Protein AF-A0A381QMB8-F1 (afdb_monomer)

Foldseek 3Di:
DAQDQLVRVQVVQVVFFDWDCDPVVQQWIFTAGDVHPDTDIDGAAWAWFAQPFDDPNRTNIGGHGPRDLVRSLLLDFFQLVSWDADPPVRDIDRPPVCNVVCVVQLETEGSDLCNCRRPVLSLLLRLLSCQQSVGYYDPSRLVSLLVNLLCNQRDHLQSNLVSLLSLQQRGLQSLSSVVSCVVSVNCCNQPVVFDPVQADSQLSSVFDSVLVLLNQLRRCAPVAQCQLVSCCVRNVDDSLSSLLNNLSNNCNNCVVPLVVAVLVVLVSCVSRDPSNQVSQQRNQVSVVHHGSVNVVVPACDSDLVSAPDALVVVVVLPDDDPRRVVLSSQLSRCCRVPVDRDPVVSVVSSCVVVVSDPPPPDDLWDKAQDDPVQVVVLLVLLVVVCVVPVLKDWAPRWIKTLAGDDLVVVCCVVPVVDDLDDQPDDWDWDRWDWDDDPNWIWIKIFTPPQVSSQVSSCVVSVHGGDPPFTIIITTITNPSYPVSDPPRD

Structure (mmCIF, N/CA/C/O backbone):
data_AF-A0A381QMB8-F1
#
_entry.id   AF-A0A381QMB8-F1
#
loop_
_atom_site.group_PDB
_atom_site.id
_atom_site.type_symbol
_atom_site.label_atom_id
_atom_site.label_alt_id
_atom_site.label_comp_id
_atom_site.label_asym_id
_atom_site.label_entity_id
_atom_site.label_seq_id
_atom_site.pdbx_PDB_ins_code
_atom_site.Cartn_x
_atom_site.Cartn_y
_atom_site.Cartn_z
_atom_site.occupancy
_atom_site.B_iso_or_equiv
_atom_site.auth_seq_id
_atom_site.auth_comp_id
_atom_site.auth_asym_id
_atom_site.auth_atom_id
_atom_site.pdbx_PDB_model_num
ATOM 1 N N . VAL A 1 1 ? 22.309 14.928 -32.996 1.00 81.12 1 VAL A N 1
ATOM 2 C CA . VAL A 1 1 ? 22.987 14.922 -31.671 1.00 81.12 1 VAL A CA 1
ATOM 3 C C . VAL A 1 1 ? 24.305 14.149 -31.655 1.00 81.12 1 VAL A C 1
ATOM 5 O O . VAL A 1 1 ? 25.179 14.521 -30.889 1.00 81.12 1 VAL A O 1
ATOM 8 N N . VAL A 1 2 ? 24.486 13.098 -32.469 1.00 83.88 2 VAL A N 1
ATOM 9 C CA . VAL A 1 2 ? 25.786 12.406 -32.594 1.00 83.88 2 VAL A CA 1
ATOM 10 C C . VAL A 1 2 ? 26.859 13.384 -33.087 1.00 83.88 2 VAL A C 1
ATOM 12 O O . VAL A 1 2 ? 26.599 14.140 -34.018 1.00 83.88 2 VAL A O 1
ATOM 15 N N . GLY A 1 3 ? 28.044 13.366 -32.469 1.00 82.88 3 GLY A N 1
ATOM 16 C CA . GLY A 1 3 ? 29.183 14.202 -32.875 1.00 82.88 3 GLY A CA 1
ATOM 17 C C . GLY A 1 3 ? 29.142 15.661 -32.400 1.00 82.88 3 GLY A C 1
ATOM 18 O O . GLY A 1 3 ? 29.999 16.443 -32.811 1.00 82.88 3 GLY A O 1
ATOM 19 N N . ILE A 1 4 ? 28.183 16.023 -31.542 1.00 84.94 4 ILE A N 1
ATOM 20 C CA . ILE A 1 4 ? 28.036 17.364 -30.959 1.00 84.94 4 ILE A CA 1
ATOM 21 C C . ILE A 1 4 ? 28.298 17.278 -29.451 1.00 84.94 4 ILE A C 1
ATOM 23 O O . ILE A 1 4 ? 27.794 16.368 -28.790 1.00 84.94 4 ILE A O 1
ATOM 27 N N . GLU A 1 5 ? 29.065 18.222 -28.907 1.00 85.69 5 GLU A N 1
ATOM 28 C CA . GLU A 1 5 ? 29.262 18.353 -27.461 1.00 85.69 5 GLU A CA 1
ATOM 29 C C . GLU A 1 5 ? 28.011 18.915 -26.777 1.00 85.69 5 GLU A C 1
ATOM 31 O O . GLU A 1 5 ? 27.243 19.674 -27.368 1.00 85.69 5 GLU A O 1
ATOM 36 N N . LEU A 1 6 ? 27.800 18.579 -25.502 1.00 84.69 6 LEU A N 1
ATOM 37 C CA . LEU A 1 6 ? 26.594 18.997 -24.773 1.00 84.69 6 LEU A CA 1
ATOM 38 C C . LEU A 1 6 ? 26.432 20.527 -24.726 1.00 84.69 6 LEU A C 1
ATOM 40 O O . LEU A 1 6 ? 25.324 21.046 -24.827 1.00 84.69 6 LEU A O 1
ATOM 44 N N . GLU A 1 7 ? 27.539 21.250 -24.570 1.00 86.31 7 GLU A N 1
ATOM 45 C CA . GLU A 1 7 ? 27.545 22.714 -24.494 1.00 86.31 7 GLU A CA 1
ATOM 46 C C . GLU A 1 7 ? 27.205 23.352 -25.843 1.00 86.31 7 GLU A C 1
ATOM 48 O O . GLU A 1 7 ? 26.417 24.296 -25.897 1.00 86.31 7 GLU A O 1
ATOM 53 N N . ASP A 1 8 ? 27.732 22.795 -26.934 1.00 89.38 8 ASP A N 1
ATOM 54 C CA . ASP A 1 8 ? 27.429 23.251 -28.291 1.00 89.38 8 ASP A CA 1
ATOM 55 C C . ASP A 1 8 ? 25.977 22.954 -28.664 1.00 89.38 8 ASP A C 1
ATOM 57 O O . ASP A 1 8 ? 25.297 23.803 -29.235 1.00 89.38 8 ASP A O 1
ATOM 61 N N . LEU A 1 9 ? 25.458 21.790 -28.261 1.00 89.44 9 LEU A N 1
ATOM 62 C CA . LEU A 1 9 ? 24.045 21.459 -28.420 1.00 89.44 9 LEU A CA 1
ATOM 63 C C . LEU A 1 9 ? 23.146 22.466 -27.689 1.00 89.44 9 LEU A C 1
ATOM 65 O O . LEU A 1 9 ? 22.147 22.910 -28.249 1.00 89.44 9 LEU A O 1
ATOM 69 N N . GLY A 1 10 ? 23.514 22.865 -26.468 1.00 90.56 10 GLY A N 1
ATOM 70 C CA . GLY A 1 10 ? 22.799 23.904 -25.726 1.00 90.56 10 GLY A CA 1
ATOM 71 C C . GLY A 1 10 ? 22.749 25.234 -26.483 1.00 90.56 10 GLY A C 1
ATOM 72 O O . GLY A 1 10 ? 21.673 25.813 -26.617 1.00 90.56 10 GLY A O 1
ATOM 73 N N . LYS A 1 11 ? 23.882 25.677 -27.045 1.00 92.38 11 LYS A N 1
ATOM 74 C CA . LYS A 1 11 ? 23.963 26.906 -27.858 1.00 92.38 11 LYS A CA 1
ATOM 75 C C . LYS A 1 11 ? 23.129 26.823 -29.138 1.00 92.38 11 LYS A C 1
ATOM 77 O O . LYS A 1 11 ? 22.519 27.815 -29.512 1.00 92.38 11 LYS A O 1
ATOM 82 N N . ILE A 1 12 ? 23.083 25.659 -29.792 1.00 92.69 12 ILE A N 1
ATOM 83 C CA . ILE A 1 12 ? 22.272 25.438 -31.003 1.00 92.69 12 ILE A CA 1
ATOM 84 C C . ILE A 1 12 ? 20.775 25.545 -30.693 1.00 92.69 12 ILE A C 1
ATOM 86 O O . ILE A 1 12 ? 20.021 26.071 -31.503 1.00 92.69 12 ILE A O 1
ATOM 90 N N . LEU A 1 13 ? 20.337 25.044 -29.535 1.00 92.81 13 LEU A N 1
ATOM 91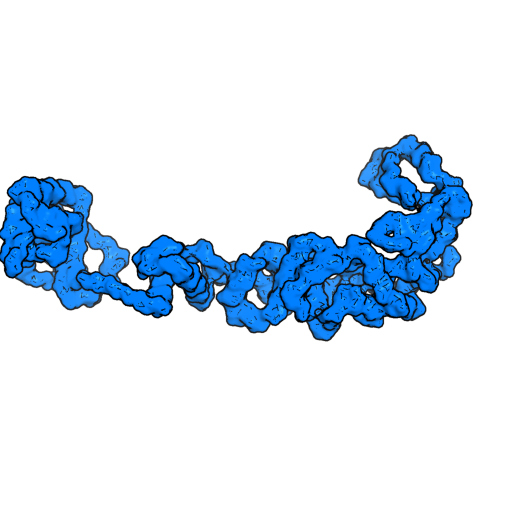 C CA . LEU A 1 13 ? 18.921 25.007 -29.153 1.00 92.81 13 LEU A CA 1
ATOM 92 C C . LEU A 1 13 ? 18.410 26.333 -28.573 1.00 92.81 13 LEU A C 1
ATOM 94 O O . LEU A 1 13 ? 17.224 26.632 -28.694 1.00 92.81 13 LEU A O 1
ATOM 98 N N . GLN A 1 14 ? 19.288 27.116 -27.943 1.00 94.12 14 GLN A N 1
ATOM 99 C CA . GLN A 1 14 ? 18.935 28.341 -27.218 1.00 94.12 14 GLN A CA 1
ATOM 100 C C . GLN A 1 14 ? 18.160 29.388 -28.047 1.00 94.12 14 GLN A C 1
ATOM 102 O O . GLN A 1 14 ? 17.242 29.988 -27.490 1.00 94.12 14 GLN A O 1
ATOM 107 N N . PRO A 1 15 ? 18.443 29.610 -29.347 1.00 95.19 15 PRO A N 1
ATOM 108 C CA . PRO A 1 15 ? 17.665 30.538 -30.169 1.00 95.19 15 PRO A CA 1
ATOM 109 C C . PRO A 1 15 ? 16.225 30.091 -30.435 1.00 95.19 15 PRO A C 1
ATOM 111 O O . PRO A 1 15 ? 15.409 30.913 -30.825 1.00 95.19 15 PRO A O 1
ATOM 114 N N . PHE A 1 16 ? 15.914 28.804 -30.256 1.00 93.50 16 PHE A N 1
ATOM 115 C CA . PHE A 1 16 ? 14.625 28.214 -30.625 1.00 93.50 16 PHE A CA 1
ATOM 116 C C . PHE A 1 16 ? 13.762 27.867 -29.406 1.00 93.50 16 PHE A C 1
ATOM 118 O O . PHE A 1 16 ? 12.729 27.210 -29.542 1.00 93.50 16 PHE A O 1
ATOM 125 N N . GLY A 1 17 ? 14.205 28.187 -28.190 1.00 93.56 17 GLY A N 1
ATOM 126 C CA . GLY A 1 17 ? 13.470 27.857 -26.974 1.00 93.56 17 GLY A CA 1
ATOM 127 C C . GLY A 1 17 ? 14.316 27.873 -25.706 1.00 93.56 17 GLY A C 1
ATOM 128 O O . GLY A 1 17 ? 15.503 28.195 -25.701 1.00 93.56 17 GLY A O 1
ATOM 129 N N . LYS A 1 18 ? 13.694 27.494 -24.590 1.00 93.00 18 LYS A N 1
ATOM 130 C CA . LYS A 1 18 ? 14.341 27.471 -23.279 1.00 93.00 18 LYS A CA 1
ATOM 131 C C . LYS A 1 18 ? 15.169 26.201 -23.103 1.00 93.00 18 LYS A C 1
ATOM 133 O O . LYS A 1 18 ? 14.658 25.090 -23.222 1.00 93.00 18 LYS A O 1
ATOM 138 N N . VAL A 1 19 ? 16.437 26.375 -22.743 1.00 91.94 19 VAL A N 1
ATOM 139 C CA . VAL A 1 19 ? 17.395 25.295 -22.480 1.00 91.94 19 VAL A CA 1
ATOM 140 C C . VAL A 1 19 ? 17.678 25.217 -20.980 1.00 91.94 19 VAL A C 1
ATOM 142 O O . VAL A 1 19 ? 18.173 26.171 -20.386 1.00 91.94 19 VAL A O 1
ATOM 145 N N . ASN A 1 20 ? 17.403 24.066 -20.369 1.00 88.94 20 ASN A N 1
ATOM 146 C CA . ASN A 1 20 ? 17.707 23.770 -18.973 1.00 88.94 20 ASN A CA 1
ATOM 147 C C . ASN A 1 20 ? 18.729 22.623 -18.903 1.00 88.94 20 ASN A C 1
ATOM 149 O O . ASN A 1 20 ? 18.419 21.470 -19.205 1.00 88.94 20 ASN A O 1
ATOM 153 N N . LEU A 1 21 ? 19.948 22.913 -18.444 1.00 81.25 21 LEU A N 1
ATOM 154 C CA . LEU A 1 21 ? 21.034 21.928 -18.299 1.00 81.25 21 LEU A CA 1
ATOM 155 C C . LEU A 1 21 ? 20.905 21.083 -17.017 1.00 81.25 21 LEU A C 1
ATOM 157 O O . LEU A 1 21 ? 21.868 20.874 -16.275 1.00 81.25 21 LEU A O 1
ATOM 161 N N . VAL A 1 22 ? 19.697 20.602 -16.726 1.00 70.00 22 VAL A N 1
ATOM 162 C CA . VAL A 1 22 ? 19.456 19.690 -15.604 1.00 70.00 22 VAL A CA 1
ATOM 163 C C . VAL A 1 22 ? 19.938 18.302 -16.022 1.00 70.00 22 VAL A C 1
ATOM 165 O O . VAL A 1 22 ? 19.404 17.714 -16.954 1.00 70.00 22 VAL A O 1
ATOM 168 N N . GLY A 1 23 ? 20.954 17.773 -15.337 1.00 66.19 23 GLY A N 1
ATOM 169 C CA . GLY A 1 23 ? 21.547 16.478 -15.688 1.00 66.19 23 GLY A CA 1
ATOM 170 C C . GLY A 1 23 ? 22.773 16.563 -16.600 1.00 66.19 23 GLY A C 1
ATOM 171 O O . GLY A 1 23 ? 23.077 15.584 -17.280 1.00 66.19 23 GLY A O 1
ATOM 172 N N . LYS A 1 24 ? 23.521 17.682 -16.575 1.00 67.00 24 LYS A N 1
ATOM 173 C CA . LYS A 1 24 ? 24.807 17.844 -17.287 1.00 67.00 24 LYS A CA 1
ATOM 174 C C . LYS A 1 24 ? 25.747 16.642 -17.093 1.00 67.00 24 LYS A C 1
ATOM 176 O O . LYS A 1 24 ? 26.327 16.159 -18.058 1.00 67.00 24 LYS A O 1
ATOM 181 N N . SER A 1 25 ? 25.813 16.094 -15.875 1.00 70.31 25 SER A N 1
ATOM 182 C CA . SER A 1 25 ? 26.603 14.897 -15.529 1.00 70.31 25 SER A CA 1
ATOM 183 C C . SER A 1 25 ? 26.199 13.619 -16.282 1.00 70.31 25 SER A C 1
ATOM 185 O O . SER A 1 25 ? 26.962 12.664 -16.304 1.00 70.31 25 SER A O 1
ATOM 187 N N . PHE A 1 26 ? 25.013 13.591 -16.893 1.00 72.44 26 PHE A N 1
ATOM 188 C CA . PHE A 1 26 ? 24.464 12.458 -17.641 1.00 72.44 26 PHE A CA 1
ATOM 189 C C . PHE A 1 26 ? 24.307 12.738 -19.141 1.00 72.44 26 PHE A C 1
ATOM 191 O O . PHE A 1 26 ? 23.794 11.873 -19.857 1.00 72.44 26 PHE A O 1
ATOM 198 N N . GLY A 1 27 ? 24.724 13.918 -19.616 1.00 80.56 27 GLY A N 1
ATOM 199 C CA . GLY A 1 27 ? 24.630 14.292 -21.027 1.00 80.56 27 GLY A CA 1
ATOM 200 C C . GLY A 1 27 ? 23.220 14.653 -21.500 1.00 80.56 27 GLY A C 1
ATOM 201 O O . GLY A 1 27 ? 22.923 14.438 -22.672 1.00 80.56 27 GLY A O 1
ATOM 202 N N . ILE A 1 28 ? 22.341 15.139 -20.613 1.00 87.88 28 ILE A N 1
ATOM 203 C CA . ILE A 1 28 ? 20.929 15.435 -20.921 1.00 87.88 28 ILE A CA 1
ATOM 204 C C . ILE A 1 28 ? 20.658 16.942 -20.824 1.00 87.88 28 ILE A C 1
ATOM 206 O O . ILE A 1 28 ? 21.114 17.607 -19.893 1.00 87.88 28 ILE A O 1
ATOM 210 N N . ILE A 1 29 ? 19.888 17.456 -21.785 1.00 90.06 29 ILE A N 1
ATOM 211 C CA . ILE A 1 29 ? 19.312 18.801 -21.818 1.00 90.06 29 ILE A CA 1
ATOM 212 C C . ILE A 1 29 ? 17.791 18.678 -21.769 1.00 90.06 29 ILE A C 1
ATOM 214 O O . ILE A 1 29 ? 17.202 17.983 -22.593 1.00 90.06 29 ILE A O 1
ATOM 218 N N . LYS A 1 30 ? 17.156 19.409 -20.852 1.00 92.19 30 LYS A N 1
ATOM 219 C CA . LYS A 1 30 ? 15.711 19.647 -20.872 1.00 92.19 30 LYS A CA 1
ATOM 220 C C . LYS A 1 30 ? 15.430 20.871 -21.730 1.00 92.19 30 LYS A C 1
ATOM 222 O O . LYS A 1 30 ? 15.845 21.975 -21.378 1.00 92.19 30 LYS A O 1
ATOM 227 N N . TYR A 1 31 ? 14.769 20.683 -22.862 1.00 92.75 31 TYR A N 1
ATOM 228 C CA . TYR A 1 31 ? 14.499 21.733 -23.838 1.00 92.75 31 TYR A CA 1
ATOM 229 C C . TYR A 1 31 ? 12.996 21.995 -23.952 1.00 92.75 31 TYR A C 1
ATOM 231 O O . TYR A 1 31 ? 12.202 21.067 -24.065 1.00 92.75 31 TYR A O 1
ATOM 239 N N . THR A 1 32 ? 12.587 23.259 -23.910 1.00 94.06 32 THR A N 1
ATOM 240 C CA . THR A 1 32 ? 11.201 23.684 -24.141 1.00 94.06 32 THR A CA 1
ATOM 241 C C . THR A 1 32 ? 11.171 24.567 -25.387 1.00 94.06 32 THR A C 1
ATOM 243 O O . THR A 1 32 ? 11.704 25.677 -25.321 1.00 94.06 32 THR A O 1
ATOM 246 N N . PRO A 1 33 ? 10.585 24.109 -26.509 1.00 92.81 33 PRO A N 1
ATOM 247 C CA . PRO A 1 33 ? 10.491 24.905 -27.729 1.00 92.81 33 PRO A CA 1
ATOM 248 C C . PRO A 1 33 ? 9.744 26.219 -27.499 1.00 92.81 33 PRO A C 1
ATOM 250 O O . PRO A 1 33 ? 8.790 26.272 -26.720 1.00 92.81 33 PRO A O 1
ATOM 253 N N . GLU A 1 34 ? 10.150 27.273 -28.197 1.00 91.38 34 GLU A N 1
ATOM 254 C CA . GLU A 1 34 ? 9.429 28.543 -28.190 1.00 91.38 34 GLU A CA 1
ATOM 255 C C . GLU A 1 34 ? 7.994 28.357 -28.712 1.00 91.38 34 GLU A C 1
ATOM 257 O O . GLU A 1 34 ? 7.758 27.669 -29.704 1.00 91.38 34 GLU A O 1
ATOM 262 N N . GLY A 1 35 ? 7.009 28.903 -27.991 1.00 85.81 35 GLY A N 1
ATOM 263 C CA . GLY A 1 35 ? 5.585 28.701 -28.290 1.00 85.81 35 GLY A CA 1
ATOM 264 C C . GLY A 1 35 ? 5.060 27.275 -28.045 1.00 85.81 35 GLY A C 1
ATOM 265 O O . GLY A 1 35 ? 3.871 27.025 -28.239 1.00 85.81 35 GLY A O 1
ATOM 266 N N . GLY A 1 36 ? 5.909 26.340 -27.603 1.00 81.06 36 GLY A N 1
ATOM 267 C CA . GLY A 1 36 ? 5.538 24.965 -27.277 1.00 81.06 36 GLY A CA 1
ATOM 268 C C . GLY A 1 36 ? 5.119 24.790 -25.816 1.00 81.06 36 GLY A C 1
ATOM 269 O O . GLY A 1 36 ? 5.623 25.457 -24.916 1.00 81.06 36 GLY A O 1
ATOM 270 N N . SER A 1 37 ? 4.217 23.841 -25.556 1.00 75.50 37 SER A N 1
ATOM 271 C CA . SER A 1 37 ? 3.749 23.516 -24.198 1.00 75.50 37 SER A CA 1
ATOM 272 C C . SER A 1 37 ? 4.431 22.289 -23.574 1.00 75.50 37 SER A C 1
ATOM 274 O O . SER A 1 37 ? 4.034 21.859 -22.493 1.00 75.50 37 SER A O 1
ATOM 276 N N . GLY A 1 38 ? 5.410 21.679 -24.254 1.00 83.94 38 GLY A N 1
ATOM 277 C CA . GLY A 1 38 ? 6.031 20.413 -23.848 1.00 83.94 38 GLY A CA 1
ATOM 278 C C . GLY A 1 38 ? 7.541 20.513 -23.636 1.00 83.94 38 GLY A C 1
ATOM 279 O O . GLY A 1 38 ? 8.245 21.118 -24.440 1.00 83.94 38 GLY A O 1
ATOM 280 N N . GLU A 1 39 ? 8.035 19.884 -22.568 1.00 89.94 39 GLU A N 1
ATOM 281 C CA . GLU A 1 39 ? 9.469 19.681 -22.329 1.00 89.94 39 GLU A CA 1
ATOM 282 C C . GLU A 1 39 ? 9.956 18.426 -23.075 1.00 89.94 39 GLU A C 1
ATOM 284 O O . GLU A 1 39 ? 9.308 17.379 -23.039 1.00 89.94 39 GLU A O 1
ATOM 289 N N . ILE A 1 40 ? 11.098 18.540 -23.754 1.00 91.56 40 ILE A N 1
ATOM 290 C CA . ILE A 1 40 ? 11.760 17.484 -24.520 1.00 91.56 40 ILE A CA 1
ATOM 291 C C . ILE A 1 40 ? 13.117 17.204 -23.876 1.00 91.56 40 ILE A C 1
ATOM 293 O O . ILE A 1 40 ? 13.944 18.107 -23.740 1.00 91.56 40 ILE A O 1
ATOM 297 N N . ASP A 1 41 ? 13.371 15.944 -23.533 1.00 91.69 41 ASP A N 1
ATOM 298 C CA . ASP A 1 41 ? 14.697 15.500 -23.108 1.00 91.69 41 ASP A CA 1
ATOM 299 C C . ASP A 1 41 ? 15.562 15.209 -24.343 1.00 91.69 41 ASP A C 1
ATOM 301 O O . ASP A 1 41 ? 15.271 14.303 -25.128 1.00 91.69 41 ASP A O 1
ATOM 305 N N . ILE A 1 42 ? 16.645 15.967 -24.513 1.00 90.88 42 ILE A N 1
ATOM 306 C CA . ILE A 1 42 ? 17.619 15.781 -25.592 1.00 90.88 42 ILE A CA 1
ATOM 307 C C . ILE A 1 42 ? 18.937 15.321 -24.976 1.00 90.88 42 ILE A C 1
ATOM 309 O O . ILE A 1 42 ? 19.553 16.038 -24.190 1.00 90.88 42 ILE A O 1
ATOM 313 N N . SER A 1 43 ? 19.385 14.121 -25.341 1.00 88.88 43 SER A N 1
ATOM 314 C CA . SER A 1 43 ? 20.630 13.538 -24.838 1.00 88.88 43 SER A CA 1
ATOM 315 C C . SER A 1 43 ? 21.681 13.385 -25.930 1.00 88.88 43 SER A C 1
ATOM 317 O O . SER A 1 43 ? 21.362 12.952 -27.042 1.00 88.88 43 SER A O 1
ATOM 319 N N . ILE A 1 44 ? 22.942 13.646 -25.594 1.00 88.75 44 ILE A N 1
ATOM 320 C CA . ILE A 1 44 ? 24.073 13.239 -26.437 1.00 88.75 44 ILE A CA 1
ATOM 321 C C . ILE A 1 44 ? 24.392 11.745 -26.233 1.00 88.75 44 ILE A C 1
ATOM 323 O O . ILE A 1 44 ? 24.142 11.218 -25.143 1.00 88.75 44 ILE A O 1
ATOM 327 N N . PRO A 1 45 ? 24.925 11.044 -27.256 1.00 87.88 45 PRO A N 1
ATOM 328 C CA . PRO A 1 45 ? 25.382 9.665 -27.109 1.00 87.88 45 PRO A CA 1
ATOM 329 C C . PRO A 1 45 ? 26.420 9.532 -25.999 1.00 87.88 45 PRO A C 1
ATOM 331 O O . PRO A 1 45 ? 27.285 10.397 -25.836 1.00 87.88 45 PRO A O 1
ATOM 334 N N . ARG A 1 46 ? 26.349 8.429 -25.258 1.00 85.25 46 ARG A N 1
ATOM 335 C CA . ARG A 1 46 ? 27.270 8.160 -24.155 1.00 85.25 46 ARG A CA 1
ATOM 336 C C . ARG A 1 46 ? 27.587 6.681 -24.014 1.00 85.25 46 ARG A C 1
ATOM 338 O O . ARG A 1 46 ? 26.853 5.830 -24.515 1.00 85.25 46 ARG A O 1
ATOM 345 N N . ILE A 1 47 ? 28.659 6.392 -23.290 1.00 80.75 47 ILE A N 1
ATOM 346 C CA . ILE A 1 47 ? 29.023 5.049 -22.837 1.00 80.75 47 ILE A CA 1
ATOM 347 C C . ILE A 1 47 ? 28.997 5.077 -21.311 1.00 80.75 47 ILE A C 1
ATOM 349 O O . ILE A 1 47 ? 29.620 5.943 -20.701 1.00 80.75 47 ILE A O 1
ATOM 353 N N . ASP A 1 48 ? 28.267 4.143 -20.714 1.00 73.56 48 ASP A N 1
ATOM 354 C CA . ASP A 1 48 ? 28.208 3.979 -19.263 1.00 73.56 48 ASP A CA 1
ATOM 355 C C . ASP A 1 48 ? 29.224 2.882 -18.886 1.00 73.56 48 ASP A C 1
ATOM 357 O O . ASP A 1 48 ? 29.234 1.829 -19.527 1.00 73.56 48 ASP A O 1
ATOM 361 N N . SER A 1 49 ? 30.098 3.105 -17.900 1.00 62.75 49 SER A N 1
ATOM 362 C CA . SER A 1 49 ? 30.917 2.037 -17.302 1.00 62.75 49 SER A CA 1
ATOM 363 C C . SER A 1 49 ? 30.214 1.415 -16.081 1.00 62.75 49 SER A C 1
ATOM 365 O O . SER A 1 49 ? 29.156 1.889 -15.659 1.00 62.75 49 SER A O 1
ATOM 367 N N . LYS A 1 50 ? 30.754 0.299 -15.556 1.00 59.44 50 LYS A N 1
ATOM 368 C CA . LYS A 1 50 ? 30.151 -0.520 -14.482 1.00 59.44 50 LYS A CA 1
ATOM 369 C C . LYS A 1 50 ? 29.627 0.327 -13.317 1.00 59.44 50 LYS A C 1
ATOM 371 O O . LYS A 1 50 ? 30.321 1.222 -12.841 1.00 59.44 50 LYS A O 1
ATOM 376 N N . SER A 1 51 ? 28.447 -0.030 -12.801 1.00 55.91 51 SER A N 1
ATOM 377 C CA . SER A 1 51 ? 27.921 0.567 -11.573 1.00 55.91 51 SER A CA 1
ATOM 378 C C . SER A 1 51 ? 28.864 0.287 -10.395 1.00 55.91 51 SER A C 1
ATOM 380 O O . SER A 1 51 ? 29.098 -0.872 -10.053 1.00 55.91 51 SER A O 1
ATOM 382 N N . THR A 1 52 ? 29.415 1.332 -9.770 1.00 54.06 52 THR A N 1
ATOM 383 C CA . THR A 1 52 ? 30.325 1.196 -8.610 1.00 54.06 52 THR A CA 1
ATOM 384 C C . THR A 1 52 ? 29.597 1.154 -7.259 1.00 54.06 52 THR A C 1
ATOM 386 O O . THR A 1 52 ? 30.215 0.857 -6.241 1.00 54.06 52 THR A O 1
ATOM 389 N N . GLY A 1 53 ? 28.274 1.357 -7.259 1.00 47.91 53 GLY A N 1
ATOM 390 C CA . GLY A 1 53 ? 27.353 1.069 -6.156 1.00 47.91 53 GLY A CA 1
ATOM 391 C C . GLY A 1 53 ? 27.431 1.976 -4.916 1.00 47.91 53 GLY A C 1
ATOM 392 O O . GLY A 1 53 ? 28.249 1.754 -4.032 1.00 47.91 53 GLY A O 1
ATOM 393 N N . LYS A 1 54 ? 26.472 2.904 -4.775 1.00 43.72 54 LYS A N 1
ATOM 394 C CA . LYS A 1 54 ? 25.600 3.208 -3.609 1.00 43.72 54 LYS A CA 1
ATOM 395 C C . LYS A 1 54 ? 24.577 4.343 -3.873 1.00 43.72 54 LYS A C 1
ATOM 397 O O . LYS A 1 54 ? 23.886 4.761 -2.945 1.00 43.72 54 LYS A O 1
ATOM 402 N N . GLY A 1 55 ? 24.396 4.812 -5.112 1.00 47.38 55 GLY A N 1
ATOM 403 C CA . GLY A 1 55 ? 23.390 5.818 -5.467 1.00 47.38 55 GLY A CA 1
ATOM 404 C C . GLY A 1 55 ? 23.165 6.026 -6.972 1.00 47.38 55 GLY A C 1
ATOM 405 O O . GLY A 1 55 ? 23.732 5.349 -7.824 1.00 47.38 55 GLY A O 1
ATOM 406 N N . HIS A 1 56 ? 22.318 7.009 -7.312 1.00 45.47 56 HIS A N 1
ATOM 407 C CA . HIS A 1 56 ? 22.000 7.411 -8.696 1.00 45.47 56 HIS A CA 1
ATOM 408 C C . HIS A 1 56 ? 23.195 8.000 -9.481 1.00 45.47 56 HIS A C 1
ATOM 410 O O . HIS A 1 56 ? 23.038 8.287 -10.664 1.00 45.47 56 HIS A O 1
ATOM 416 N N . LYS A 1 57 ? 24.356 8.218 -8.844 1.00 46.19 57 LYS A N 1
ATOM 417 C CA . LYS A 1 57 ? 25.515 8.944 -9.401 1.00 46.19 57 LYS A CA 1
ATOM 418 C C . LYS A 1 57 ? 26.713 8.056 -9.769 1.00 46.19 57 LYS A C 1
ATOM 420 O O . LYS A 1 57 ? 27.736 8.588 -10.178 1.00 46.19 57 LYS A O 1
ATOM 425 N N . ASP A 1 58 ? 26.580 6.735 -9.682 1.00 55.69 58 ASP A N 1
ATOM 426 C CA . ASP A 1 58 ? 27.733 5.820 -9.698 1.00 55.69 58 ASP A CA 1
ATOM 427 C C . ASP A 1 58 ? 27.913 5.078 -11.027 1.00 55.69 58 ASP A C 1
ATOM 429 O O . ASP A 1 58 ? 28.276 3.904 -11.055 1.00 55.69 58 ASP A O 1
ATOM 433 N N . PHE A 1 59 ? 27.614 5.757 -12.133 1.00 61.97 59 PHE A N 1
ATOM 434 C CA . PHE A 1 59 ? 28.063 5.344 -13.458 1.00 61.97 59 PHE A CA 1
ATOM 435 C C . PHE A 1 59 ? 29.149 6.328 -13.872 1.00 61.97 59 PHE A C 1
ATOM 437 O O . PHE A 1 59 ? 28.902 7.536 -13.885 1.00 61.97 59 PHE A O 1
ATOM 444 N N . GLU A 1 60 ? 30.340 5.847 -14.215 1.00 63.78 60 GLU A N 1
ATOM 445 C CA . GLU A 1 60 ? 31.285 6.701 -14.923 1.00 63.78 60 GLU A CA 1
ATOM 446 C C . GLU A 1 60 ? 30.800 6.784 -16.379 1.00 63.78 60 GLU A C 1
ATOM 448 O O . GLU A 1 60 ? 30.773 5.815 -17.139 1.00 63.78 60 GLU A O 1
ATOM 453 N N . VAL A 1 61 ? 30.285 7.963 -16.721 1.00 67.62 61 VAL A N 1
ATOM 454 C CA . VAL A 1 61 ? 29.680 8.248 -18.018 1.00 67.62 61 VAL A CA 1
ATOM 455 C C . VAL A 1 61 ? 30.729 8.921 -18.886 1.00 67.62 61 VAL A C 1
ATOM 457 O O . VAL A 1 61 ? 31.160 10.039 -18.602 1.00 67.62 61 VAL A O 1
ATOM 460 N N . LYS A 1 62 ? 31.115 8.267 -19.980 1.00 75.25 62 LYS A N 1
ATOM 461 C CA . LYS A 1 62 ? 31.890 8.911 -21.039 1.00 75.25 62 LYS A CA 1
ATOM 462 C C . LYS A 1 62 ? 30.921 9.577 -22.004 1.00 75.25 62 LYS A C 1
ATOM 464 O O . LYS A 1 62 ? 30.089 8.910 -22.619 1.00 75.25 62 LYS A O 1
ATOM 469 N N . LEU A 1 63 ? 31.029 10.898 -22.093 1.00 73.12 63 LEU A N 1
ATOM 470 C CA . LEU A 1 63 ? 30.302 11.760 -23.020 1.00 73.12 63 LEU A CA 1
ATOM 471 C C . LEU A 1 63 ? 31.253 12.214 -24.135 1.00 73.12 63 LEU A C 1
ATOM 473 O O . LEU A 1 63 ? 32.461 12.275 -23.913 1.00 73.12 63 LEU A O 1
ATOM 477 N N . GLY A 1 64 ? 30.707 12.588 -25.291 1.00 66.75 64 GLY A N 1
ATOM 478 C CA . GLY A 1 64 ? 31.410 13.474 -26.225 1.00 66.75 64 GLY A CA 1
ATOM 479 C C . GLY A 1 64 ? 31.596 12.953 -27.649 1.00 66.75 64 GLY A C 1
ATOM 480 O O . GLY A 1 64 ? 31.117 11.880 -28.043 1.00 66.75 64 GLY A O 1
ATOM 481 N N . LYS A 1 65 ? 32.293 13.772 -28.442 1.00 64.75 65 LYS A N 1
ATOM 482 C CA . LYS A 1 65 ? 32.671 13.524 -29.836 1.00 64.75 65 LYS A CA 1
ATOM 483 C C . LYS A 1 65 ? 33.391 12.183 -29.975 1.00 64.75 65 LYS A C 1
ATOM 485 O O . LYS A 1 65 ? 34.424 11.946 -29.362 1.00 64.75 65 LYS A O 1
ATOM 490 N N . GLY A 1 66 ? 32.848 11.316 -30.826 1.00 74.50 66 GLY A N 1
ATOM 491 C CA . GLY A 1 66 ? 33.410 9.994 -31.123 1.00 74.50 66 GLY A CA 1
ATOM 492 C C . GLY A 1 66 ? 32.555 8.824 -30.639 1.00 74.50 66 GLY A C 1
ATOM 493 O O . GLY A 1 66 ? 32.777 7.701 -31.082 1.00 74.50 66 GLY A O 1
ATOM 494 N N . ILE A 1 67 ? 31.536 9.074 -29.807 1.00 84.94 67 ILE A N 1
ATOM 495 C CA . ILE A 1 67 ? 30.557 8.045 -29.444 1.00 84.94 67 ILE A CA 1
ATOM 496 C C . ILE A 1 67 ? 29.489 7.964 -30.532 1.00 84.94 67 ILE A C 1
ATOM 498 O O . ILE A 1 67 ? 28.719 8.897 -30.775 1.00 84.94 67 ILE A O 1
ATOM 502 N N . THR A 1 68 ? 29.455 6.823 -31.205 1.00 88.50 68 THR A N 1
ATOM 503 C CA . THR A 1 68 ? 28.476 6.517 -32.247 1.00 88.50 68 THR A CA 1
ATOM 504 C C . THR A 1 68 ? 27.101 6.220 -31.644 1.00 88.50 68 THR A C 1
ATOM 506 O O . THR A 1 68 ? 26.981 5.761 -30.506 1.00 88.50 68 THR A O 1
ATOM 509 N N . LEU A 1 69 ? 26.040 6.396 -32.443 1.00 87.50 69 LEU A N 1
ATOM 510 C CA . LEU A 1 69 ? 24.691 5.935 -32.081 1.00 87.50 69 LEU A CA 1
ATOM 511 C C . LEU A 1 69 ? 24.686 4.442 -31.714 1.00 87.50 69 LEU A C 1
ATOM 513 O O . LEU A 1 69 ? 23.986 4.032 -30.794 1.00 87.50 69 LEU A O 1
ATOM 517 N N . GLN A 1 70 ? 25.503 3.644 -32.405 1.00 89.12 70 GLN A N 1
ATOM 518 C CA . GLN A 1 70 ? 25.680 2.223 -32.126 1.00 89.12 70 GLN A CA 1
ATOM 519 C C . GLN A 1 70 ? 26.173 1.953 -30.714 1.00 89.12 70 GLN A C 1
ATOM 521 O O . GLN A 1 70 ? 25.581 1.138 -30.011 1.00 89.12 70 GLN A O 1
ATOM 526 N N . GLN A 1 71 ? 27.226 2.641 -30.285 1.00 89.06 71 GLN A N 1
ATOM 527 C CA . GLN A 1 71 ? 27.763 2.475 -28.938 1.00 89.06 71 GLN A CA 1
ATOM 528 C C . GLN A 1 71 ? 26.736 2.880 -27.870 1.00 89.06 71 GLN A C 1
ATOM 530 O O . GLN A 1 71 ? 26.580 2.163 -26.883 1.00 89.06 71 GLN A O 1
ATOM 535 N N . ASP A 1 72 ? 25.969 3.952 -28.099 1.00 88.88 72 ASP A N 1
ATOM 536 C CA . ASP A 1 72 ? 24.892 4.360 -27.185 1.00 88.88 72 ASP A CA 1
ATOM 537 C C . ASP A 1 72 ? 23.731 3.357 -27.128 1.00 88.88 72 ASP A C 1
ATOM 539 O O . ASP A 1 72 ? 23.169 3.095 -26.065 1.00 88.88 72 ASP A O 1
ATOM 543 N N . GLN A 1 73 ? 23.349 2.773 -28.263 1.00 89.88 73 GLN A N 1
ATOM 544 C CA . GLN A 1 73 ? 22.280 1.779 -28.296 1.00 89.88 73 GLN A CA 1
ATOM 545 C C . GLN A 1 73 ? 22.694 0.469 -27.621 1.00 89.88 73 GLN A C 1
ATOM 547 O O . GLN A 1 73 ? 21.875 -0.139 -26.935 1.00 89.88 73 GLN A O 1
ATOM 552 N N . LEU A 1 74 ? 23.957 0.054 -27.760 1.00 89.50 74 LEU A N 1
ATOM 553 C CA . LEU A 1 74 ? 24.448 -1.216 -27.220 1.00 89.50 74 LEU A CA 1
ATOM 554 C C . LEU A 1 74 ? 24.583 -1.244 -25.689 1.00 89.50 74 LEU A C 1
ATOM 556 O O . LEU A 1 74 ? 24.578 -2.327 -25.111 1.00 89.50 74 LEU A O 1
ATOM 560 N N . ARG A 1 75 ? 24.639 -0.085 -25.021 1.00 86.25 75 ARG A N 1
ATOM 561 C CA . ARG A 1 75 ? 24.611 -0.002 -23.547 1.00 86.25 75 ARG A CA 1
ATOM 562 C C . ARG A 1 75 ? 23.202 -0.068 -22.949 1.00 86.25 75 ARG A C 1
ATOM 564 O O . ARG A 1 75 ? 23.066 0.037 -21.732 1.00 86.25 75 ARG A O 1
ATOM 571 N N . ARG A 1 76 ? 22.142 -0.147 -23.762 1.00 90.19 76 ARG A N 1
ATOM 572 C CA . ARG A 1 76 ? 20.748 -0.164 -23.278 1.00 90.19 76 ARG A CA 1
ATOM 573 C C . ARG A 1 76 ? 20.370 -1.529 -22.710 1.00 90.19 76 ARG A C 1
ATOM 575 O O . ARG A 1 76 ? 21.097 -2.509 -22.824 1.00 90.19 76 ARG A O 1
ATOM 582 N N . ASP A 1 77 ? 19.218 -1.575 -22.056 1.00 93.38 77 ASP A N 1
ATOM 583 C CA . ASP A 1 77 ? 18.739 -2.771 -21.374 1.00 93.38 77 ASP A CA 1
ATOM 584 C C . ASP A 1 77 ? 18.269 -3.862 -22.350 1.00 93.38 77 ASP A C 1
ATOM 586 O O . ASP A 1 77 ? 18.759 -4.992 -22.296 1.00 93.38 77 ASP A O 1
ATOM 590 N N . PHE A 1 78 ? 17.360 -3.524 -23.268 1.00 96.69 78 PHE A N 1
ATOM 591 C CA . PHE A 1 78 ? 16.698 -4.484 -24.156 1.00 96.69 78 PHE A CA 1
ATOM 592 C C . PHE A 1 78 ? 16.684 -4.022 -25.609 1.00 96.69 78 PHE A C 1
ATOM 594 O O . PHE A 1 78 ? 16.581 -2.829 -25.892 1.00 96.69 78 PHE A O 1
ATOM 601 N N . TRP A 1 79 ? 16.689 -4.976 -26.543 1.00 96.44 79 TRP A N 1
ATOM 602 C CA . TRP A 1 79 ? 16.650 -4.682 -27.982 1.00 96.44 79 TRP A CA 1
ATOM 603 C C . TRP A 1 79 ? 15.433 -3.849 -28.395 1.00 96.44 79 TRP A C 1
ATOM 605 O O . TRP A 1 79 ? 15.561 -2.943 -29.215 1.00 96.44 79 TRP A O 1
ATOM 615 N N . ILE A 1 80 ? 14.272 -4.093 -27.780 1.00 96.62 80 ILE A N 1
ATOM 616 C CA . ILE A 1 80 ? 13.052 -3.309 -28.025 1.00 96.62 80 ILE A CA 1
ATOM 617 C C . ILE A 1 80 ? 13.196 -1.826 -27.634 1.00 96.62 80 ILE A C 1
ATOM 619 O O . ILE A 1 80 ? 12.532 -0.973 -28.212 1.00 96.62 80 ILE A O 1
ATOM 623 N N . ASN A 1 81 ? 14.098 -1.514 -26.697 1.00 95.12 81 ASN A N 1
ATOM 624 C CA . ASN A 1 81 ? 14.379 -0.161 -26.208 1.00 95.12 81 ASN A CA 1
ATOM 625 C C . ASN A 1 81 ? 15.600 0.476 -26.896 1.00 95.12 81 ASN A C 1
ATOM 627 O O . ASN A 1 81 ? 15.951 1.622 -26.600 1.00 95.12 81 ASN A O 1
ATOM 631 N N . ALA A 1 82 ? 16.258 -0.260 -27.794 1.00 94.19 82 ALA A N 1
ATOM 632 C CA . ALA A 1 82 ? 17.424 0.172 -28.560 1.00 94.19 82 ALA A CA 1
ATOM 633 C C . ALA A 1 82 ? 17.092 0.474 -30.028 1.00 94.19 82 ALA A C 1
ATOM 635 O O . ALA A 1 82 ? 17.979 0.484 -30.876 1.00 94.19 82 ALA A O 1
ATOM 636 N N . LEU A 1 83 ? 15.821 0.736 -30.332 1.00 94.69 83 LEU A N 1
ATOM 637 C CA . LEU A 1 83 ? 15.393 1.267 -31.621 1.00 94.69 83 LEU A CA 1
ATOM 638 C C . LEU A 1 83 ? 15.602 2.786 -31.653 1.00 94.69 83 LEU A C 1
ATOM 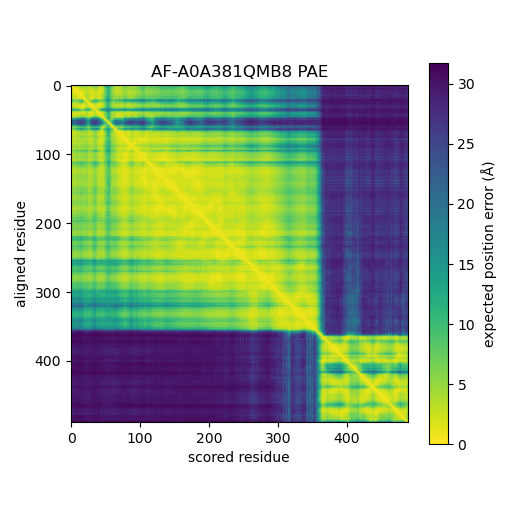640 O O . LEU A 1 83 ? 15.361 3.475 -30.663 1.00 94.69 83 LEU A O 1
ATOM 644 N N . ALA A 1 84 ? 16.024 3.315 -32.799 1.00 93.44 84 ALA A N 1
ATOM 645 C CA . ALA A 1 84 ? 16.020 4.752 -33.069 1.00 93.44 84 ALA A CA 1
ATOM 646 C C . ALA A 1 84 ? 15.254 5.048 -34.356 1.00 93.44 84 ALA A C 1
ATOM 648 O O . ALA A 1 84 ? 15.058 4.169 -35.194 1.00 93.44 84 ALA A O 1
ATOM 649 N N . LYS A 1 85 ? 14.825 6.296 -34.510 1.00 93.94 85 LYS A N 1
ATOM 650 C CA . LYS A 1 85 ? 14.215 6.798 -35.735 1.00 93.94 85 LYS A CA 1
ATOM 651 C C . LYS A 1 85 ? 14.985 8.032 -36.173 1.00 93.94 85 LYS A C 1
ATOM 653 O O . LYS A 1 85 ? 15.168 8.953 -35.382 1.00 93.94 85 LYS A O 1
ATOM 658 N N . ASP A 1 86 ? 15.445 8.012 -37.411 1.00 91.50 86 ASP A N 1
ATOM 659 C CA . ASP A 1 86 ? 16.015 9.178 -38.064 1.00 91.50 86 ASP A CA 1
ATOM 660 C C . ASP A 1 86 ? 14.901 10.211 -38.300 1.00 91.50 86 ASP A C 1
ATOM 662 O O . ASP A 1 86 ? 13.830 9.857 -38.801 1.00 91.50 86 ASP A O 1
ATOM 666 N N . LEU A 1 87 ? 15.103 11.454 -37.854 1.00 90.06 87 LEU A N 1
ATOM 667 C CA . LEU A 1 87 ? 14.048 12.473 -37.870 1.00 90.06 87 LEU A CA 1
ATOM 668 C C . LEU A 1 87 ? 13.786 13.024 -39.275 1.00 90.06 87 LEU A C 1
ATOM 670 O O . LEU A 1 87 ? 12.636 13.337 -39.574 1.00 90.06 87 LEU A O 1
ATOM 674 N N . ASP A 1 88 ? 14.808 13.078 -40.130 1.00 90.94 88 ASP A N 1
ATOM 675 C CA . ASP A 1 88 ? 14.707 13.650 -41.476 1.00 90.94 88 ASP A CA 1
ATOM 676 C C . ASP A 1 88 ? 14.070 12.655 -42.450 1.00 90.94 88 ASP A C 1
ATOM 678 O O . ASP A 1 88 ? 13.139 12.970 -43.187 1.00 90.94 88 ASP A O 1
ATOM 682 N N . THR A 1 89 ? 14.550 11.411 -42.432 1.00 95.00 89 THR A N 1
ATOM 683 C CA . THR A 1 89 ? 14.107 10.353 -43.353 1.00 95.00 89 THR A CA 1
ATOM 684 C C . THR A 1 89 ? 12.954 9.520 -42.802 1.00 95.00 89 THR A C 1
ATOM 686 O O . THR A 1 89 ? 12.328 8.749 -43.529 1.00 95.00 89 THR A O 1
ATOM 689 N N . GLY A 1 90 ? 12.702 9.590 -41.493 1.00 93.81 90 GLY A N 1
ATOM 690 C CA . GLY A 1 90 ? 11.747 8.729 -40.801 1.00 93.81 90 GLY A CA 1
ATOM 691 C C . GLY A 1 90 ? 12.179 7.262 -40.688 1.00 93.81 90 GLY A C 1
ATOM 692 O O . GLY A 1 90 ? 11.409 6.442 -40.175 1.00 93.81 90 GLY A O 1
ATOM 693 N N . LYS A 1 91 ? 13.386 6.907 -41.147 1.00 94.50 91 LYS A N 1
ATOM 694 C CA . LYS A 1 91 ? 13.886 5.530 -41.172 1.00 94.50 91 LYS A CA 1
ATOM 695 C C . LYS A 1 91 ? 14.128 5.006 -39.757 1.00 94.50 91 LYS A C 1
ATOM 697 O O . LYS A 1 91 ? 14.774 5.655 -38.937 1.00 94.50 91 LYS A O 1
ATOM 702 N N . VAL A 1 92 ? 13.658 3.788 -39.487 1.00 94.19 92 VAL A N 1
ATOM 703 C CA . VAL A 1 92 ? 13.959 3.081 -38.235 1.00 94.19 92 VAL A CA 1
ATOM 704 C C . VAL A 1 92 ? 15.351 2.456 -38.310 1.00 94.19 92 VAL A C 1
ATOM 706 O O . VAL A 1 92 ? 15.692 1.761 -39.269 1.00 94.19 92 VAL A O 1
ATOM 709 N N . ILE A 1 93 ? 16.143 2.693 -37.272 1.00 93.38 93 ILE A N 1
ATOM 710 C CA . ILE A 1 93 ? 17.486 2.163 -37.064 1.00 93.38 93 ILE A CA 1
ATOM 711 C C . ILE A 1 93 ? 17.400 1.071 -35.985 1.00 93.38 93 ILE A C 1
ATOM 713 O O . ILE A 1 93 ? 17.122 1.358 -34.820 1.00 93.38 93 ILE A O 1
ATOM 717 N N . ASP A 1 94 ? 17.645 -0.180 -36.390 1.00 94.19 94 ASP A N 1
ATOM 718 C CA . ASP A 1 94 ? 17.697 -1.380 -35.536 1.00 94.19 94 ASP A CA 1
ATOM 719 C C . ASP A 1 94 ? 19.055 -2.070 -35.718 1.00 94.19 94 ASP A C 1
ATOM 721 O O . ASP A 1 94 ? 19.227 -2.950 -36.566 1.00 94.19 94 ASP A O 1
ATOM 725 N N . ILE A 1 95 ? 20.052 -1.624 -34.953 1.00 87.62 95 ILE A N 1
ATOM 726 C CA . ILE A 1 95 ? 21.463 -1.981 -35.165 1.00 87.62 95 ILE A CA 1
ATOM 727 C C . ILE A 1 95 ? 21.736 -3.475 -34.962 1.00 87.62 95 ILE A C 1
ATOM 729 O O . ILE A 1 95 ? 22.584 -4.046 -35.644 1.00 87.62 95 ILE A O 1
ATOM 733 N N . GLY A 1 96 ? 20.990 -4.136 -34.076 1.00 84.94 96 GLY A N 1
ATOM 734 C CA . GLY A 1 96 ? 21.091 -5.583 -33.872 1.00 84.94 96 GLY A CA 1
ATOM 735 C C . GLY A 1 96 ? 20.154 -6.412 -34.742 1.00 84.94 96 GLY A C 1
ATOM 736 O O . GLY A 1 96 ? 20.203 -7.638 -34.646 1.00 84.94 96 GLY A O 1
ATOM 737 N N . ARG A 1 97 ? 19.278 -5.774 -35.537 1.00 90.75 97 ARG A N 1
ATOM 738 C CA . ARG A 1 97 ? 18.170 -6.407 -36.287 1.00 90.75 97 ARG A CA 1
ATOM 739 C C . ARG A 1 97 ? 17.259 -7.281 -35.412 1.00 90.75 97 ARG A C 1
ATOM 741 O O . ARG A 1 97 ? 16.640 -8.240 -35.880 1.00 90.75 97 ARG A O 1
ATOM 748 N N . LYS A 1 98 ? 17.216 -6.971 -34.119 1.00 93.75 98 LYS A N 1
ATOM 749 C CA . LYS A 1 98 ? 16.499 -7.735 -33.094 1.00 93.75 98 LYS A CA 1
ATOM 750 C C . LYS A 1 98 ? 15.353 -6.928 -32.518 1.00 93.75 98 LYS A C 1
ATOM 752 O O . LYS A 1 98 ? 14.321 -7.524 -32.248 1.00 93.75 98 LYS A O 1
ATOM 757 N N . GLY A 1 99 ? 15.482 -5.607 -32.389 1.00 95.25 99 GLY A N 1
ATOM 758 C CA . GLY A 1 99 ? 14.476 -4.781 -31.724 1.00 95.25 99 GLY A CA 1
ATOM 759 C C . GLY A 1 99 ? 13.110 -4.883 -32.393 1.00 95.25 99 GLY A C 1
ATOM 760 O O . GLY A 1 99 ? 12.125 -5.191 -31.727 1.00 95.25 99 GLY A O 1
ATOM 761 N N . MET A 1 100 ? 13.050 -4.732 -33.719 1.00 96.50 100 MET A N 1
ATOM 762 C CA . MET A 1 100 ? 11.794 -4.844 -34.469 1.00 96.50 100 MET A CA 1
ATOM 763 C C . MET A 1 100 ? 11.234 -6.270 -34.455 1.00 96.50 100 MET A C 1
ATOM 765 O O . MET A 1 100 ? 10.018 -6.465 -34.401 1.00 96.50 100 MET A O 1
ATOM 769 N N . THR A 1 101 ? 12.112 -7.273 -34.501 1.00 96.75 101 THR A N 1
ATOM 770 C CA . THR A 1 101 ? 11.732 -8.691 -34.440 1.00 96.75 101 THR A CA 1
ATOM 771 C C . THR A 1 101 ? 11.143 -9.044 -33.076 1.00 96.75 101 THR A C 1
ATOM 773 O O . THR A 1 101 ? 10.102 -9.694 -33.009 1.00 96.75 101 THR A O 1
ATOM 776 N N . ASP A 1 102 ? 11.763 -8.581 -31.997 1.00 97.75 102 ASP A N 1
ATOM 777 C CA . ASP A 1 102 ? 11.361 -8.866 -30.621 1.00 97.75 102 ASP A CA 1
ATOM 778 C C . ASP A 1 102 ? 10.070 -8.123 -30.269 1.00 97.75 102 ASP A C 1
ATOM 780 O O . ASP A 1 102 ? 9.190 -8.693 -29.628 1.00 97.75 102 ASP A O 1
ATOM 784 N N . LEU A 1 103 ? 9.877 -6.912 -30.806 1.00 96.75 103 LEU A N 1
ATOM 785 C CA . LEU A 1 103 ? 8.604 -6.196 -30.718 1.00 96.75 1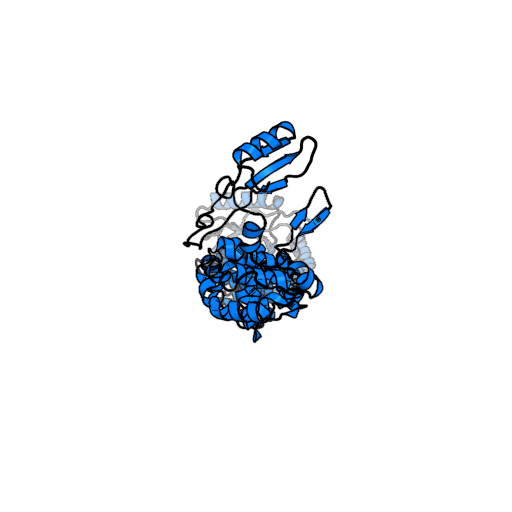03 LEU A CA 1
ATOM 786 C C . LEU A 1 103 ? 7.463 -6.987 -31.378 1.00 96.75 103 LEU A C 1
ATOM 788 O O . LEU A 1 103 ? 6.395 -7.140 -30.787 1.00 96.75 103 LEU A O 1
ATOM 792 N N . LYS A 1 104 ? 7.697 -7.541 -32.579 1.00 97.00 104 LYS A N 1
ATOM 793 C CA . LYS A 1 104 ? 6.720 -8.391 -33.287 1.00 97.00 104 LYS A CA 1
ATOM 794 C C . LYS A 1 104 ? 6.441 -9.698 -32.543 1.00 97.00 104 LYS A C 1
ATOM 796 O O . LYS A 1 104 ? 5.297 -10.138 -32.500 1.00 97.00 104 LYS A O 1
ATOM 801 N N . LYS A 1 105 ? 7.473 -10.310 -31.955 1.00 97.81 105 LYS A N 1
ATOM 802 C CA . LYS A 1 105 ? 7.362 -11.553 -31.175 1.00 97.81 105 LYS A CA 1
ATOM 803 C C . LYS A 1 105 ? 6.839 -11.348 -29.753 1.00 97.81 105 LYS A C 1
ATOM 805 O O . LYS A 1 105 ? 6.541 -12.337 -29.088 1.00 97.81 105 LYS A O 1
ATOM 810 N N . LYS A 1 106 ? 6.703 -10.098 -29.296 1.00 98.00 106 LYS A N 1
ATOM 811 C CA . LYS A 1 106 ? 6.380 -9.750 -27.906 1.00 98.00 106 LYS A CA 1
ATOM 812 C C . LYS A 1 106 ? 7.386 -10.356 -26.917 1.00 98.00 106 LYS A C 1
ATOM 814 O O . LYS A 1 106 ? 7.004 -10.985 -25.930 1.00 98.00 106 LYS A O 1
ATOM 819 N N . GLU A 1 107 ? 8.674 -10.179 -27.206 1.00 98.12 107 GLU A N 1
ATOM 820 C CA . GLU A 1 107 ? 9.790 -10.701 -26.413 1.00 98.12 107 GLU A CA 1
ATOM 821 C C . GLU A 1 107 ? 10.627 -9.578 -25.784 1.00 98.12 107 GLU A C 1
ATOM 823 O O . GLU A 1 107 ? 10.967 -8.584 -26.425 1.00 98.12 107 GLU A O 1
ATOM 828 N N . ILE A 1 108 ? 11.009 -9.764 -24.522 1.00 98.31 108 ILE A N 1
ATOM 829 C CA . ILE A 1 108 ? 12.022 -8.972 -23.827 1.00 98.31 108 ILE A CA 1
ATOM 830 C C . ILE A 1 108 ? 13.345 -9.729 -23.928 1.00 98.31 108 ILE A C 1
ATOM 832 O O . ILE A 1 108 ? 13.513 -10.776 -23.298 1.00 98.31 108 ILE A O 1
ATOM 836 N N . ARG A 1 109 ? 14.283 -9.201 -24.718 1.00 97.88 109 ARG A N 1
ATOM 837 C CA . ARG A 1 109 ? 15.625 -9.769 -24.895 1.00 97.88 109 ARG A CA 1
ATOM 838 C C . ARG A 1 109 ? 16.694 -8.753 -24.518 1.00 97.88 109 ARG A C 1
ATOM 840 O O . ARG A 1 109 ? 16.696 -7.641 -25.055 1.00 97.88 109 ARG A O 1
ATOM 847 N N . MET A 1 110 ? 17.607 -9.139 -23.627 1.00 96.44 110 MET A N 1
ATOM 848 C CA . MET A 1 110 ? 18.753 -8.302 -23.247 1.00 96.44 110 MET A CA 1
ATOM 849 C C . MET A 1 110 ? 19.694 -8.058 -24.435 1.00 96.44 110 MET A C 1
ATOM 851 O O . MET A 1 110 ? 19.821 -8.894 -25.336 1.00 96.44 110 MET A O 1
ATOM 855 N N . ILE A 1 111 ? 20.372 -6.910 -24.435 1.00 94.38 111 ILE A N 1
ATOM 856 C CA . ILE A 1 111 ? 21.335 -6.574 -25.494 1.00 94.38 111 ILE A CA 1
ATOM 857 C C . ILE A 1 111 ? 22.623 -7.386 -25.362 1.00 94.38 111 ILE A C 1
ATOM 859 O O . ILE A 1 111 ? 23.110 -7.932 -26.354 1.00 94.38 111 ILE A O 1
ATOM 863 N N . SER A 1 112 ? 23.135 -7.497 -24.138 1.00 90.25 112 SER A N 1
ATOM 864 C CA . SER A 1 112 ? 24.406 -8.143 -23.817 1.00 90.25 112 SER A CA 1
ATOM 865 C C . SER A 1 112 ? 24.262 -9.031 -22.576 1.00 90.25 112 SER A C 1
ATOM 867 O O . SER A 1 112 ? 23.574 -8.617 -21.643 1.00 90.25 112 SER A O 1
ATOM 869 N N . PRO A 1 113 ? 24.918 -10.207 -22.509 1.00 82.31 113 PRO A N 1
ATOM 870 C CA . PRO A 1 113 ? 24.906 -11.061 -21.317 1.00 82.31 113 PRO A CA 1
ATOM 871 C C . PRO A 1 113 ? 25.430 -10.379 -20.049 1.00 82.31 113 PRO A C 1
ATOM 873 O O . PRO A 1 113 ? 24.928 -10.640 -18.964 1.00 82.31 113 PRO A O 1
ATOM 876 N N . VAL A 1 114 ? 26.381 -9.447 -20.179 1.00 85.50 114 VAL A N 1
ATOM 877 C CA . VAL A 1 114 ? 26.921 -8.697 -19.028 1.00 85.50 114 VAL A CA 1
ATOM 878 C C . VAL A 1 114 ? 26.017 -7.543 -18.576 1.00 85.50 114 VAL A C 1
ATOM 880 O O . VAL A 1 114 ? 26.316 -6.879 -17.588 1.00 85.50 114 VAL A O 1
ATOM 883 N N . ALA A 1 115 ? 24.883 -7.301 -19.248 1.00 85.31 115 ALA A N 1
ATOM 884 C CA . ALA A 1 115 ? 24.011 -6.162 -18.954 1.00 85.31 115 ALA A CA 1
ATOM 885 C C . ALA A 1 115 ? 23.483 -6.155 -17.508 1.00 85.31 115 ALA A C 1
ATOM 887 O O . ALA A 1 115 ? 23.275 -5.078 -16.953 1.00 85.31 115 ALA A O 1
ATOM 888 N N . PHE A 1 116 ? 23.253 -7.326 -16.903 1.00 90.19 116 PHE A N 1
ATOM 889 C CA . PHE A 1 116 ? 22.790 -7.436 -15.513 1.00 90.19 116 PHE A CA 1
ATOM 890 C C . PHE A 1 116 ? 23.920 -7.333 -14.485 1.00 90.19 116 PHE A C 1
ATOM 892 O O . PHE A 1 116 ? 23.660 -6.945 -13.349 1.00 90.19 116 PHE A O 1
ATOM 899 N N . GLU A 1 117 ? 25.162 -7.628 -14.878 1.00 86.56 117 GLU A N 1
ATOM 900 C CA . GLU A 1 117 ? 26.343 -7.358 -14.050 1.00 86.56 117 GLU A CA 1
ATOM 901 C C . GLU A 1 117 ? 26.634 -5.853 -13.990 1.00 86.56 117 GLU A C 1
ATOM 903 O O . GLU A 1 117 ? 27.031 -5.335 -12.949 1.00 86.56 117 GLU A O 1
ATOM 908 N N . GLU A 1 118 ? 26.418 -5.143 -15.102 1.00 84.44 118 GLU A N 1
ATOM 909 C CA . GLU A 1 118 ? 26.603 -3.691 -15.193 1.00 84.44 118 GLU A CA 1
ATOM 910 C C . GLU A 1 118 ? 25.542 -2.904 -14.416 1.00 84.44 118 GLU A C 1
ATOM 912 O O . GLU A 1 118 ? 25.874 -1.920 -13.753 1.00 84.44 118 GLU A O 1
ATOM 917 N N . ASP A 1 119 ? 24.272 -3.318 -14.504 1.00 89.81 119 ASP A N 1
ATOM 918 C CA . ASP A 1 119 ? 23.159 -2.708 -13.771 1.00 89.81 119 ASP A CA 1
ATOM 919 C C . ASP A 1 119 ? 22.096 -3.758 -13.394 1.00 89.81 119 ASP A C 1
ATOM 921 O O . ASP A 1 119 ? 21.184 -4.042 -14.186 1.00 89.81 119 ASP A O 1
ATOM 925 N N . PRO A 1 120 ? 22.150 -4.300 -12.163 1.00 93.88 120 PRO A N 1
ATOM 926 C CA . PRO A 1 120 ? 21.195 -5.298 -11.682 1.00 93.88 120 PRO A CA 1
ATOM 927 C C . PRO A 1 120 ? 19.726 -4.854 -11.731 1.00 93.88 120 PRO A C 1
ATOM 929 O O . PRO A 1 120 ? 18.830 -5.696 -11.833 1.00 93.88 120 PRO A O 1
ATOM 932 N N . LEU A 1 121 ? 19.441 -3.541 -11.735 1.00 94.75 121 LEU A N 1
ATOM 933 C CA . LEU A 1 121 ? 18.071 -3.024 -11.863 1.00 94.75 121 LEU A CA 1
ATOM 934 C C . LEU A 1 121 ? 17.405 -3.472 -13.173 1.00 94.75 121 LEU A C 1
ATOM 936 O O . LEU A 1 121 ? 16.181 -3.611 -13.234 1.00 94.75 121 LEU A O 1
ATOM 940 N N . ARG A 1 122 ? 18.190 -3.733 -14.227 1.00 96.25 122 ARG A N 1
ATOM 941 C CA . ARG A 1 122 ? 17.671 -4.194 -15.520 1.00 96.25 122 ARG A CA 1
ATOM 942 C C . ARG A 1 122 ? 16.924 -5.522 -15.407 1.00 96.25 122 ARG A C 1
ATOM 944 O O . ARG A 1 122 ? 15.967 -5.718 -16.145 1.00 96.25 122 ARG A O 1
ATOM 951 N N . MET A 1 123 ? 17.262 -6.385 -14.448 1.00 97.81 123 MET A N 1
ATOM 952 C CA . MET A 1 123 ? 16.491 -7.607 -14.192 1.00 97.81 123 MET A CA 1
ATOM 953 C C . MET A 1 123 ? 15.051 -7.285 -13.771 1.00 97.81 123 MET A C 1
ATOM 955 O O . MET A 1 123 ? 14.095 -7.810 -14.342 1.00 97.81 123 MET A O 1
ATOM 959 N N . LEU A 1 124 ? 14.883 -6.352 -12.829 1.00 97.56 124 LEU A N 1
ATOM 960 C CA . LEU A 1 124 ? 13.560 -5.902 -12.399 1.00 97.56 124 LEU A CA 1
ATOM 961 C C . LEU A 1 124 ? 12.820 -5.171 -13.527 1.00 97.56 124 LEU A C 1
ATOM 963 O O . LEU A 1 124 ? 11.615 -5.354 -13.685 1.00 97.56 124 LEU A O 1
ATOM 967 N N . ARG A 1 125 ? 13.530 -4.396 -14.356 1.00 98.12 125 ARG A N 1
ATOM 968 C CA . ARG A 1 125 ? 12.945 -3.759 -15.547 1.00 98.12 125 ARG A CA 1
ATOM 969 C C . ARG A 1 125 ? 12.441 -4.783 -16.563 1.00 98.12 125 ARG A C 1
ATOM 971 O O . ARG A 1 125 ? 11.384 -4.565 -17.143 1.00 98.12 125 ARG A O 1
ATOM 978 N N . ALA A 1 126 ? 13.136 -5.908 -16.752 1.00 98.38 126 ALA A N 1
ATOM 979 C CA . ALA A 1 126 ? 12.670 -6.982 -17.634 1.00 98.38 126 ALA A CA 1
ATOM 980 C C . ALA A 1 126 ? 11.309 -7.517 -17.168 1.00 98.38 126 ALA A C 1
ATOM 982 O O . ALA A 1 126 ? 10.372 -7.605 -17.959 1.00 98.38 126 ALA A O 1
ATOM 983 N N . VAL A 1 127 ? 11.188 -7.798 -15.867 1.00 98.44 127 VAL A N 1
ATOM 984 C CA . VAL A 1 127 ? 9.938 -8.232 -15.225 1.00 98.44 127 VAL A CA 1
ATOM 985 C C . VAL A 1 127 ? 8.850 -7.161 -15.344 1.00 98.44 1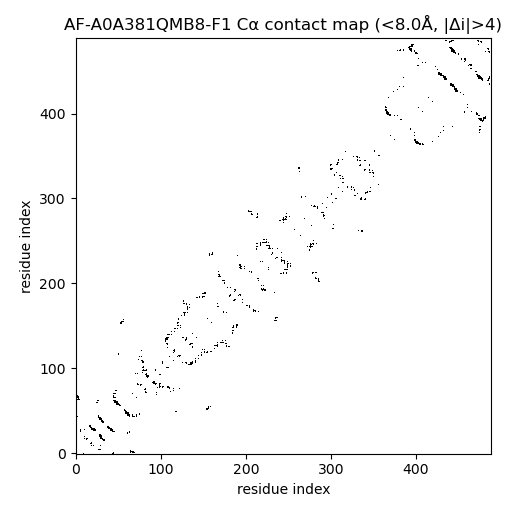27 VAL A C 1
ATOM 987 O O . VAL A 1 127 ? 7.713 -7.461 -15.709 1.00 98.44 127 VAL A O 1
ATOM 990 N N . GLN A 1 128 ? 9.202 -5.900 -15.084 1.00 97.94 128 GLN A N 1
ATOM 991 C CA . GLN A 1 128 ? 8.308 -4.750 -15.186 1.00 97.94 128 GLN A CA 1
ATOM 992 C C . GLN A 1 128 ? 7.747 -4.600 -16.606 1.00 97.94 128 GLN A C 1
ATOM 994 O O . GLN A 1 128 ? 6.537 -4.433 -16.762 1.00 97.94 128 GLN A O 1
ATOM 999 N N . PHE A 1 129 ? 8.591 -4.677 -17.639 1.00 98.31 129 PHE A N 1
ATOM 1000 C CA . PHE A 1 129 ? 8.167 -4.572 -19.035 1.00 98.31 129 PHE A CA 1
ATOM 1001 C C . PHE A 1 129 ? 7.378 -5.791 -19.500 1.00 98.31 129 PHE A C 1
ATOM 1003 O O . PHE A 1 129 ? 6.372 -5.621 -20.188 1.00 98.31 129 PHE A O 1
ATOM 1010 N N . ALA A 1 130 ? 7.778 -6.995 -19.087 1.00 98.44 130 ALA A N 1
ATOM 1011 C CA . ALA A 1 130 ? 7.027 -8.215 -19.359 1.00 98.44 130 ALA A CA 1
ATOM 1012 C C . ALA A 1 130 ? 5.598 -8.116 -18.803 1.00 98.44 130 ALA A C 1
ATOM 1014 O O . ALA A 1 130 ? 4.641 -8.368 -19.531 1.00 98.44 130 ALA A O 1
ATOM 1015 N N . ALA A 1 131 ? 5.436 -7.647 -17.561 1.00 97.75 131 ALA A N 1
ATOM 1016 C CA . ALA A 1 131 ? 4.121 -7.401 -16.973 1.00 97.75 131 ALA A CA 1
ATOM 1017 C C . ALA A 1 131 ? 3.363 -6.266 -17.681 1.00 97.75 131 ALA A C 1
ATOM 1019 O O . ALA A 1 131 ? 2.180 -6.399 -17.981 1.00 97.75 131 ALA A O 1
ATOM 1020 N N . ARG A 1 132 ? 4.039 -5.146 -17.968 1.00 97.62 132 ARG A N 1
ATOM 1021 C CA . ARG A 1 132 ? 3.421 -3.951 -18.561 1.00 97.62 132 ARG A CA 1
ATOM 1022 C C . ARG A 1 132 ? 2.879 -4.185 -19.964 1.00 97.62 132 ARG A C 1
ATOM 1024 O O . ARG A 1 132 ? 1.811 -3.677 -20.284 1.00 97.62 132 ARG A O 1
ATOM 1031 N N . PHE A 1 133 ? 3.642 -4.877 -20.800 1.00 97.62 133 PHE A N 1
ATOM 1032 C CA . PHE A 1 133 ? 3.306 -5.085 -22.207 1.00 97.62 133 PHE A CA 1
ATOM 1033 C C . PHE A 1 133 ? 2.721 -6.474 -22.482 1.00 97.62 133 PHE A C 1
ATOM 1035 O O . PHE A 1 133 ? 2.383 -6.772 -23.625 1.00 97.62 133 PHE A O 1
ATOM 1042 N N . GLU A 1 134 ? 2.600 -7.315 -21.449 1.00 97.69 134 GLU A N 1
ATOM 1043 C CA . GLU A 1 134 ? 2.243 -8.736 -21.557 1.00 97.69 134 GLU A CA 1
ATOM 1044 C C . GLU A 1 134 ? 3.178 -9.490 -22.525 1.00 97.69 134 GLU A C 1
ATOM 1046 O O . GLU A 1 134 ? 2.753 -10.300 -23.352 1.00 97.69 134 GLU A O 1
ATOM 1051 N N . PHE A 1 135 ? 4.476 -9.177 -22.448 1.00 98.31 135 PHE A N 1
ATOM 1052 C CA . PHE A 1 135 ? 5.540 -9.801 -23.241 1.00 98.31 135 PHE A CA 1
ATOM 1053 C C . PHE A 1 135 ? 6.158 -10.975 -22.476 1.00 98.31 135 PHE A C 1
ATOM 1055 O O . PHE A 1 135 ? 6.105 -11.042 -21.248 1.00 98.31 135 PHE A O 1
ATOM 1062 N N . LYS A 1 136 ? 6.788 -11.899 -23.202 1.00 98.25 136 LYS A N 1
ATOM 1063 C CA . LYS A 1 136 ? 7.593 -12.977 -22.611 1.00 98.25 136 LYS A CA 1
ATOM 1064 C C . LYS A 1 136 ? 9.047 -12.533 -22.487 1.00 98.25 136 LYS A C 1
ATOM 1066 O O . LYS A 1 136 ? 9.525 -11.763 -23.312 1.00 98.25 136 LYS A O 1
ATOM 1071 N N . ILE A 1 137 ? 9.769 -13.032 -21.490 1.00 98.56 137 ILE A N 1
ATOM 1072 C CA . ILE A 1 137 ? 11.227 -12.867 -21.426 1.00 98.56 137 ILE A CA 1
ATOM 1073 C C . ILE A 1 137 ? 11.861 -13.977 -22.270 1.00 98.56 137 ILE A C 1
ATOM 1075 O O . ILE A 1 137 ? 11.474 -15.138 -22.150 1.00 98.56 137 ILE A O 1
ATOM 1079 N N . GLU A 1 138 ? 12.800 -13.623 -23.148 1.00 98.25 138 GLU A N 1
ATOM 1080 C CA . GLU A 1 138 ? 13.520 -14.598 -23.971 1.00 98.25 138 GLU A CA 1
ATOM 1081 C C . GLU A 1 138 ? 14.346 -15.553 -23.094 1.00 98.25 138 GLU A C 1
ATOM 1083 O O . GLU A 1 138 ? 14.884 -15.151 -22.066 1.00 98.25 138 GLU A O 1
ATOM 1088 N N . SER A 1 139 ? 14.448 -16.825 -23.490 1.00 98.00 139 SER A N 1
ATOM 1089 C CA . SER A 1 139 ? 14.988 -17.895 -22.642 1.00 98.00 139 SER A CA 1
ATOM 1090 C C . SER A 1 139 ? 16.389 -17.615 -22.089 1.00 98.00 139 SER A C 1
ATOM 1092 O O . SER A 1 139 ? 16.594 -17.772 -20.890 1.00 98.00 139 SER A O 1
ATOM 1094 N N . LYS A 1 140 ? 17.349 -17.158 -22.904 1.00 97.56 140 LYS A N 1
ATOM 1095 C CA . LYS A 1 140 ? 18.696 -16.820 -22.406 1.00 97.56 140 LYS A CA 1
ATOM 1096 C C . LYS A 1 140 ? 18.667 -15.623 -21.462 1.00 97.56 140 LYS A C 1
ATOM 1098 O O . LYS A 1 140 ? 19.359 -15.624 -20.453 1.00 97.56 140 LYS A O 1
ATOM 1103 N N . THR A 1 141 ? 17.846 -14.622 -21.769 1.00 98.19 141 THR A N 1
ATOM 1104 C CA . THR A 1 141 ? 17.625 -13.464 -20.895 1.00 98.19 141 THR A CA 1
ATOM 1105 C C . THR A 1 141 ? 17.057 -13.902 -19.542 1.00 98.19 141 THR A C 1
ATOM 1107 O O . THR A 1 141 ? 17.513 -13.432 -18.507 1.00 98.19 141 THR A O 1
ATOM 1110 N N . PHE A 1 142 ? 16.102 -14.832 -19.533 1.00 98.44 142 PHE A N 1
ATOM 1111 C CA . PHE A 1 142 ? 15.505 -15.378 -18.316 1.00 98.44 142 PHE A CA 1
ATOM 1112 C C . PHE A 1 142 ? 16.526 -16.145 -17.458 1.00 98.44 142 PHE A C 1
ATOM 1114 O O . PHE A 1 142 ? 16.595 -15.925 -16.248 1.00 98.44 142 PHE A O 1
ATOM 1121 N N . GLU A 1 143 ? 17.359 -16.988 -18.075 1.00 98.00 143 GLU A N 1
ATOM 1122 C CA . GLU A 1 143 ? 18.424 -17.711 -17.366 1.00 98.00 143 GLU A CA 1
ATOM 1123 C C . GLU A 1 143 ? 19.502 -16.769 -16.806 1.00 98.00 143 GLU A C 1
ATOM 1125 O O . GLU A 1 143 ? 19.959 -16.955 -15.678 1.00 98.00 143 GLU A O 1
ATOM 1130 N N . GLU A 1 144 ? 19.857 -15.698 -17.523 1.00 97.69 144 GLU A N 1
ATOM 1131 C CA . GLU A 1 144 ? 20.777 -14.688 -16.983 1.00 97.69 144 GLU A CA 1
ATOM 1132 C C . GLU A 1 144 ? 20.170 -13.896 -15.817 1.00 97.69 144 GLU A C 1
ATOM 1134 O O . GLU A 1 144 ? 20.895 -13.564 -14.877 1.00 97.69 144 GLU A O 1
ATOM 1139 N N . ILE A 1 145 ? 18.852 -13.638 -15.810 1.00 98.06 145 ILE A N 1
ATOM 1140 C CA . ILE A 1 145 ? 18.182 -13.054 -14.634 1.00 98.06 145 ILE A CA 1
ATOM 1141 C C . ILE A 1 145 ? 18.325 -13.996 -13.435 1.00 98.06 145 ILE A C 1
ATOM 1143 O O . ILE A 1 145 ? 18.723 -13.553 -12.362 1.00 98.06 145 ILE A O 1
ATOM 1147 N N . LYS A 1 146 ? 18.044 -15.294 -13.607 1.00 97.75 146 LYS A N 1
ATOM 1148 C CA . LYS A 1 146 ? 18.183 -16.289 -12.531 1.00 97.75 146 LYS A CA 1
ATOM 1149 C C . LYS A 1 146 ? 19.597 -16.334 -11.967 1.00 97.75 146 LYS A C 1
ATOM 1151 O O . LYS A 1 146 ? 19.787 -16.262 -10.755 1.00 97.75 146 LYS A O 1
ATOM 1156 N N . LYS A 1 147 ? 20.595 -16.418 -12.848 1.00 97.00 147 LYS A N 1
ATOM 1157 C CA . LYS A 1 147 ? 22.014 -16.477 -12.475 1.00 97.00 147 LYS A CA 1
ATOM 1158 C C . LYS A 1 147 ? 22.451 -15.251 -11.671 1.00 97.00 147 LYS A C 1
ATOM 1160 O O . LYS A 1 147 ? 23.256 -15.376 -10.750 1.00 97.00 147 LYS A O 1
ATOM 1165 N N . ASN A 1 148 ? 21.906 -14.081 -11.999 1.00 96.31 148 ASN A N 1
ATOM 1166 C CA . ASN A 1 148 ? 22.257 -12.816 -11.364 1.00 96.31 148 ASN A CA 1
ATOM 1167 C C . ASN A 1 148 ? 21.279 -12.384 -10.263 1.00 96.31 148 ASN A C 1
ATOM 1169 O O . ASN A 1 148 ? 21.520 -11.355 -9.647 1.00 96.31 148 ASN A O 1
ATOM 1173 N N . ALA A 1 149 ? 20.225 -13.147 -9.947 1.00 96.94 149 ALA A N 1
ATOM 1174 C CA . ALA A 1 149 ? 19.125 -12.694 -9.088 1.00 96.94 149 ALA A CA 1
ATOM 1175 C C . ALA A 1 149 ? 19.586 -12.101 -7.744 1.00 96.94 149 ALA A C 1
ATOM 1177 O O . ALA A 1 149 ? 19.048 -11.088 -7.297 1.00 96.94 149 ALA A O 1
ATOM 1178 N N . LYS A 1 150 ? 20.640 -12.663 -7.137 1.00 95.94 150 LYS A N 1
ATOM 1179 C CA . LYS A 1 150 ? 21.234 -12.172 -5.883 1.00 95.94 150 LYS A CA 1
ATOM 1180 C C . LYS A 1 150 ? 21.748 -10.733 -5.969 1.00 95.94 150 LYS A C 1
ATOM 1182 O O . LYS A 1 150 ? 21.699 -10.018 -4.972 1.00 95.94 150 LYS A O 1
ATOM 1187 N N . SER A 1 151 ? 22.229 -10.287 -7.130 1.00 94.69 151 SER A N 1
ATOM 1188 C CA . SER A 1 151 ? 22.760 -8.931 -7.299 1.00 94.69 151 SER A CA 1
ATOM 1189 C C . SER A 1 151 ? 21.678 -7.856 -7.197 1.00 94.69 151 SER A C 1
ATOM 1191 O O . SER A 1 151 ? 22.012 -6.695 -6.991 1.00 94.69 151 SER A O 1
ATOM 1193 N N . ILE A 1 152 ? 20.382 -8.205 -7.227 1.00 94.69 152 ILE A N 1
ATOM 1194 C CA . ILE A 1 152 ? 19.311 -7.219 -7.032 1.00 94.69 152 ILE A CA 1
ATOM 1195 C C . ILE A 1 152 ? 19.413 -6.500 -5.677 1.00 94.69 152 ILE A C 1
ATOM 1197 O O . ILE A 1 152 ? 19.010 -5.345 -5.568 1.00 94.69 152 ILE A O 1
ATOM 1201 N N . SER A 1 153 ? 20.008 -7.129 -4.655 1.00 91.38 153 SER A N 1
ATOM 1202 C CA . SER A 1 153 ? 20.204 -6.504 -3.343 1.00 91.38 153 SER A CA 1
ATOM 1203 C C . SER A 1 153 ? 21.233 -5.366 -3.344 1.00 91.38 153 SER A C 1
ATOM 1205 O O . SER A 1 153 ? 21.346 -4.664 -2.344 1.00 91.38 153 SER A O 1
ATOM 1207 N N . THR A 1 154 ? 22.017 -5.196 -4.417 1.00 90.81 154 THR A N 1
ATOM 1208 C CA . THR A 1 154 ? 22.973 -4.080 -4.555 1.00 90.81 154 THR A CA 1
ATOM 1209 C C . THR A 1 154 ? 22.327 -2.823 -5.142 1.00 90.81 154 THR A C 1
ATOM 1211 O O . THR A 1 154 ? 22.916 -1.743 -5.086 1.00 90.81 154 THR A O 1
ATOM 1214 N N . VAL A 1 155 ? 21.110 -2.938 -5.684 1.00 91.50 155 VAL A N 1
ATOM 1215 C CA . VAL A 1 155 ? 20.350 -1.814 -6.237 1.00 91.50 155 VAL A CA 1
ATOM 1216 C C . VAL A 1 155 ? 19.879 -0.906 -5.104 1.00 91.50 155 VAL A C 1
ATOM 1218 O O . VAL A 1 155 ? 19.372 -1.379 -4.088 1.00 91.50 155 VAL A O 1
ATOM 1221 N N . SER A 1 156 ? 20.003 0.413 -5.280 1.00 90.56 156 SER A N 1
ATOM 1222 C CA . SER A 1 156 ? 19.478 1.359 -4.293 1.00 90.56 156 SER A CA 1
ATOM 1223 C C . SER A 1 156 ? 17.960 1.226 -4.148 1.00 90.56 156 SER A C 1
ATOM 1225 O O . SER A 1 156 ? 17.233 1.045 -5.131 1.00 90.56 156 SER A O 1
ATOM 1227 N N . SER A 1 157 ? 17.466 1.353 -2.917 1.00 90.88 157 SER A N 1
ATOM 1228 C CA . SER A 1 157 ? 16.047 1.175 -2.602 1.00 90.88 157 SER A CA 1
ATOM 1229 C C . SER A 1 157 ? 15.135 2.116 -3.390 1.00 90.88 157 SER A C 1
ATOM 1231 O O . SER A 1 157 ? 14.047 1.705 -3.771 1.00 90.88 157 SER A O 1
ATOM 1233 N N . GLU A 1 158 ? 15.570 3.345 -3.685 1.00 89.56 158 GLU A N 1
ATOM 1234 C CA . GLU A 1 158 ? 14.805 4.316 -4.476 1.00 89.56 158 GLU A CA 1
ATOM 1235 C C . GLU A 1 158 ? 14.611 3.844 -5.923 1.00 89.56 158 GLU A C 1
ATOM 1237 O O . GLU A 1 158 ? 13.484 3.802 -6.421 1.00 89.56 158 GLU A O 1
ATOM 1242 N N . ARG A 1 159 ? 15.700 3.418 -6.582 1.00 91.56 159 ARG A N 1
ATOM 1243 C CA . ARG A 1 159 ? 15.667 2.900 -7.961 1.00 91.56 159 ARG A CA 1
ATOM 1244 C C . ARG A 1 159 ? 14.825 1.634 -8.042 1.00 91.56 159 ARG A C 1
ATOM 1246 O O . ARG A 1 159 ? 14.020 1.474 -8.959 1.00 91.56 159 ARG A O 1
ATOM 1253 N N . PHE A 1 160 ? 15.004 0.748 -7.064 1.00 93.44 160 PHE A N 1
ATOM 1254 C CA . PHE A 1 160 ? 14.214 -0.465 -6.939 1.00 93.44 160 PHE A CA 1
ATOM 1255 C C . PHE A 1 160 ? 12.720 -0.137 -6.807 1.00 93.44 160 PHE A C 1
ATOM 1257 O O . PHE A 1 160 ? 11.902 -0.645 -7.574 1.00 93.44 160 PHE A O 1
ATOM 1264 N N . GLN A 1 161 ? 12.362 0.733 -5.859 1.00 94.25 161 GLN A N 1
ATOM 1265 C CA . GLN A 1 161 ? 10.978 1.091 -5.565 1.00 94.25 161 GLN A CA 1
ATOM 1266 C C . GLN A 1 161 ? 10.281 1.705 -6.778 1.00 94.25 161 GLN A C 1
ATOM 1268 O O . GLN A 1 161 ? 9.117 1.391 -7.028 1.00 94.25 161 GLN A O 1
ATOM 1273 N N . GLU A 1 162 ? 10.968 2.562 -7.532 1.00 94.38 162 GLU A N 1
ATOM 1274 C CA . GLU A 1 162 ? 10.407 3.199 -8.720 1.00 94.38 162 GLU A CA 1
ATOM 1275 C C . GLU A 1 162 ? 9.990 2.159 -9.773 1.00 94.38 162 GLU A C 1
ATOM 1277 O O . GLU A 1 162 ? 8.843 2.159 -10.231 1.00 94.38 162 GLU A O 1
ATOM 1282 N N . GLU A 1 163 ? 10.886 1.233 -10.124 1.00 95.75 163 GLU A N 1
ATOM 1283 C CA . GLU A 1 163 ? 10.600 0.195 -11.122 1.00 95.75 163 GLU A CA 1
ATOM 1284 C C . GLU A 1 163 ? 9.593 -0.844 -10.607 1.00 95.75 163 GLU A C 1
ATOM 1286 O O . GLU A 1 163 ? 8.668 -1.235 -11.325 1.00 95.75 163 GLU A O 1
ATOM 1291 N N . PHE A 1 164 ? 9.684 -1.222 -9.329 1.00 96.06 164 PHE A N 1
ATOM 1292 C CA . PHE A 1 164 ? 8.732 -2.138 -8.704 1.00 96.06 164 PHE A CA 1
ATOM 1293 C C . PHE A 1 164 ? 7.316 -1.541 -8.650 1.00 96.06 164 PHE A C 1
ATOM 1295 O O . PHE A 1 164 ? 6.329 -2.205 -8.971 1.00 96.06 164 PHE A O 1
ATOM 1302 N N . ARG A 1 165 ? 7.189 -0.249 -8.322 1.00 96.81 165 ARG A N 1
ATOM 1303 C CA . ARG A 1 165 ? 5.900 0.456 -8.339 1.00 96.81 165 ARG A CA 1
ATOM 1304 C C . ARG A 1 165 ? 5.361 0.603 -9.762 1.00 96.81 165 ARG A C 1
ATOM 1306 O O . ARG A 1 165 ? 4.150 0.489 -9.956 1.00 96.81 165 ARG A O 1
ATOM 1313 N N . LYS A 1 166 ? 6.209 0.811 -10.778 1.00 97.38 166 LYS A N 1
ATOM 1314 C CA . LYS A 1 166 ? 5.780 0.808 -12.194 1.00 97.38 166 LYS A CA 1
ATOM 1315 C C . LYS A 1 166 ? 5.206 -0.544 -12.614 1.00 97.38 166 LYS A C 1
ATOM 1317 O O . LYS A 1 166 ? 4.234 -0.560 -13.364 1.00 97.38 166 LYS A O 1
ATOM 1322 N N . MET A 1 167 ? 5.751 -1.656 -12.119 1.00 97.00 167 MET A N 1
ATOM 1323 C CA . MET A 1 167 ? 5.211 -2.994 -12.396 1.00 97.00 167 MET A CA 1
ATOM 1324 C C . MET A 1 167 ? 3.751 -3.105 -11.941 1.00 97.00 167 MET A C 1
ATOM 1326 O O . MET A 1 167 ? 2.926 -3.611 -12.690 1.00 97.00 167 MET A O 1
ATOM 1330 N N . PHE A 1 168 ? 3.405 -2.568 -10.769 1.00 97.69 168 PHE A N 1
ATOM 1331 C CA . PHE A 1 168 ? 2.016 -2.540 -10.302 1.00 97.69 168 PHE A CA 1
ATOM 1332 C C . PHE A 1 168 ? 1.157 -1.495 -11.030 1.00 97.69 168 PHE A C 1
ATOM 1334 O O . PHE A 1 168 ? 0.063 -1.793 -11.497 1.00 97.69 168 PHE A O 1
ATOM 1341 N N . THR A 1 169 ? 1.648 -0.258 -11.127 1.00 97.62 169 THR A N 1
ATOM 1342 C CA . THR A 1 169 ? 0.842 0.900 -11.555 1.00 97.62 169 THR A CA 1
ATOM 1343 C C . THR A 1 169 ? 0.643 1.004 -13.065 1.00 97.62 169 THR A C 1
ATOM 1345 O O . THR A 1 169 ? -0.299 1.661 -13.502 1.00 97.62 169 THR A O 1
ATOM 1348 N N . LYS A 1 170 ? 1.537 0.416 -13.872 1.00 97.88 170 LYS A N 1
ATOM 1349 C CA . LYS A 1 170 ? 1.500 0.503 -15.342 1.00 97.88 170 LYS A CA 1
ATOM 1350 C C . LYS A 1 170 ? 1.087 -0.795 -16.024 1.00 97.88 170 LYS A C 1
ATOM 1352 O O . LYS A 1 170 ? 0.763 -0.736 -17.205 1.00 97.88 170 LYS A O 1
ATOM 1357 N N . ALA A 1 171 ? 1.144 -1.935 -15.338 1.00 97.38 171 ALA A N 1
ATOM 1358 C CA . ALA A 1 171 ? 0.706 -3.199 -15.913 1.00 97.38 171 ALA A CA 1
ATOM 1359 C C . ALA A 1 171 ? -0.796 -3.382 -15.749 1.00 97.38 171 ALA A C 1
ATOM 1361 O O . ALA A 1 171 ? -1.337 -3.152 -14.664 1.00 97.38 171 ALA A O 1
ATOM 1362 N N . GLU A 1 172 ? -1.442 -3.865 -16.806 1.00 96.25 172 GLU A N 1
ATOM 1363 C CA . GLU A 1 172 ? -2.829 -4.314 -16.724 1.00 96.25 172 GLU A CA 1
ATOM 1364 C C . GLU A 1 172 ? -2.925 -5.555 -15.832 1.00 96.25 172 GLU A C 1
ATOM 1366 O O . GLU A 1 172 ? -3.733 -5.579 -14.905 1.00 96.25 172 GLU A O 1
ATOM 1371 N N . LYS A 1 173 ? -1.989 -6.501 -16.010 1.00 97.00 173 LYS A N 1
ATOM 1372 C CA . LYS A 1 173 ? -1.861 -7.734 -15.218 1.00 97.00 173 LYS A CA 1
ATOM 1373 C C . LYS A 1 173 ? -0.546 -7.799 -14.424 1.00 97.00 173 LYS A C 1
ATOM 1375 O O . LYS A 1 173 ? 0.405 -8.464 -14.854 1.00 97.00 173 LYS A O 1
ATOM 1380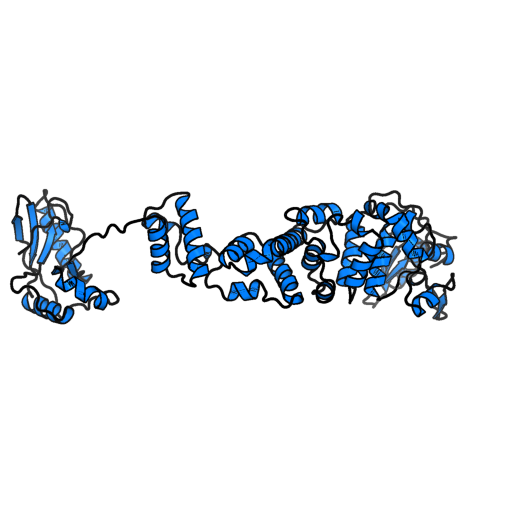 N N . PRO A 1 174 ? -0.440 -7.126 -13.261 1.00 97.94 174 PRO A N 1
ATOM 1381 C CA . PRO A 1 174 ? 0.725 -7.239 -12.384 1.00 97.94 174 PRO A CA 1
ATOM 1382 C C . PRO A 1 174 ? 1.036 -8.678 -11.946 1.00 97.94 174 PRO A C 1
ATOM 1384 O O . PRO A 1 174 ? 2.186 -8.965 -11.609 1.00 97.94 174 PRO A O 1
ATOM 1387 N N . SER A 1 175 ? 0.060 -9.593 -11.980 1.00 98.19 175 SER A N 1
ATOM 1388 C CA . SER A 1 175 ? 0.257 -11.019 -11.699 1.00 98.19 175 SER A CA 1
ATOM 1389 C C . SER A 1 175 ? 1.343 -11.675 -12.556 1.00 98.19 175 SER A C 1
ATOM 1391 O O . SER A 1 175 ? 2.076 -12.527 -12.051 1.00 98.19 175 SER A O 1
ATOM 1393 N N . ILE A 1 176 ? 1.507 -11.246 -13.815 1.00 98.31 176 ILE A N 1
ATOM 1394 C CA . ILE A 1 176 ? 2.588 -11.702 -14.704 1.00 98.31 176 ILE A CA 1
ATOM 1395 C C . ILE A 1 176 ? 3.944 -11.362 -14.083 1.00 98.31 176 ILE A C 1
ATOM 1397 O O . ILE A 1 176 ? 4.823 -12.218 -13.995 1.00 98.31 176 ILE A O 1
ATOM 1401 N N . GLY A 1 177 ? 4.093 -10.124 -13.609 1.00 98.25 177 GLY A N 1
ATOM 1402 C CA . GLY A 1 177 ? 5.308 -9.655 -12.952 1.00 98.25 177 GLY A CA 1
ATOM 1403 C C . GLY A 1 177 ? 5.586 -10.414 -11.661 1.00 98.25 177 GLY A C 1
ATOM 1404 O O . GLY A 1 177 ? 6.696 -10.900 -11.476 1.00 98.25 177 GLY A O 1
ATOM 1405 N N . ILE A 1 178 ? 4.566 -10.605 -10.813 1.00 98.38 178 ILE A N 1
ATOM 1406 C CA . ILE A 1 178 ? 4.691 -11.417 -9.591 1.00 98.38 178 ILE A CA 1
ATOM 1407 C C . ILE A 1 178 ? 5.196 -12.814 -9.934 1.00 98.38 178 ILE A C 1
ATOM 1409 O O . ILE A 1 178 ? 6.185 -13.257 -9.360 1.00 98.38 178 ILE A O 1
ATOM 1413 N N . LYS A 1 179 ? 4.552 -13.499 -10.882 1.00 98.38 179 LYS A N 1
ATOM 1414 C CA . LYS A 1 179 ? 4.951 -14.850 -11.270 1.00 98.38 179 LYS A CA 1
ATOM 1415 C C . LYS A 1 179 ? 6.403 -14.884 -11.746 1.00 98.38 179 LYS A C 1
ATOM 1417 O O . LYS A 1 179 ? 7.162 -15.724 -11.285 1.00 98.38 179 LYS A O 1
ATOM 1422 N N . LEU A 1 180 ? 6.813 -13.930 -12.581 1.00 98.56 180 LEU A N 1
ATOM 1423 C CA . LEU A 1 180 ? 8.197 -13.832 -13.041 1.00 98.56 180 LEU A CA 1
ATOM 1424 C C . LEU A 1 180 ? 9.188 -13.574 -11.896 1.00 98.56 180 LEU A C 1
ATOM 1426 O O . LEU A 1 180 ? 10.270 -14.151 -11.918 1.00 98.56 180 LEU A O 1
ATOM 1430 N N . LEU A 1 181 ? 8.845 -12.773 -10.878 1.00 98.38 181 LEU A N 1
ATOM 1431 C CA . LEU A 1 181 ? 9.700 -12.589 -9.693 1.00 98.38 181 LEU A CA 1
ATOM 1432 C C . LEU A 1 181 ? 9.952 -13.909 -8.954 1.00 98.38 181 LEU A C 1
ATOM 1434 O O . LEU A 1 181 ? 11.074 -14.141 -8.508 1.00 98.38 181 LEU A O 1
ATOM 1438 N N . PHE A 1 182 ? 8.930 -14.763 -8.837 1.00 98.38 182 PHE A N 1
ATOM 1439 C CA . PHE A 1 182 ? 9.068 -16.100 -8.252 1.00 98.38 182 PHE A CA 1
ATOM 1440 C C . PHE A 1 182 ? 9.838 -17.047 -9.177 1.00 98.38 182 PHE A C 1
ATOM 1442 O O . PHE A 1 182 ? 10.805 -17.664 -8.745 1.00 98.38 182 PHE A O 1
ATOM 1449 N N . ASP A 1 183 ? 9.465 -17.124 -10.456 1.00 98.31 183 ASP A N 1
ATOM 1450 C CA . ASP A 1 183 ? 10.072 -18.048 -11.420 1.00 98.31 183 ASP A CA 1
ATOM 1451 C C . ASP A 1 183 ? 11.570 -17.757 -11.638 1.00 98.31 183 ASP A C 1
ATOM 1453 O O . ASP A 1 183 ? 12.347 -18.669 -11.928 1.00 98.31 183 ASP A O 1
ATOM 1457 N N . THR A 1 184 ? 11.987 -16.494 -11.490 1.00 98.06 184 THR A N 1
ATOM 1458 C CA . THR A 1 184 ? 13.391 -16.060 -11.599 1.00 98.06 184 THR A CA 1
ATOM 1459 C C . THR A 1 184 ? 14.173 -16.109 -10.283 1.00 98.06 184 THR A C 1
ATOM 1461 O O . THR A 1 184 ? 15.387 -15.928 -10.308 1.00 98.06 184 THR A O 1
ATOM 1464 N N . GLY A 1 185 ? 13.516 -16.319 -9.137 1.00 98.00 185 GLY A N 1
ATOM 1465 C CA . GLY A 1 185 ? 14.151 -16.253 -7.812 1.00 98.00 185 GLY A CA 1
ATOM 1466 C C . GLY A 1 185 ? 14.471 -14.834 -7.322 1.00 98.00 185 GLY A C 1
ATOM 1467 O O . GLY A 1 185 ? 15.016 -14.660 -6.234 1.00 98.00 185 GLY A O 1
ATOM 1468 N N . LEU A 1 186 ? 14.110 -13.783 -8.072 1.00 97.69 186 LEU A N 1
ATOM 1469 C CA . LEU A 1 186 ? 14.288 -12.396 -7.620 1.00 97.69 186 LEU A CA 1
ATOM 1470 C C . LEU A 1 186 ? 13.544 -12.127 -6.308 1.00 97.69 186 LEU A C 1
ATOM 1472 O O . LEU A 1 186 ? 14.033 -11.378 -5.461 1.00 97.69 186 LEU A O 1
ATOM 1476 N N . ILE A 1 187 ? 12.369 -12.739 -6.128 1.00 96.44 187 ILE A N 1
ATOM 1477 C CA . ILE A 1 187 ? 11.554 -12.541 -4.928 1.00 96.44 187 ILE A CA 1
ATOM 1478 C C . ILE A 1 187 ? 12.298 -12.932 -3.646 1.00 96.44 187 ILE A C 1
ATOM 1480 O O . ILE A 1 187 ? 12.138 -12.245 -2.641 1.00 96.44 187 ILE A O 1
ATOM 1484 N N . ASP A 1 188 ? 13.175 -13.937 -3.690 1.00 95.56 188 ASP A N 1
ATOM 1485 C CA . ASP A 1 188 ? 13.896 -14.445 -2.517 1.00 95.56 188 ASP A CA 1
ATOM 1486 C C . ASP A 1 188 ? 14.893 -13.417 -1.967 1.00 95.56 188 ASP A C 1
ATOM 1488 O O . ASP A 1 188 ? 15.198 -13.384 -0.776 1.00 95.56 188 ASP A O 1
ATOM 1492 N N . HIS A 1 189 ? 15.367 -12.515 -2.825 1.00 94.69 189 HIS A N 1
ATOM 1493 C CA . HIS A 1 189 ? 16.290 -11.446 -2.452 1.00 94.69 189 HIS A CA 1
ATOM 1494 C C . HIS A 1 189 ? 15.578 -10.139 -2.082 1.00 94.69 189 HIS A C 1
ATOM 1496 O O . HIS A 1 189 ? 16.165 -9.279 -1.425 1.00 94.69 189 HIS A O 1
ATOM 1502 N N . ILE A 1 190 ? 14.306 -9.994 -2.461 1.00 92.62 190 ILE A N 1
ATOM 1503 C CA . ILE A 1 190 ? 13.499 -8.796 -2.205 1.00 92.62 190 ILE A CA 1
ATOM 1504 C C . ILE A 1 190 ? 12.595 -9.035 -0.983 1.00 92.62 190 ILE A C 1
ATOM 1506 O O . ILE A 1 190 ? 12.705 -8.362 0.044 1.00 92.62 190 ILE A O 1
ATOM 1510 N N . LEU A 1 191 ? 11.720 -10.035 -1.065 1.00 94.00 191 LEU A N 1
ATOM 1511 C CA . LEU A 1 191 ? 10.722 -10.416 -0.068 1.00 94.00 191 LEU A CA 1
ATOM 1512 C C . LEU A 1 191 ? 10.864 -11.924 0.261 1.00 94.00 191 LEU A C 1
ATOM 1514 O O . LEU A 1 191 ? 10.013 -12.715 -0.137 1.00 94.00 191 LEU A O 1
ATOM 1518 N N . PRO A 1 192 ? 11.892 -12.329 1.036 1.00 92.56 192 PRO A N 1
ATOM 1519 C CA . PRO A 1 192 ? 12.251 -13.738 1.260 1.00 92.56 192 PRO A CA 1
ATOM 1520 C C . PRO A 1 192 ? 11.183 -14.591 1.958 1.00 92.56 192 PRO A C 1
ATOM 1522 O O . PRO A 1 192 ? 11.227 -15.811 1.881 1.00 92.56 192 PRO A O 1
ATOM 1525 N N . GLN A 1 193 ? 10.242 -13.980 2.683 1.00 93.38 193 GLN A N 1
ATOM 1526 C CA . GLN A 1 193 ? 9.161 -14.706 3.365 1.00 93.38 193 GLN A CA 1
ATOM 1527 C C . GLN A 1 193 ? 7.877 -14.738 2.519 1.00 93.38 193 GLN A C 1
ATOM 1529 O O . GLN A 1 193 ? 6.860 -15.282 2.954 1.00 93.38 193 GLN A O 1
ATOM 1534 N N . SER A 1 194 ? 7.891 -14.135 1.323 1.00 94.31 194 SER A N 1
ATOM 1535 C CA . SER A 1 194 ? 6.740 -14.133 0.425 1.00 94.31 194 SER A CA 1
ATOM 1536 C C . SER A 1 194 ? 6.499 -15.537 -0.116 1.00 94.31 194 SER A C 1
ATOM 1538 O O . SER A 1 194 ? 7.426 -16.281 -0.422 1.00 94.31 194 SER A O 1
ATOM 1540 N N . ASN A 1 195 ? 5.230 -15.918 -0.235 1.00 94.19 195 ASN A N 1
ATOM 1541 C CA . ASN A 1 195 ? 4.850 -17.253 -0.670 1.00 94.19 195 ASN A CA 1
ATOM 1542 C C . ASN A 1 195 ? 3.770 -17.164 -1.742 1.00 94.19 195 ASN A C 1
ATOM 1544 O O . ASN A 1 195 ? 2.634 -16.787 -1.452 1.00 94.19 195 ASN A O 1
ATOM 1548 N N . LEU A 1 196 ? 4.111 -17.590 -2.961 1.00 95.12 196 LEU A N 1
ATOM 1549 C CA . LEU A 1 196 ? 3.211 -17.551 -4.113 1.00 95.12 196 LEU A CA 1
ATOM 1550 C C . LEU A 1 196 ? 1.876 -18.262 -3.854 1.00 95.12 196 LEU A C 1
ATOM 1552 O O . LEU A 1 196 ? 0.839 -17.786 -4.298 1.00 95.12 196 LEU A O 1
ATOM 1556 N N . ARG A 1 197 ? 1.865 -19.353 -3.075 1.00 93.69 197 ARG A N 1
ATOM 1557 C CA . ARG A 1 197 ? 0.634 -20.104 -2.758 1.00 93.69 197 ARG A CA 1
ATOM 1558 C C . ARG A 1 197 ? -0.343 -19.318 -1.880 1.00 93.69 197 ARG A C 1
ATOM 1560 O O . ARG A 1 197 ? -1.523 -19.650 -1.845 1.00 93.69 197 ARG A O 1
ATOM 1567 N N . LYS A 1 198 ? 0.137 -18.302 -1.155 1.00 91.69 198 LYS A N 1
ATOM 1568 C CA . LYS A 1 198 ? -0.687 -17.414 -0.318 1.00 91.69 198 LYS A CA 1
ATOM 1569 C C . LYS A 1 198 ? -1.174 -16.168 -1.068 1.00 91.69 198 LYS A C 1
ATOM 1571 O O . LYS A 1 198 ? -1.939 -15.388 -0.496 1.00 91.69 198 LYS A O 1
ATOM 1576 N N . ILE A 1 199 ? -0.728 -15.968 -2.310 1.00 94.06 199 ILE A N 1
ATOM 1577 C CA . ILE A 1 199 ? -1.035 -14.792 -3.124 1.00 94.06 199 ILE A CA 1
ATOM 1578 C C . ILE A 1 199 ? -2.117 -15.159 -4.138 1.00 94.06 199 ILE A C 1
ATOM 1580 O O . ILE A 1 199 ? -1.949 -16.044 -4.971 1.00 94.06 199 ILE A O 1
ATOM 1584 N N . ASP A 1 200 ? -3.231 -14.434 -4.097 1.00 94.44 200 ASP A N 1
ATOM 1585 C CA . ASP A 1 200 ? -4.272 -14.545 -5.116 1.00 94.44 200 ASP A CA 1
ATOM 1586 C C . ASP A 1 200 ? -3.973 -13.597 -6.273 1.00 94.44 200 ASP A C 1
ATOM 1588 O O . ASP A 1 200 ? -4.282 -12.403 -6.225 1.00 94.44 200 ASP A O 1
ATOM 1592 N N . LEU A 1 201 ? -3.354 -14.156 -7.308 1.00 96.56 201 LEU A N 1
ATOM 1593 C CA . LEU A 1 201 ? -2.963 -13.437 -8.515 1.00 96.56 201 LEU A CA 1
ATOM 1594 C C . LEU A 1 201 ? -4.158 -12.802 -9.243 1.00 96.56 201 LEU A C 1
ATOM 1596 O O . LEU A 1 201 ? -4.025 -11.702 -9.771 1.00 96.56 201 LEU A O 1
ATOM 1600 N N . ALA A 1 202 ? -5.335 -13.435 -9.223 1.00 96.56 202 ALA A N 1
ATOM 1601 C CA . ALA A 1 202 ? -6.517 -12.896 -9.892 1.00 96.56 202 ALA A CA 1
ATOM 1602 C C . ALA A 1 202 ? -7.070 -11.658 -9.169 1.00 96.56 202 ALA A C 1
ATOM 1604 O O . ALA A 1 202 ? -7.580 -10.739 -9.811 1.00 96.56 202 ALA A O 1
ATOM 1605 N N . SER A 1 203 ? -6.966 -11.611 -7.837 1.00 96.94 203 SER A N 1
ATOM 1606 C CA . SER A 1 203 ? -7.290 -10.405 -7.066 1.00 96.94 203 SER A CA 1
ATOM 1607 C C . SER A 1 203 ? -6.271 -9.285 -7.277 1.00 96.94 203 SER A C 1
ATOM 1609 O O . SER A 1 203 ? -6.672 -8.125 -7.321 1.00 96.94 203 SER A O 1
ATOM 1611 N N . ILE A 1 204 ? -4.980 -9.606 -7.435 1.00 97.31 204 ILE A N 1
ATOM 1612 C CA . ILE A 1 204 ? -3.936 -8.602 -7.703 1.00 97.31 204 ILE A CA 1
ATOM 1613 C C . ILE A 1 204 ? -4.253 -7.799 -8.968 1.00 97.31 204 ILE A C 1
ATOM 1615 O O . ILE A 1 204 ? -4.141 -6.574 -8.958 1.00 97.31 204 ILE A O 1
ATOM 1619 N N . ASP A 1 205 ? -4.674 -8.474 -10.039 1.00 97.56 205 ASP A N 1
ATOM 1620 C CA . ASP A 1 205 ? -4.941 -7.821 -11.326 1.00 97.56 205 ASP A CA 1
ATOM 1621 C C . ASP A 1 205 ? -6.120 -6.839 -11.268 1.00 97.56 205 ASP A C 1
ATOM 1623 O O . ASP A 1 205 ? -6.183 -5.897 -12.053 1.00 97.56 205 ASP A O 1
ATOM 1627 N N . LYS A 1 206 ? -7.019 -7.009 -10.292 1.00 97.69 206 LYS A N 1
ATOM 1628 C CA . LYS A 1 206 ? -8.214 -6.175 -10.097 1.00 97.69 206 LYS A CA 1
ATOM 1629 C C . LYS A 1 206 ? -8.000 -4.985 -9.159 1.00 97.69 206 LYS A C 1
ATOM 1631 O O . LYS A 1 206 ? -8.923 -4.190 -8.992 1.00 97.69 206 LYS A O 1
ATOM 1636 N N . LEU A 1 207 ? -6.842 -4.879 -8.503 1.00 97.62 207 LEU A N 1
ATOM 1637 C CA . LEU A 1 207 ? -6.574 -3.792 -7.559 1.00 97.62 207 LEU A CA 1
ATOM 1638 C C . LEU A 1 207 ? -6.550 -2.436 -8.267 1.00 97.62 207 LEU A C 1
ATOM 1640 O O . LEU A 1 207 ? -5.967 -2.287 -9.345 1.00 97.62 207 LEU A O 1
ATOM 1644 N N . ASP A 1 208 ? -7.109 -1.422 -7.604 1.00 97.44 208 ASP A N 1
ATOM 1645 C CA . ASP A 1 208 ? -6.934 -0.035 -8.022 1.00 97.44 208 ASP A CA 1
ATOM 1646 C C . ASP A 1 208 ? -5.435 0.300 -8.064 1.00 97.44 208 ASP A C 1
ATOM 1648 O O . ASP A 1 208 ? -4.698 0.057 -7.106 1.00 97.44 208 ASP A O 1
ATOM 1652 N N . LYS A 1 209 ? -4.965 0.886 -9.170 1.00 95.94 209 LYS A N 1
ATOM 1653 C CA . LYS A 1 209 ? -3.539 1.180 -9.385 1.00 95.94 209 LYS A CA 1
ATOM 1654 C C . LYS A 1 209 ? -2.977 2.202 -8.382 1.00 95.94 209 LYS A C 1
ATOM 1656 O O . LYS A 1 209 ? -1.762 2.346 -8.278 1.00 95.94 209 LYS A O 1
ATOM 1661 N N . LYS A 1 210 ? -3.819 2.895 -7.610 1.00 95.88 210 LYS A N 1
ATOM 1662 C CA . LYS A 1 210 ? -3.420 3.766 -6.491 1.00 95.88 210 LYS A CA 1
ATOM 1663 C C . LYS A 1 210 ? -3.211 2.991 -5.184 1.00 95.88 210 LYS A C 1
ATOM 1665 O O . LYS A 1 210 ? -2.512 3.485 -4.300 1.00 95.88 210 LYS A O 1
ATOM 1670 N N . ALA A 1 211 ? -3.746 1.776 -5.061 1.00 97.56 211 ALA A N 1
ATOM 1671 C CA . ALA A 1 211 ? -3.684 0.933 -3.865 1.00 97.56 211 ALA A CA 1
ATOM 1672 C C . ALA A 1 211 ? -2.376 0.119 -3.776 1.00 97.56 211 ALA A C 1
ATOM 1674 O O . ALA A 1 211 ? -2.375 -1.088 -3.528 1.00 97.56 211 ALA A O 1
ATOM 1675 N N . PHE A 1 212 ? -1.232 0.780 -3.981 1.00 97.81 212 PHE A N 1
ATOM 1676 C CA . PHE A 1 212 ? 0.077 0.125 -3.884 1.00 97.81 212 PHE A CA 1
ATOM 1677 C C . PHE A 1 212 ? 0.345 -0.501 -2.497 1.00 97.81 212 PHE A C 1
ATOM 1679 O O . PHE A 1 212 ? 0.888 -1.606 -2.453 1.00 97.81 212 PHE A O 1
ATOM 1686 N N . PRO A 1 213 ? -0.063 0.108 -1.362 1.00 98.19 213 PRO A N 1
ATOM 1687 C CA . PRO A 1 213 ? 0.050 -0.563 -0.068 1.00 98.19 213 PRO A CA 1
ATOM 1688 C C . PRO A 1 213 ? -0.778 -1.855 0.038 1.00 98.19 213 PRO A C 1
ATOM 1690 O O . PRO A 1 213 ? -0.290 -2.831 0.602 1.00 98.19 213 PRO A O 1
ATOM 1693 N N . ALA A 1 214 ? -1.984 -1.913 -0.544 1.00 98.25 214 ALA A N 1
ATOM 1694 C CA . ALA A 1 214 ? -2.774 -3.149 -0.610 1.00 98.25 214 ALA A CA 1
ATOM 1695 C C . ALA A 1 214 ? -2.063 -4.241 -1.421 1.00 98.25 214 ALA A C 1
ATOM 1697 O O . ALA A 1 214 ? -1.969 -5.382 -0.970 1.00 98.25 214 ALA A O 1
ATOM 1698 N N . PHE A 1 215 ? -1.495 -3.876 -2.575 1.00 98.12 215 PHE A N 1
ATOM 1699 C CA . PHE A 1 215 ? -0.672 -4.770 -3.394 1.00 98.12 215 PHE A CA 1
ATOM 1700 C C . PHE A 1 215 ? 0.503 -5.360 -2.600 1.00 98.12 215 PHE A C 1
ATOM 1702 O O . PHE A 1 215 ? 0.688 -6.578 -2.573 1.00 98.12 215 PHE A O 1
ATOM 1709 N N . MET A 1 216 ? 1.253 -4.513 -1.892 1.00 97.75 216 MET A N 1
ATOM 1710 C CA . MET A 1 216 ? 2.356 -4.950 -1.032 1.00 97.75 216 MET A CA 1
ATOM 1711 C C . MET A 1 216 ? 1.880 -5.836 0.122 1.00 97.75 216 MET A C 1
ATOM 1713 O O . MET A 1 216 ? 2.486 -6.873 0.380 1.00 97.75 216 MET A O 1
ATOM 1717 N N . GLY A 1 217 ? 0.778 -5.479 0.784 1.00 97.25 217 GLY A N 1
ATOM 1718 C CA . GLY A 1 217 ? 0.213 -6.286 1.864 1.00 97.25 217 GLY A CA 1
ATOM 1719 C C . GLY A 1 217 ? -0.208 -7.683 1.402 1.00 97.25 217 GLY A C 1
ATOM 1720 O O . GLY A 1 217 ? 0.030 -8.660 2.104 1.00 97.25 217 GLY A O 1
ATOM 1721 N N . MET A 1 218 ? -0.741 -7.807 0.182 1.00 96.69 218 MET A N 1
ATOM 1722 C CA . MET A 1 218 ? -1.054 -9.108 -0.417 1.00 96.69 218 MET A CA 1
ATOM 1723 C C . MET A 1 218 ? 0.199 -9.944 -0.709 1.00 96.69 218 MET A C 1
ATOM 1725 O O . MET A 1 218 ? 0.187 -11.150 -0.465 1.00 96.69 218 MET A O 1
ATOM 1729 N N . LEU A 1 219 ? 1.282 -9.325 -1.195 1.00 96.50 219 LEU A N 1
ATOM 1730 C CA . LEU A 1 219 ? 2.570 -10.001 -1.406 1.00 96.50 219 LEU A CA 1
ATOM 1731 C C . LEU A 1 219 ? 3.230 -10.449 -0.096 1.00 96.50 219 LEU A C 1
ATOM 1733 O O . LEU A 1 219 ? 3.949 -11.448 -0.069 1.00 96.50 219 LEU A O 1
ATOM 1737 N N . MET A 1 220 ? 2.988 -9.708 0.982 1.00 96.06 220 MET A N 1
ATOM 1738 C CA . MET A 1 220 ? 3.581 -9.921 2.302 1.00 96.06 220 MET A CA 1
ATOM 1739 C C . MET A 1 220 ? 2.635 -10.645 3.270 1.00 96.06 220 MET A C 1
ATOM 1741 O O . MET A 1 220 ? 2.800 -10.568 4.486 1.00 96.06 220 MET A O 1
ATOM 1745 N N . ASN A 1 221 ? 1.646 -11.373 2.748 1.00 90.25 221 ASN A N 1
ATOM 1746 C CA . ASN A 1 221 ? 0.724 -12.166 3.555 1.00 90.25 221 ASN A CA 1
ATOM 1747 C C . ASN A 1 221 ? 1.486 -13.199 4.417 1.00 90.25 221 ASN A C 1
ATOM 1749 O O . ASN A 1 221 ? 2.177 -14.075 3.886 1.00 90.25 221 ASN A O 1
ATOM 1753 N N . GLY A 1 222 ? 1.351 -13.114 5.745 1.00 87.12 222 GLY A N 1
ATOM 1754 C CA . GLY A 1 222 ? 2.093 -13.927 6.711 1.00 87.12 222 GLY A CA 1
ATOM 1755 C C . GLY A 1 222 ? 3.415 -13.339 7.222 1.00 87.12 222 GLY A C 1
ATOM 1756 O O . GLY A 1 222 ? 4.123 -14.042 7.938 1.00 87.12 222 GLY A O 1
ATOM 1757 N N . TYR A 1 223 ? 3.753 -12.087 6.893 1.00 93.19 223 TYR A N 1
ATOM 1758 C CA . TYR A 1 223 ? 4.901 -11.379 7.490 1.00 93.19 223 TYR A CA 1
ATOM 1759 C C . TYR A 1 223 ? 4.641 -10.897 8.930 1.00 93.19 223 TYR A C 1
ATOM 1761 O O . TYR A 1 223 ? 5.574 -10.473 9.621 1.00 93.19 223 TYR A O 1
ATOM 1769 N N . GLY A 1 224 ? 3.387 -10.912 9.394 1.00 93.12 224 GLY A N 1
ATOM 1770 C CA . GLY A 1 224 ? 3.021 -10.456 10.729 1.00 93.12 224 GLY A CA 1
ATOM 1771 C C . GLY A 1 224 ? 3.347 -8.980 10.979 1.00 93.12 224 GLY A C 1
ATOM 1772 O O . GLY A 1 224 ? 3.188 -8.114 10.116 1.00 93.12 224 GLY A O 1
ATOM 1773 N N . SER A 1 225 ? 3.812 -8.676 12.193 1.00 92.56 225 SER A N 1
ATOM 1774 C CA . SER A 1 225 ? 4.047 -7.311 12.692 1.00 92.56 225 SER A CA 1
ATOM 1775 C C . SER A 1 225 ? 5.277 -6.597 12.111 1.00 92.56 225 SER A C 1
ATOM 1777 O O . SER A 1 225 ? 5.527 -5.441 12.452 1.00 92.56 225 SER A O 1
ATOM 1779 N N . ASN A 1 226 ? 6.058 -7.265 11.255 1.00 91.94 226 ASN A N 1
ATOM 1780 C CA . ASN A 1 226 ? 7.300 -6.720 10.700 1.00 91.94 226 ASN A CA 1
ATOM 1781 C C . ASN A 1 226 ? 7.153 -6.164 9.276 1.00 91.94 226 ASN A C 1
ATOM 1783 O O . ASN A 1 226 ? 8.094 -5.550 8.772 1.00 91.94 226 ASN A O 1
ATOM 1787 N N . ALA A 1 227 ? 5.997 -6.339 8.630 1.00 95.38 227 ALA A N 1
ATOM 1788 C CA . ALA A 1 227 ? 5.804 -5.966 7.231 1.00 95.38 227 ALA A CA 1
ATOM 1789 C C . ALA A 1 227 ? 6.111 -4.484 6.952 1.00 95.38 227 ALA A C 1
ATOM 1791 O O . ALA A 1 227 ? 6.844 -4.177 6.012 1.00 95.38 227 ALA A O 1
ATOM 1792 N N . GLY A 1 228 ? 5.627 -3.570 7.800 1.00 95.00 228 GLY A N 1
ATOM 1793 C CA . GLY A 1 228 ? 5.893 -2.133 7.670 1.00 95.00 228 GLY A CA 1
ATOM 1794 C C . GLY A 1 228 ? 7.388 -1.793 7.747 1.00 95.00 228 GLY A C 1
ATOM 1795 O O . GLY A 1 228 ? 7.906 -1.025 6.937 1.00 95.00 228 GLY A O 1
ATOM 1796 N N . LYS A 1 229 ? 8.122 -2.424 8.672 1.00 94.69 229 LYS A N 1
ATOM 1797 C CA . LYS A 1 229 ? 9.571 -2.210 8.833 1.00 94.69 229 LYS A CA 1
ATOM 1798 C C . LYS A 1 229 ? 10.365 -2.731 7.634 1.00 94.69 229 LYS A C 1
ATOM 1800 O O . LYS A 1 229 ? 11.285 -2.058 7.173 1.00 94.69 229 LYS A O 1
ATOM 1805 N N . GLU A 1 230 ? 9.992 -3.897 7.112 1.00 93.81 230 GLU A N 1
ATOM 1806 C CA . GLU A 1 230 ? 10.630 -4.499 5.935 1.00 93.81 230 GLU A CA 1
ATOM 1807 C C . GLU A 1 230 ? 10.504 -3.597 4.701 1.00 93.81 230 GLU A C 1
ATOM 1809 O O . GLU A 1 230 ? 11.498 -3.356 4.013 1.00 93.81 230 GLU A O 1
ATOM 1814 N N . VAL A 1 231 ? 9.316 -3.039 4.437 1.00 94.25 231 VAL A N 1
ATOM 1815 C CA . VAL A 1 231 ? 9.117 -2.171 3.262 1.00 94.25 231 VAL A CA 1
ATOM 1816 C C . VAL A 1 231 ? 9.817 -0.818 3.384 1.00 94.25 231 VAL A C 1
ATOM 1818 O O . VAL A 1 231 ? 10.269 -0.274 2.376 1.00 94.25 231 VAL A O 1
ATOM 1821 N N . ILE A 1 232 ? 9.979 -0.286 4.599 1.00 94.19 232 ILE A N 1
ATOM 1822 C CA . ILE A 1 232 ? 10.808 0.906 4.834 1.00 94.19 232 ILE A CA 1
ATOM 1823 C C . ILE A 1 232 ? 12.276 0.579 4.551 1.00 94.19 232 ILE A C 1
ATOM 1825 O O . ILE A 1 232 ? 12.925 1.280 3.779 1.00 94.19 232 ILE A O 1
ATOM 1829 N N . SER A 1 233 ? 12.790 -0.502 5.140 1.00 90.75 233 SER A N 1
ATOM 1830 C CA . SER A 1 233 ? 14.203 -0.876 5.034 1.00 90.75 233 SER A CA 1
ATOM 1831 C C . SER A 1 233 ? 14.614 -1.192 3.594 1.00 90.75 233 SER A C 1
ATOM 1833 O O . SER A 1 233 ? 15.616 -0.681 3.098 1.00 90.75 233 SER A O 1
ATOM 1835 N N . LYS A 1 234 ? 13.814 -2.000 2.890 1.00 87.94 234 LYS A N 1
ATOM 1836 C CA . LYS A 1 234 ? 14.187 -2.527 1.571 1.00 87.94 234 LYS A CA 1
ATOM 1837 C C . LYS A 1 234 ? 13.791 -1.627 0.414 1.00 87.94 234 LYS A C 1
ATOM 1839 O O . LYS A 1 234 ? 14.501 -1.570 -0.586 1.00 87.94 234 LYS A O 1
ATOM 1844 N N . MET A 1 235 ? 12.666 -0.929 0.540 1.00 90.69 235 MET A N 1
ATOM 1845 C CA . MET A 1 235 ? 12.054 -0.180 -0.559 1.00 90.69 235 MET A CA 1
ATOM 1846 C C . MET A 1 235 ? 11.858 1.308 -0.239 1.00 90.69 235 MET A C 1
ATOM 1848 O O . MET A 1 235 ? 11.314 2.023 -1.075 1.00 90.69 235 MET A O 1
ATOM 1852 N N . ARG A 1 236 ? 12.253 1.785 0.954 1.00 92.19 236 ARG A N 1
ATOM 1853 C CA . ARG A 1 236 ? 12.120 3.189 1.389 1.00 92.19 236 ARG A CA 1
ATOM 1854 C C . ARG A 1 236 ? 10.729 3.778 1.135 1.00 92.19 236 ARG A C 1
ATOM 1856 O O . ARG A 1 236 ? 10.579 4.912 0.682 1.00 92.19 236 ARG A O 1
ATOM 1863 N N . LEU A 1 237 ? 9.679 2.997 1.409 1.00 93.56 237 LEU A N 1
ATOM 1864 C CA . LEU A 1 237 ? 8.319 3.540 1.411 1.00 93.56 237 LEU A CA 1
ATOM 1865 C C . LEU A 1 237 ? 8.189 4.625 2.485 1.00 93.56 237 LEU A C 1
ATOM 1867 O O . LEU A 1 237 ? 8.817 4.556 3.539 1.00 93.56 237 LEU A O 1
ATOM 1871 N N . SER A 1 238 ? 7.345 5.621 2.208 1.00 95.44 238 SER A N 1
ATOM 1872 C CA . SER A 1 238 ? 6.957 6.606 3.222 1.00 95.44 238 SER A CA 1
ATOM 1873 C C . SER A 1 238 ? 6.317 5.908 4.426 1.00 95.44 238 SER A C 1
ATOM 1875 O O . SER A 1 238 ? 5.632 4.902 4.242 1.00 95.44 238 SER A O 1
ATOM 1877 N N . ASN A 1 239 ? 6.468 6.470 5.631 1.00 96.25 239 ASN A N 1
ATOM 1878 C CA . ASN A 1 239 ? 5.861 5.910 6.849 1.00 96.25 239 ASN A CA 1
ATOM 1879 C C . ASN A 1 239 ? 4.361 5.638 6.663 1.00 96.25 239 ASN A C 1
ATOM 1881 O O . ASN A 1 239 ? 3.890 4.551 6.954 1.00 96.25 239 ASN A O 1
ATOM 1885 N N . ASN A 1 240 ? 3.642 6.573 6.039 1.00 96.56 240 ASN A N 1
ATOM 1886 C CA . ASN A 1 240 ? 2.215 6.432 5.760 1.00 96.56 240 ASN A CA 1
ATOM 1887 C C . ASN A 1 240 ? 1.894 5.259 4.802 1.00 96.56 240 ASN A C 1
ATOM 1889 O O . ASN A 1 240 ? 0.930 4.526 4.995 1.00 96.56 240 ASN A O 1
ATOM 1893 N N . ASP A 1 241 ? 2.696 5.045 3.749 1.00 97.12 241 ASP A N 1
ATOM 1894 C CA . ASP A 1 241 ? 2.546 3.842 2.911 1.00 97.12 241 ASP A CA 1
ATOM 1895 C C . ASP A 1 241 ? 2.862 2.563 3.709 1.00 97.12 241 ASP A C 1
ATOM 1897 O O . ASP A 1 241 ? 2.151 1.570 3.570 1.00 97.12 241 ASP A O 1
ATOM 1901 N N . ALA A 1 242 ? 3.911 2.576 4.533 1.00 97.56 242 ALA A N 1
ATOM 1902 C CA . ALA A 1 242 ? 4.347 1.421 5.313 1.00 97.56 242 ALA A CA 1
ATOM 1903 C C . ALA A 1 242 ? 3.334 1.016 6.397 1.00 97.56 242 ALA A C 1
ATOM 1905 O O . ALA A 1 242 ? 3.059 -0.173 6.560 1.00 97.56 242 ALA A O 1
ATOM 1906 N N . ASP A 1 243 ? 2.725 1.987 7.077 1.00 97.88 243 ASP A N 1
ATOM 1907 C CA . ASP A 1 243 ? 1.653 1.772 8.053 1.00 97.88 243 ASP A CA 1
ATOM 1908 C C . ASP A 1 243 ? 0.409 1.174 7.380 1.00 97.88 243 ASP A C 1
ATOM 1910 O O . ASP A 1 243 ? -0.215 0.246 7.908 1.00 97.88 243 ASP A O 1
ATOM 1914 N N . ALA A 1 244 ? 0.083 1.623 6.163 1.00 98.31 244 ALA A N 1
ATOM 1915 C CA . ALA A 1 244 ? -0.993 1.036 5.372 1.00 98.31 244 ALA A CA 1
ATOM 1916 C C . ALA A 1 244 ? -0.678 -0.411 4.941 1.00 98.31 244 ALA A C 1
ATOM 1918 O O . ALA A 1 244 ? -1.555 -1.270 5.037 1.00 98.31 244 ALA A O 1
ATOM 1919 N N . VAL A 1 245 ? 0.567 -0.717 4.540 1.00 98.31 245 VAL A N 1
ATOM 1920 C CA . VAL A 1 245 ? 1.010 -2.105 4.286 1.00 98.31 245 VAL A CA 1
ATOM 1921 C C . VAL A 1 245 ? 0.847 -2.955 5.544 1.00 98.31 245 VAL A C 1
ATOM 1923 O O . VAL A 1 245 ? 0.247 -4.029 5.487 1.00 98.31 245 VAL A O 1
ATOM 1926 N N . GLN A 1 246 ? 1.330 -2.465 6.690 1.00 97.94 246 GLN A N 1
ATOM 1927 C CA . GLN A 1 246 ? 1.225 -3.169 7.967 1.00 97.94 246 GLN A CA 1
ATOM 1928 C C . GLN A 1 246 ? -0.235 -3.425 8.350 1.00 97.94 246 GLN A C 1
ATOM 1930 O O . GLN A 1 246 ? -0.563 -4.507 8.835 1.00 97.94 246 GLN A O 1
ATOM 1935 N N . SER A 1 247 ? -1.121 -2.462 8.103 1.00 97.75 247 SER A N 1
ATOM 1936 C CA . SER A 1 247 ? -2.556 -2.589 8.363 1.00 97.75 247 SER A CA 1
ATOM 1937 C C . SER A 1 247 ? -3.186 -3.696 7.516 1.00 97.75 247 SER A C 1
ATOM 1939 O O . SER A 1 247 ? -3.925 -4.521 8.053 1.00 97.75 247 SER A O 1
ATOM 1941 N N . VAL A 1 248 ? -2.849 -3.769 6.222 1.00 97.50 248 VAL A N 1
ATOM 1942 C CA . VAL A 1 248 ? -3.332 -4.831 5.323 1.00 97.50 248 VAL A CA 1
ATOM 1943 C C . VAL A 1 248 ? -2.828 -6.199 5.779 1.00 97.50 248 VAL A C 1
ATOM 1945 O O . VAL A 1 248 ? -3.649 -7.091 5.954 1.00 97.50 248 VAL A O 1
ATOM 1948 N N . VAL A 1 249 ? -1.528 -6.358 6.061 1.00 96.81 249 VAL A N 1
ATOM 1949 C CA . VAL A 1 249 ? -0.963 -7.642 6.534 1.00 96.81 249 VAL A CA 1
ATOM 1950 C C . VAL A 1 249 ? -1.583 -8.072 7.863 1.00 96.81 249 VAL A C 1
ATOM 1952 O O . VAL A 1 249 ? -2.020 -9.209 8.022 1.00 96.81 249 VAL A O 1
ATOM 1955 N N . THR A 1 250 ? -1.694 -7.147 8.818 1.00 96.06 250 THR A N 1
ATOM 1956 C CA . THR A 1 250 ? -2.309 -7.435 10.122 1.00 96.06 250 THR A CA 1
ATOM 1957 C C . THR A 1 250 ? -3.767 -7.859 9.950 1.00 96.06 250 THR A C 1
ATOM 1959 O O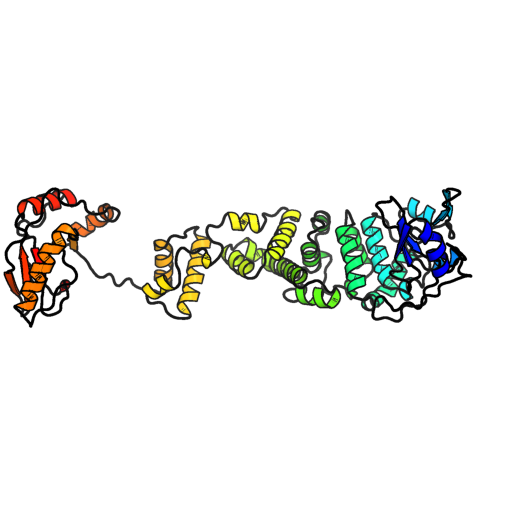 . THR A 1 250 ? -4.216 -8.796 10.612 1.00 96.06 250 THR A O 1
ATOM 1962 N N . TYR A 1 251 ? -4.506 -7.206 9.047 1.00 95.56 251 TYR A N 1
ATOM 1963 C CA . TYR A 1 251 ? -5.876 -7.588 8.732 1.00 95.56 251 TYR A CA 1
ATOM 1964 C C . TYR A 1 251 ? -5.947 -8.980 8.101 1.00 95.56 251 TYR A C 1
ATOM 1966 O O . TYR A 1 251 ? -6.750 -9.794 8.549 1.00 95.56 251 TYR A O 1
ATOM 1974 N N . THR A 1 252 ? -5.119 -9.285 7.097 1.00 93.25 252 THR A N 1
ATOM 1975 C CA . THR A 1 252 ? -5.149 -10.588 6.414 1.00 93.25 252 THR A CA 1
ATOM 1976 C C . THR A 1 252 ? -4.791 -11.729 7.354 1.00 93.25 252 THR A C 1
ATOM 1978 O O . THR A 1 252 ? -5.500 -12.734 7.378 1.00 93.25 252 THR A O 1
ATOM 1981 N N . ASP A 1 253 ? -3.769 -11.542 8.191 1.00 91.31 253 ASP A N 1
ATOM 1982 C CA . ASP A 1 253 ? -3.307 -12.546 9.155 1.00 91.31 253 ASP A CA 1
ATOM 1983 C C . ASP A 1 253 ? -4.368 -12.839 10.239 1.00 91.31 253 ASP A C 1
ATOM 1985 O O . ASP A 1 253 ? -4.418 -13.941 10.782 1.00 91.31 253 ASP A O 1
ATOM 1989 N N . ASN A 1 254 ? -5.262 -11.881 10.526 1.00 91.38 254 ASN A N 1
ATOM 1990 C CA . ASN A 1 254 ? -6.304 -11.996 11.556 1.00 91.38 254 ASN A CA 1
ATOM 1991 C C . ASN A 1 254 ? -7.742 -12.046 10.996 1.00 91.38 254 ASN A C 1
ATOM 1993 O O . ASN A 1 254 ? -8.704 -12.099 11.771 1.00 91.38 254 ASN A O 1
ATOM 1997 N N . SER A 1 255 ? -7.916 -12.045 9.670 1.00 87.31 255 SER A N 1
ATOM 1998 C CA . SER A 1 255 ? -9.217 -11.936 8.985 1.00 87.31 255 SER A CA 1
ATOM 1999 C C . SER A 1 255 ? -10.255 -12.952 9.487 1.00 87.31 255 SER A C 1
ATOM 2001 O O . SER A 1 255 ? -11.363 -12.518 9.811 1.00 87.31 255 SER A O 1
ATOM 2003 N N . PRO A 1 256 ? -9.937 -14.251 9.694 1.00 85.19 256 PRO A N 1
ATOM 2004 C CA . PRO A 1 256 ? -10.918 -15.221 10.193 1.00 85.19 256 PRO A CA 1
ATOM 2005 C C . PRO A 1 256 ? -11.568 -14.835 11.530 1.00 85.19 256 PRO A C 1
ATOM 2007 O O . PRO A 1 256 ? -12.717 -15.199 11.792 1.00 85.19 256 PRO A O 1
ATOM 2010 N N . PHE A 1 257 ? -10.841 -14.102 12.376 1.00 87.38 257 PHE A N 1
ATOM 2011 C CA . PHE A 1 257 ? -11.306 -13.652 13.684 1.00 87.38 257 PHE A CA 1
ATOM 2012 C C . PHE A 1 257 ? -11.974 -12.274 13.621 1.00 87.38 257 PHE A C 1
ATOM 2014 O O . PHE A 1 257 ? -13.054 -12.083 14.182 1.00 87.38 257 PHE A O 1
ATOM 2021 N N . LEU A 1 258 ? -11.371 -11.328 12.895 1.00 89.88 258 LEU A N 1
ATOM 2022 C CA . LEU A 1 258 ? -11.900 -9.971 12.720 1.00 89.88 258 LEU A CA 1
ATOM 2023 C C . LEU A 1 258 ? -13.209 -9.953 11.920 1.00 89.88 258 LEU A C 1
ATOM 2025 O O . LEU A 1 258 ? -14.062 -9.092 12.126 1.00 89.88 258 LEU A O 1
ATOM 2029 N N . GLU A 1 259 ? -13.403 -10.909 11.012 1.00 85.62 259 GLU A N 1
ATOM 2030 C CA . GLU A 1 259 ? -14.631 -11.003 10.227 1.00 85.62 259 GLU A CA 1
ATOM 2031 C C . GLU A 1 259 ? -15.833 -11.459 11.053 1.00 85.62 259 GLU A C 1
ATOM 2033 O O . GLU A 1 259 ? -16.937 -10.977 10.811 1.00 85.62 259 GLU A O 1
ATOM 2038 N N . LYS A 1 260 ? -15.619 -12.292 12.076 1.00 87.56 260 LYS A N 1
ATOM 2039 C CA . LYS A 1 260 ? -16.687 -12.863 12.912 1.00 87.56 260 LYS A CA 1
ATOM 2040 C C . LYS A 1 260 ? -17.005 -12.056 14.172 1.00 87.56 260 LYS A C 1
ATOM 2042 O O . LYS A 1 260 ? -17.987 -12.355 14.845 1.00 87.56 260 LYS A O 1
ATOM 2047 N N . ASN A 1 261 ? -16.171 -11.081 14.534 1.00 90.19 261 ASN A N 1
ATOM 2048 C CA . ASN A 1 261 ? -16.298 -10.357 15.795 1.00 90.19 261 ASN A CA 1
ATOM 2049 C C . ASN A 1 261 ? -16.135 -8.847 15.591 1.00 90.19 261 ASN A C 1
ATOM 2051 O O . ASN A 1 261 ? -15.021 -8.324 15.543 1.00 90.19 261 ASN A O 1
ATOM 2055 N N . ASP A 1 262 ? -17.264 -8.142 15.535 1.00 91.19 262 ASP A N 1
ATOM 2056 C CA . ASP A 1 262 ? -17.304 -6.697 15.302 1.00 91.19 262 ASP A CA 1
ATOM 2057 C C . ASP A 1 262 ? -16.607 -5.890 16.405 1.00 91.19 262 ASP A C 1
ATOM 2059 O O . ASP A 1 262 ? -15.975 -4.878 16.115 1.00 91.19 262 ASP A O 1
ATOM 2063 N N . PHE A 1 263 ? -16.619 -6.347 17.663 1.00 91.31 263 PHE A N 1
ATOM 2064 C CA . PHE A 1 263 ? -15.865 -5.667 18.721 1.00 91.31 263 PHE A CA 1
ATOM 2065 C C . PHE A 1 263 ? -14.356 -5.768 18.484 1.00 91.31 263 PHE A C 1
ATOM 2067 O O . PHE A 1 263 ? -13.627 -4.795 18.658 1.00 91.31 263 PHE A O 1
ATOM 2074 N N . LYS A 1 264 ? -13.874 -6.930 18.038 1.00 92.00 264 LYS A N 1
ATOM 2075 C CA . LYS A 1 264 ? -12.462 -7.120 17.685 1.00 92.00 264 LYS A CA 1
ATOM 2076 C C . LYS A 1 264 ? -12.072 -6.330 16.448 1.00 92.00 264 LYS A C 1
ATOM 2078 O O . LYS A 1 264 ? -10.976 -5.776 16.419 1.00 92.00 264 LYS A O 1
ATOM 2083 N N . LEU A 1 265 ? -12.986 -6.199 15.490 1.00 92.88 265 LEU A N 1
ATOM 2084 C CA . LEU A 1 265 ? -12.823 -5.290 14.366 1.00 92.88 265 LEU A CA 1
ATOM 2085 C C . LEU A 1 265 ? -12.672 -3.839 14.837 1.00 92.88 265 LEU A C 1
ATOM 2087 O O . LEU A 1 265 ? -11.718 -3.177 14.445 1.00 92.88 265 LEU A O 1
ATOM 2091 N N . VAL A 1 266 ? -13.549 -3.379 15.734 1.00 93.12 266 VAL A N 1
ATOM 2092 C CA . VAL A 1 266 ? -13.484 -2.047 16.357 1.00 93.12 266 VAL A CA 1
ATOM 2093 C C . VAL A 1 266 ? -12.165 -1.833 17.116 1.00 93.12 266 VAL A C 1
ATOM 2095 O O . VAL A 1 266 ? -11.546 -0.777 17.005 1.00 93.12 266 VAL A O 1
ATOM 2098 N N . GLN A 1 267 ? -11.682 -2.842 17.849 1.00 91.69 267 GLN A N 1
ATOM 2099 C CA . GLN A 1 267 ? -10.377 -2.774 18.517 1.00 91.69 267 GLN A CA 1
ATOM 2100 C C . GLN A 1 267 ? -9.219 -2.654 17.520 1.00 91.69 267 GLN A C 1
ATOM 2102 O O . GLN A 1 267 ? -8.288 -1.891 17.768 1.00 91.69 267 GLN A O 1
ATOM 2107 N N . PHE A 1 268 ? -9.282 -3.389 16.410 1.00 93.50 268 PHE A N 1
ATOM 2108 C CA . PHE A 1 268 ? -8.276 -3.346 15.355 1.00 93.50 268 PHE A CA 1
ATOM 2109 C C . PHE A 1 268 ? -8.213 -1.960 14.701 1.00 93.50 268 PHE A C 1
ATOM 2111 O O . PHE A 1 268 ? -7.146 -1.349 14.680 1.00 93.50 268 PHE A O 1
ATOM 2118 N N . ILE A 1 269 ? -9.350 -1.416 14.253 1.00 93.50 269 ILE A N 1
ATOM 2119 C CA . ILE A 1 269 ? -9.374 -0.143 13.514 1.00 93.50 269 ILE A CA 1
ATOM 2120 C C . ILE A 1 269 ? -8.951 1.069 14.343 1.00 93.50 269 ILE A C 1
ATOM 2122 O O . ILE A 1 269 ? -8.565 2.082 13.775 1.00 93.50 269 ILE A O 1
ATOM 2126 N N . LYS A 1 270 ? -8.980 0.981 15.680 1.00 91.25 270 LYS A N 1
ATOM 2127 C CA . LYS A 1 270 ? -8.559 2.073 16.572 1.00 91.25 270 LYS A CA 1
ATOM 2128 C C . LYS A 1 270 ? -7.128 2.544 16.287 1.00 91.25 270 LYS A C 1
ATOM 2130 O O . LYS A 1 270 ? -6.823 3.713 16.506 1.00 91.25 270 LYS A O 1
ATOM 2135 N N . ASN A 1 271 ? -6.271 1.634 15.828 1.00 89.31 271 ASN A N 1
ATOM 2136 C CA . ASN A 1 271 ? -4.864 1.898 15.534 1.00 89.31 271 ASN A CA 1
ATOM 2137 C C . ASN A 1 271 ? -4.577 1.931 14.024 1.00 89.31 271 ASN A C 1
ATOM 2139 O O . ASN A 1 271 ? -3.417 1.871 13.630 1.00 89.31 271 ASN A O 1
ATOM 2143 N N . VAL A 1 272 ? -5.618 1.981 13.190 1.00 94.69 272 VAL A N 1
ATOM 2144 C CA . VAL A 1 272 ? -5.500 2.008 11.731 1.00 94.69 272 VAL A CA 1
ATOM 2145 C C . VAL A 1 272 ? -5.952 3.376 11.251 1.00 94.69 272 VAL A C 1
ATOM 2147 O O . VAL A 1 272 ? -7.042 3.842 11.579 1.00 94.69 272 VAL A O 1
ATOM 2150 N N . ASP A 1 273 ? -5.100 4.034 10.481 1.00 94.94 273 ASP A N 1
ATOM 2151 C CA . ASP A 1 273 ? -5.403 5.332 9.904 1.00 94.94 273 ASP A CA 1
ATOM 2152 C C . ASP A 1 273 ? -6.324 5.205 8.672 1.00 94.94 273 ASP A C 1
ATOM 2154 O O . ASP A 1 273 ? -6.644 4.117 8.184 1.00 94.94 273 ASP A O 1
ATOM 2158 N N . ASN A 1 274 ? -6.755 6.343 8.127 1.00 95.75 274 ASN A N 1
ATOM 2159 C CA . ASN A 1 274 ? -7.657 6.356 6.973 1.00 95.75 274 ASN A CA 1
ATOM 2160 C C . ASN A 1 274 ? -7.052 5.661 5.745 1.00 95.75 274 ASN A C 1
ATOM 2162 O O . ASN A 1 274 ? -7.781 5.047 4.963 1.00 95.75 274 ASN A O 1
ATOM 2166 N N . LYS A 1 275 ? -5.729 5.741 5.563 1.00 97.38 275 LYS A N 1
ATOM 2167 C CA . LYS A 1 275 ? -5.055 5.110 4.430 1.00 97.38 275 LYS A CA 1
ATOM 2168 C C . LYS A 1 275 ? -4.996 3.594 4.584 1.00 97.38 275 LYS A C 1
ATOM 2170 O O . LYS A 1 275 ? -5.228 2.887 3.600 1.00 97.38 275 LYS A O 1
ATOM 2175 N N . GLY A 1 276 ? -4.741 3.099 5.792 1.00 97.75 276 GLY A N 1
ATOM 2176 C CA . GLY A 1 276 ? -4.846 1.687 6.134 1.00 97.75 276 GLY A CA 1
ATOM 2177 C C . GLY A 1 276 ? -6.251 1.148 5.876 1.00 97.75 276 GLY A C 1
ATOM 2178 O O . GLY A 1 276 ? -6.390 0.152 5.169 1.00 97.75 276 GLY A O 1
ATOM 2179 N N . ILE A 1 277 ? -7.296 1.851 6.334 1.00 97.00 277 ILE A N 1
ATOM 2180 C CA . ILE A 1 277 ? -8.696 1.475 6.059 1.00 97.00 277 ILE A CA 1
ATOM 2181 C C . ILE A 1 277 ? -8.962 1.426 4.549 1.00 97.00 277 ILE A C 1
ATOM 2183 O O . ILE A 1 277 ? -9.496 0.433 4.062 1.00 97.00 277 ILE A O 1
ATOM 2187 N N . ALA A 1 278 ? -8.550 2.447 3.791 1.00 98.12 278 ALA A N 1
ATOM 2188 C CA . ALA A 1 278 ? -8.765 2.495 2.343 1.00 98.12 278 ALA A CA 1
ATOM 2189 C C . ALA A 1 278 ? -8.080 1.333 1.595 1.00 98.12 278 ALA A C 1
ATOM 2191 O O . ALA A 1 278 ? -8.649 0.776 0.658 1.00 98.12 278 ALA A O 1
ATOM 2192 N N . ASN A 1 279 ? -6.876 0.931 2.014 1.00 98.50 279 ASN A N 1
ATOM 2193 C CA . ASN A 1 279 ? -6.164 -0.189 1.391 1.00 98.50 279 ASN A CA 1
ATOM 2194 C C . ASN A 1 279 ? -6.732 -1.556 1.804 1.00 98.50 279 ASN A C 1
ATOM 2196 O O . ASN A 1 279 ? -6.761 -2.472 0.983 1.00 98.50 279 ASN A O 1
ATOM 2200 N N . ILE A 1 280 ? -7.232 -1.698 3.035 1.00 97.88 280 ILE A N 1
ATOM 2201 C CA . ILE A 1 280 ? -7.982 -2.893 3.454 1.00 97.88 280 ILE A CA 1
ATOM 2202 C C . ILE A 1 280 ? -9.296 -3.000 2.670 1.00 97.88 280 ILE A C 1
ATOM 2204 O O . ILE A 1 280 ? -9.666 -4.090 2.238 1.00 97.88 280 ILE A O 1
ATOM 2208 N N . ASP A 1 281 ? -9.985 -1.880 2.447 1.00 97.75 281 ASP A N 1
ATOM 2209 C CA . ASP A 1 281 ? -11.202 -1.825 1.639 1.00 97.75 281 ASP A CA 1
ATOM 2210 C C . ASP A 1 281 ? -10.950 -2.296 0.206 1.00 97.75 281 ASP A C 1
ATOM 2212 O O . ASP A 1 281 ? -11.713 -3.124 -0.293 1.00 97.75 281 ASP A O 1
ATOM 2216 N N . GLU A 1 282 ? -9.873 -1.836 -0.437 1.00 98.12 282 GLU A N 1
ATOM 2217 C CA . GLU A 1 282 ? -9.525 -2.303 -1.783 1.00 98.12 282 GLU A CA 1
ATOM 2218 C C . GLU A 1 282 ? -9.138 -3.785 -1.801 1.00 98.12 282 GLU A C 1
ATOM 2220 O O . GLU A 1 282 ? -9.606 -4.520 -2.672 1.00 98.12 282 GLU A O 1
ATOM 2225 N N . TYR A 1 283 ? -8.394 -4.268 -0.798 1.00 97.12 283 TYR A N 1
ATOM 2226 C CA . TYR A 1 283 ? -8.136 -5.703 -0.624 1.00 97.12 283 TYR A CA 1
ATOM 2227 C C . TYR A 1 283 ? -9.439 -6.519 -0.531 1.00 97.12 283 TYR A C 1
ATOM 2229 O O . TYR A 1 283 ? -9.594 -7.540 -1.204 1.00 97.12 283 TYR A O 1
ATOM 2237 N N . LEU A 1 284 ? -10.402 -6.072 0.279 1.00 96.19 284 LEU A N 1
ATOM 2238 C CA . LEU A 1 284 ? -11.687 -6.751 0.454 1.00 96.19 284 LEU A CA 1
ATOM 2239 C C . LEU A 1 284 ? -12.532 -6.716 -0.821 1.00 96.19 284 LEU A C 1
ATOM 2241 O O . LEU A 1 284 ? -13.128 -7.726 -1.198 1.00 96.19 284 LEU A O 1
ATOM 2245 N N . LYS A 1 285 ? -12.544 -5.580 -1.518 1.00 97.12 285 LYS A N 1
ATOM 2246 C CA . LYS A 1 285 ? -13.295 -5.384 -2.759 1.00 97.12 285 LYS A CA 1
ATOM 2247 C C . LYS A 1 285 ? -12.829 -6.336 -3.858 1.00 97.12 285 LYS A C 1
ATOM 2249 O O . LYS A 1 285 ? -13.664 -7.020 -4.444 1.00 97.12 285 LYS A O 1
ATOM 2254 N N . VAL A 1 286 ? -11.518 -6.476 -4.089 1.00 96.88 286 VAL A N 1
ATOM 2255 C CA . VAL A 1 286 ? -10.993 -7.425 -5.098 1.00 96.88 286 VAL A CA 1
ATOM 2256 C C . VAL A 1 286 ? -11.197 -8.895 -4.722 1.00 96.88 286 VAL A C 1
ATOM 2258 O O . VAL A 1 286 ? -11.073 -9.781 -5.572 1.00 96.88 286 VAL A O 1
ATOM 2261 N N . LYS A 1 287 ? -11.522 -9.158 -3.453 1.00 93.94 287 LYS A N 1
ATOM 2262 C CA . LYS A 1 287 ? -11.917 -10.463 -2.911 1.00 93.94 287 LYS A CA 1
ATOM 2263 C C . LYS A 1 287 ? -13.433 -10.678 -2.898 1.00 93.94 287 LYS A C 1
ATOM 2265 O O . LYS A 1 287 ? -13.881 -11.702 -2.387 1.00 93.94 287 LYS A O 1
ATOM 2270 N N . ASN A 1 288 ? -14.214 -9.742 -3.446 1.00 94.00 288 ASN A N 1
ATOM 2271 C CA . ASN A 1 288 ? -15.680 -9.733 -3.408 1.00 94.00 288 ASN A CA 1
ATOM 2272 C C . ASN A 1 288 ? -16.247 -9.828 -1.980 1.00 94.00 288 ASN A C 1
ATOM 2274 O O . ASN A 1 288 ? -17.256 -10.491 -1.741 1.00 94.00 288 ASN A O 1
ATOM 2278 N N . ARG A 1 289 ? -15.587 -9.185 -1.012 1.00 92.56 289 ARG A N 1
ATOM 2279 C CA . ARG A 1 289 ? -16.023 -9.125 0.388 1.00 92.56 289 ARG A CA 1
ATOM 2280 C C . ARG A 1 289 ? -16.549 -7.729 0.738 1.00 92.56 289 ARG A C 1
ATOM 2282 O O . ARG A 1 289 ? -16.082 -6.741 0.168 1.00 92.56 289 ARG A O 1
ATOM 2289 N N . PRO A 1 290 ? -17.491 -7.611 1.696 1.00 92.44 290 PRO A N 1
ATOM 2290 C CA . PRO A 1 290 ? -17.929 -6.315 2.199 1.00 92.44 290 PRO A CA 1
ATOM 2291 C C . PRO A 1 290 ? -16.748 -5.523 2.755 1.00 92.44 290 PRO A C 1
ATOM 2293 O O . PRO A 1 290 ? -15.988 -6.043 3.572 1.00 92.44 290 PRO A O 1
ATOM 2296 N N . THR A 1 291 ? -16.620 -4.262 2.347 1.00 95.19 291 THR A N 1
ATOM 2297 C CA . THR A 1 291 ? -15.501 -3.423 2.784 1.00 95.19 291 THR A CA 1
ATOM 2298 C C . THR A 1 291 ? -15.606 -3.094 4.272 1.00 95.19 291 THR A C 1
ATOM 2300 O O . THR A 1 291 ? -16.708 -3.062 4.837 1.00 95.19 291 THR A O 1
ATOM 2303 N N . LEU A 1 292 ? -14.475 -2.803 4.909 1.00 94.31 292 LEU A N 1
ATOM 2304 C CA . LEU A 1 292 ? -14.414 -2.358 6.292 1.00 94.31 292 LEU A CA 1
ATOM 2305 C C . LEU A 1 292 ? -15.267 -1.102 6.488 1.00 94.31 292 LEU A C 1
ATOM 2307 O O . LEU A 1 292 ? -16.136 -1.097 7.357 1.00 94.31 292 LEU A O 1
ATOM 2311 N N . SER A 1 293 ? -15.138 -0.097 5.618 1.00 94.50 293 SER A N 1
ATOM 2312 C CA . SER A 1 293 ? -15.959 1.120 5.708 1.00 94.50 293 SER A CA 1
ATOM 2313 C C . SER A 1 293 ? -17.460 0.839 5.589 1.00 94.50 293 SER A C 1
ATOM 2315 O O . SER A 1 293 ? -18.269 1.481 6.259 1.00 94.50 293 SER A O 1
ATOM 2317 N N . SER A 1 294 ? -17.871 -0.118 4.746 1.00 93.88 294 SER A N 1
ATOM 2318 C CA . SER A 1 294 ? -19.285 -0.512 4.637 1.00 93.88 294 SER A CA 1
ATOM 2319 C C . SER A 1 294 ? -19.800 -1.169 5.921 1.00 93.88 294 SER A C 1
ATOM 2321 O O . SER A 1 294 ? -20.931 -0.919 6.333 1.00 93.88 294 SER A O 1
ATOM 2323 N N . ARG A 1 295 ? -18.960 -1.972 6.586 1.00 92.06 295 ARG A N 1
ATOM 2324 C CA . ARG A 1 295 ? -19.296 -2.619 7.857 1.00 92.06 295 ARG A CA 1
ATOM 2325 C C . ARG A 1 295 ? -19.388 -1.604 8.985 1.00 92.06 295 ARG A C 1
ATOM 2327 O O . ARG A 1 295 ? -20.386 -1.606 9.694 1.00 92.06 295 ARG A O 1
ATOM 2334 N N . LEU A 1 296 ? -18.400 -0.718 9.099 1.00 92.12 296 LEU A N 1
ATOM 2335 C CA . LEU A 1 296 ? -18.349 0.312 10.137 1.00 92.12 296 LEU A CA 1
ATOM 2336 C C . LEU A 1 296 ? -19.540 1.269 10.056 1.00 92.12 296 LEU A C 1
ATOM 2338 O O . LEU A 1 296 ? -20.133 1.579 11.080 1.00 92.12 296 LEU A O 1
ATOM 2342 N N . ARG A 1 297 ? -19.967 1.659 8.847 1.00 92.19 297 ARG A N 1
ATOM 2343 C CA . ARG A 1 297 ? -21.160 2.504 8.648 1.00 92.19 297 ARG A CA 1
ATOM 2344 C C . ARG A 1 297 ? -22.464 1.896 9.169 1.00 92.19 297 ARG A C 1
ATOM 2346 O O . ARG A 1 297 ? -23.409 2.635 9.415 1.00 92.19 297 ARG A O 1
ATOM 2353 N N . ARG A 1 298 ? -22.537 0.571 9.311 1.00 91.06 298 ARG A N 1
ATOM 2354 C CA . ARG A 1 298 ? -23.712 -0.121 9.864 1.00 91.06 298 ARG A CA 1
ATOM 2355 C C . ARG A 1 298 ? -23.674 -0.231 11.389 1.00 91.06 298 ARG A C 1
ATOM 2357 O O . ARG A 1 298 ? -24.674 -0.623 11.980 1.00 91.06 298 ARG A O 1
ATOM 2364 N N . MET A 1 299 ? -22.541 0.076 12.020 1.00 91.44 299 MET A N 1
ATOM 2365 C CA . MET A 1 299 ? -22.390 0.013 13.470 1.00 91.44 299 MET A CA 1
ATOM 2366 C C . MET A 1 299 ? -22.878 1.310 14.110 1.00 91.44 299 MET A C 1
ATOM 2368 O O . MET A 1 299 ? -22.604 2.403 13.623 1.00 91.44 299 MET A O 1
ATOM 2372 N N . THR A 1 300 ? -23.570 1.194 15.241 1.00 89.44 300 THR A N 1
ATOM 2373 C CA . THR A 1 300 ? -24.041 2.352 16.016 1.00 89.44 300 THR A CA 1
ATOM 2374 C C . THR A 1 300 ? -22.915 3.072 16.749 1.00 89.44 300 THR A C 1
ATOM 2376 O O . THR A 1 300 ? -23.043 4.249 17.070 1.00 89.44 300 THR A O 1
ATOM 2379 N N . VAL A 1 301 ? -21.831 2.357 17.047 1.00 92.50 301 VAL A N 1
ATOM 2380 C CA . VAL A 1 301 ? -20.630 2.868 17.708 1.00 92.50 301 VAL A CA 1
ATOM 2381 C C . VAL A 1 301 ? -19.399 2.177 17.141 1.00 92.50 301 VAL A C 1
ATOM 2383 O O . VAL A 1 301 ? -19.400 0.968 16.917 1.00 92.50 301 VAL A O 1
ATOM 2386 N N . THR A 1 302 ? -18.333 2.945 16.944 1.00 92.38 302 THR A N 1
ATOM 2387 C CA . THR A 1 302 ? -17.050 2.464 16.409 1.00 92.38 302 THR A CA 1
ATOM 2388 C C . THR A 1 302 ? -15.859 2.884 17.266 1.00 92.38 302 THR A C 1
ATOM 2390 O O . THR A 1 302 ? -14.730 2.471 17.020 1.00 92.38 302 THR A O 1
ATOM 2393 N N . SER A 1 303 ? -16.092 3.686 18.304 1.00 93.44 303 SER A N 1
ATOM 2394 C CA . SER A 1 303 ? -15.065 4.138 19.229 1.00 93.44 303 SER A CA 1
ATOM 2395 C C . SER A 1 303 ? -15.648 4.445 20.609 1.00 93.44 303 SER A C 1
ATOM 2397 O O . SER A 1 303 ? -16.850 4.643 20.771 1.00 93.44 303 SER A O 1
ATOM 2399 N N . ILE A 1 304 ? -14.779 4.555 21.619 1.00 93.00 304 ILE A N 1
ATOM 2400 C CA . ILE A 1 304 ? -15.174 5.021 22.961 1.00 93.00 304 ILE A CA 1
ATOM 2401 C C . ILE A 1 304 ? -15.790 6.429 22.901 1.00 93.00 304 ILE A C 1
ATOM 2403 O O . ILE A 1 304 ? -16.659 6.743 23.708 1.00 93.00 304 ILE A O 1
ATOM 2407 N N . LYS A 1 305 ? -15.358 7.274 21.954 1.00 92.56 305 LYS A N 1
ATOM 2408 C CA . LYS A 1 305 ? -15.865 8.647 21.809 1.00 92.56 305 LYS A CA 1
ATOM 2409 C C . LYS A 1 305 ? -17.319 8.685 21.338 1.00 92.56 305 LYS A C 1
ATOM 2411 O O . LYS A 1 305 ? -17.996 9.672 21.595 1.00 92.56 305 LYS A O 1
ATOM 2416 N N . ASP A 1 306 ? -17.783 7.617 20.695 1.00 93.75 306 ASP A N 1
ATOM 2417 C CA . ASP A 1 306 ? -19.146 7.514 20.175 1.00 93.75 306 ASP A CA 1
ATOM 2418 C C . ASP A 1 306 ? -20.139 7.097 21.276 1.00 93.75 306 ASP A C 1
ATOM 2420 O O . ASP A 1 306 ? -21.351 7.137 21.067 1.00 93.75 306 ASP A O 1
ATOM 2424 N N . LEU A 1 307 ? -19.651 6.670 22.450 1.00 94.12 307 LEU A N 1
ATOM 2425 C CA . LEU A 1 307 ? -20.503 6.220 23.548 1.00 94.12 307 LEU A CA 1
ATOM 2426 C C . LEU A 1 307 ? -21.310 7.375 24.141 1.00 94.12 307 LEU A C 1
ATOM 2428 O O . LEU A 1 307 ? -20.786 8.453 24.413 1.00 94.12 307 LEU A O 1
ATOM 2432 N N . SER A 1 308 ? -22.574 7.114 24.480 1.00 93.38 308 SER A N 1
ATOM 2433 C CA . SER A 1 308 ? -23.433 8.098 25.158 1.00 93.38 308 SER A CA 1
ATOM 2434 C C . SER A 1 308 ? -23.089 8.311 26.645 1.00 93.38 308 SER A C 1
ATOM 2436 O O . SER A 1 308 ? -23.898 8.866 27.395 1.00 93.38 308 SER A O 1
ATOM 2438 N N . ILE A 1 309 ? -21.957 7.779 27.106 1.00 90.44 309 ILE A N 1
ATOM 2439 C CA . ILE A 1 309 ? -21.449 7.888 28.473 1.00 90.44 309 ILE A CA 1
ATOM 2440 C C . ILE A 1 309 ? -19.963 8.223 28.442 1.00 90.44 309 ILE A C 1
ATOM 2442 O O . ILE A 1 309 ? -19.232 7.785 27.557 1.00 90.44 309 ILE A O 1
ATOM 2446 N N . GLY A 1 310 ? -19.504 8.965 29.443 1.00 92.12 310 GLY A N 1
ATOM 2447 C CA . GLY A 1 310 ? -18.092 9.287 29.618 1.00 92.12 310 GLY A CA 1
ATOM 2448 C C . GLY A 1 310 ? -17.585 8.962 31.017 1.00 92.12 310 GLY A C 1
ATOM 2449 O O . GLY A 1 310 ? -18.314 8.486 31.886 1.00 92.12 310 GLY A O 1
ATOM 2450 N N . GLY A 1 311 ? -16.317 9.289 31.273 1.00 87.38 311 GLY A N 1
ATOM 2451 C CA . GLY A 1 311 ? -15.691 9.029 32.573 1.00 87.38 311 GLY A CA 1
ATOM 2452 C C . GLY A 1 311 ? -16.422 9.676 33.756 1.00 87.38 311 GLY A C 1
ATOM 2453 O O . GLY A 1 311 ? -16.481 9.087 34.828 1.00 87.38 311 GLY A O 1
ATOM 2454 N N . ARG A 1 312 ? -17.049 10.846 33.561 1.00 87.88 312 ARG A N 1
ATOM 2455 C CA . ARG A 1 312 ? -17.850 11.519 34.603 1.00 87.88 312 ARG A CA 1
ATOM 2456 C C . ARG A 1 312 ? -19.055 10.695 35.051 1.00 87.88 312 ARG A C 1
ATOM 2458 O O . ARG A 1 312 ? -19.324 10.627 36.245 1.00 87.88 312 ARG A O 1
ATOM 2465 N N . ASP A 1 313 ? -19.736 10.037 34.117 1.00 86.75 313 ASP A N 1
ATOM 2466 C CA . ASP A 1 313 ? -20.880 9.178 34.435 1.00 86.75 313 ASP A CA 1
ATOM 2467 C C . ASP A 1 313 ? -20.442 7.954 35.242 1.00 86.75 313 ASP A C 1
ATOM 2469 O O . ASP A 1 313 ? -21.113 7.550 36.189 1.00 86.75 313 ASP A O 1
ATOM 2473 N N . LEU A 1 314 ? -19.276 7.404 34.895 1.00 89.38 314 LEU A N 1
ATOM 2474 C CA . LEU A 1 314 ? -18.689 6.245 35.562 1.00 89.38 314 LEU A CA 1
ATOM 2475 C C . LEU A 1 314 ? -18.176 6.576 36.967 1.00 89.38 314 LEU A C 1
ATOM 2477 O O . LEU A 1 314 ? -18.396 5.807 37.901 1.00 89.38 314 LEU A O 1
ATOM 2481 N N . MET A 1 315 ? -17.578 7.754 37.146 1.00 83.31 315 MET A N 1
ATOM 2482 C CA . MET A 1 315 ? -17.233 8.269 38.473 1.00 83.31 315 MET A CA 1
ATOM 2483 C C . MET A 1 315 ? -18.478 8.494 39.336 1.00 83.31 315 MET A C 1
ATOM 2485 O O . MET A 1 315 ? -18.451 8.208 40.532 1.00 83.31 315 MET A O 1
ATOM 2489 N N . GLY A 1 316 ? -19.590 8.923 38.730 1.00 75.12 316 GLY A N 1
ATOM 2490 C CA . GLY A 1 316 ? -20.881 9.077 39.405 1.00 75.12 316 GLY A CA 1
ATOM 2491 C C . GLY A 1 316 ? -21.478 7.771 39.945 1.00 75.12 316 GLY A C 1
ATOM 2492 O O . GLY A 1 316 ? -22.263 7.818 40.888 1.00 75.12 316 GLY A O 1
ATOM 2493 N N . ILE A 1 317 ? -21.089 6.611 39.402 1.00 77.69 317 ILE A N 1
ATOM 2494 C CA . ILE A 1 317 ? -21.471 5.283 39.924 1.00 77.69 317 ILE A CA 1
ATOM 2495 C C . ILE A 1 317 ? -20.369 4.631 40.776 1.00 77.69 317 ILE A C 1
ATOM 2497 O O . ILE A 1 317 ? -20.460 3.447 41.088 1.00 77.69 317 ILE A O 1
ATOM 2501 N N . GLY A 1 318 ? -19.336 5.390 41.158 1.00 78.81 318 GLY A N 1
ATOM 2502 C CA . GLY A 1 318 ? -18.302 4.962 42.103 1.00 78.81 318 GLY A CA 1
ATOM 2503 C C . GLY A 1 318 ? -17.031 4.367 41.489 1.00 78.81 318 GLY A C 1
ATOM 2504 O O . GLY A 1 318 ? -16.124 4.019 42.243 1.00 78.81 318 GLY A O 1
ATOM 2505 N N . LEU A 1 319 ? -16.913 4.279 40.158 1.00 84.00 319 LEU A N 1
ATOM 2506 C CA . LEU A 1 319 ? -15.695 3.785 39.499 1.00 84.00 319 LEU A CA 1
ATOM 2507 C C . LEU A 1 319 ? -14.591 4.851 39.489 1.00 84.00 319 LEU A C 1
ATOM 2509 O O . LEU A 1 319 ? -14.860 6.029 39.255 1.00 84.00 319 LEU A O 1
ATOM 2513 N N . LYS A 1 320 ? -13.330 4.452 39.703 1.00 89.81 320 LYS A N 1
ATOM 2514 C CA . LYS A 1 320 ? -12.185 5.383 39.741 1.00 89.81 320 LYS A CA 1
ATOM 2515 C C . LYS A 1 320 ? -10.958 4.832 39.015 1.00 89.81 320 LYS A C 1
ATOM 2517 O O . LYS A 1 320 ? -10.755 3.623 38.926 1.00 89.81 320 LYS A O 1
ATOM 2522 N N . GLY A 1 321 ? -10.117 5.741 38.517 1.00 88.88 321 GLY A N 1
ATOM 2523 C CA . GLY A 1 321 ? -8.831 5.407 37.897 1.00 88.88 321 GLY A CA 1
ATOM 2524 C C . GLY A 1 321 ? -8.968 4.446 36.712 1.00 88.88 321 GLY A C 1
ATOM 2525 O O . GLY A 1 321 ? -9.812 4.647 35.838 1.00 88.88 321 GLY A O 1
ATOM 2526 N N . ILE A 1 322 ? -8.153 3.387 36.701 1.00 89.62 322 ILE A N 1
ATOM 2527 C CA . ILE A 1 322 ? -8.078 2.382 35.621 1.00 89.62 322 ILE A CA 1
ATOM 2528 C C . ILE A 1 322 ? -9.444 1.730 35.344 1.00 89.62 322 ILE A C 1
ATOM 2530 O O . ILE A 1 322 ? -9.791 1.494 34.186 1.00 89.62 322 ILE A O 1
ATOM 2534 N N . GLN A 1 323 ? -10.275 1.550 36.378 1.00 90.31 323 GLN A N 1
ATOM 2535 C CA . GLN A 1 323 ? -11.602 0.938 36.243 1.00 90.31 323 GLN A CA 1
ATOM 2536 C C . GLN A 1 323 ? -12.526 1.714 35.295 1.00 90.31 323 GLN A C 1
ATOM 2538 O O . GLN A 1 323 ? -13.406 1.122 34.676 1.00 90.31 323 GLN A O 1
ATOM 2543 N N . VAL A 1 324 ? -12.330 3.030 35.157 1.00 90.88 324 VAL A N 1
ATOM 2544 C CA . VAL A 1 324 ? -13.106 3.859 34.225 1.00 90.88 324 VAL A CA 1
ATOM 2545 C C . VAL A 1 324 ? -12.807 3.456 32.780 1.00 90.88 324 VAL A C 1
ATOM 2547 O O . VAL A 1 324 ? -13.733 3.296 31.988 1.00 90.88 324 VAL A O 1
ATOM 2550 N N . GLY A 1 325 ? -11.534 3.243 32.438 1.00 91.25 325 GLY A N 1
ATOM 2551 C CA . GLY A 1 325 ? -11.131 2.793 31.104 1.00 91.25 325 GLY A CA 1
ATOM 2552 C C . GLY A 1 325 ? -11.675 1.402 30.775 1.00 91.25 325 GLY A C 1
ATOM 2553 O O . GLY A 1 325 ? -12.235 1.192 29.697 1.00 91.25 325 GLY A O 1
ATOM 2554 N N . ASP A 1 326 ? -11.591 0.471 31.725 1.00 93.38 326 ASP A N 1
ATOM 2555 C CA . ASP A 1 326 ? -12.109 -0.894 31.566 1.00 93.38 326 ASP A CA 1
ATOM 2556 C C . ASP A 1 326 ? -13.635 -0.932 31.416 1.00 93.38 326 ASP A C 1
ATOM 2558 O O . ASP A 1 326 ? -14.174 -1.713 30.622 1.00 93.38 326 ASP A O 1
ATOM 2562 N N . ALA A 1 327 ? -14.340 -0.061 32.139 1.00 94.00 327 ALA A N 1
ATOM 2563 C CA . ALA A 1 327 ? -15.783 0.085 32.032 1.00 94.00 327 ALA A CA 1
ATOM 2564 C C . ALA A 1 327 ? -16.200 0.707 30.693 1.00 94.00 327 ALA A C 1
ATOM 2566 O O . ALA A 1 327 ? -17.160 0.230 30.090 1.00 94.00 327 ALA A O 1
ATOM 2567 N N . LEU A 1 328 ? -15.462 1.699 30.179 1.00 94.81 328 LEU A N 1
ATOM 2568 C CA . LEU A 1 328 ? -15.696 2.253 28.837 1.00 94.81 328 LEU A CA 1
ATOM 2569 C C . LEU A 1 328 ? -15.459 1.210 27.739 1.00 94.81 328 LEU A C 1
ATOM 2571 O O . LEU A 1 328 ? -16.262 1.105 26.816 1.00 94.81 328 LEU A O 1
ATOM 2575 N N . ASN A 1 329 ? -14.406 0.396 27.847 1.00 94.31 329 ASN A N 1
ATOM 2576 C CA . ASN A 1 329 ? -14.166 -0.700 26.902 1.00 94.31 329 ASN A CA 1
ATOM 2577 C C . ASN A 1 329 ? -15.279 -1.755 26.952 1.00 94.31 329 ASN A C 1
ATOM 2579 O O . ASN A 1 329 ? -15.700 -2.254 25.911 1.00 94.31 329 ASN A O 1
ATOM 2583 N N . HIS A 1 330 ? -15.785 -2.075 28.144 1.00 94.75 330 HIS A N 1
ATOM 2584 C CA . HIS A 1 330 ? -16.917 -2.987 28.275 1.00 94.75 330 HIS A CA 1
ATOM 2585 C C . HIS A 1 330 ? -18.213 -2.407 27.703 1.00 94.75 330 HIS A C 1
ATOM 2587 O O . HIS A 1 330 ? -18.969 -3.118 27.046 1.00 94.75 330 HIS A O 1
ATOM 2593 N N . ALA A 1 331 ? -18.458 -1.114 27.923 1.00 95.12 331 ALA A N 1
ATOM 2594 C CA . ALA A 1 331 ? -19.591 -0.412 27.336 1.00 95.12 331 ALA A CA 1
ATOM 2595 C C . ALA A 1 331 ? -19.517 -0.425 25.806 1.00 95.12 331 ALA A C 1
ATOM 2597 O O . ALA A 1 331 ? -20.520 -0.701 25.156 1.00 95.12 331 ALA A O 1
ATOM 2598 N N . LEU A 1 332 ? -18.325 -0.201 25.243 1.00 95.62 332 LEU A N 1
ATOM 2599 C CA . LEU A 1 332 ? -18.077 -0.314 23.808 1.00 95.62 332 LEU A CA 1
ATOM 2600 C C . LEU A 1 332 ? -18.375 -1.723 23.293 1.00 95.62 332 LEU A C 1
ATOM 2602 O O . LEU A 1 332 ? -19.088 -1.867 22.307 1.00 95.62 332 LEU A O 1
ATOM 2606 N N . GLU A 1 333 ? -17.892 -2.762 23.973 1.00 95.31 333 GLU A N 1
ATOM 2607 C CA . GLU A 1 333 ? -18.182 -4.149 23.603 1.00 95.31 333 GLU A CA 1
ATOM 2608 C C . GLU A 1 333 ? -19.685 -4.451 23.608 1.00 95.31 333 GLU A C 1
ATOM 2610 O O . GLU A 1 333 ? -20.207 -5.019 22.647 1.00 95.31 333 GLU A O 1
ATOM 2615 N N . PHE A 1 334 ? -20.390 -4.053 24.670 1.00 94.62 334 PHE A N 1
ATOM 2616 C CA . PHE A 1 334 ? -21.837 -4.221 24.777 1.00 94.62 334 PHE A CA 1
ATOM 2617 C C . PHE A 1 334 ? -22.569 -3.482 23.652 1.00 94.62 334 PHE A C 1
ATOM 2619 O O . PHE A 1 334 ? -23.444 -4.057 23.002 1.00 94.62 334 PHE A O 1
ATOM 2626 N N . ALA A 1 335 ? -22.200 -2.228 23.402 1.00 95.38 335 ALA A N 1
ATOM 2627 C CA . ALA A 1 335 ? -22.848 -1.381 22.413 1.00 95.38 335 ALA A CA 1
ATOM 2628 C C . ALA A 1 335 ? -22.633 -1.894 20.984 1.00 95.38 335 ALA A C 1
ATOM 2630 O O . ALA A 1 335 ? -23.586 -1.952 20.213 1.00 95.38 335 ALA A O 1
ATOM 2631 N N . VAL A 1 336 ? -21.421 -2.354 20.656 1.00 93.62 336 VAL A N 1
ATOM 2632 C CA . VAL A 1 336 ? -21.117 -2.975 19.357 1.00 93.62 336 VAL A CA 1
ATOM 2633 C C . VAL A 1 336 ? -21.897 -4.279 19.172 1.00 93.62 336 VAL A C 1
ATOM 2635 O O . VAL A 1 336 ? -22.464 -4.503 18.109 1.00 93.62 336 VAL A O 1
ATOM 2638 N N . LYS A 1 337 ? -21.980 -5.132 20.204 1.00 92.38 337 LYS A N 1
ATOM 2639 C CA . LYS A 1 337 ? -22.681 -6.427 20.115 1.00 92.38 337 LYS A CA 1
ATOM 2640 C C . LYS A 1 337 ? -24.201 -6.304 20.032 1.00 92.38 337 LYS A C 1
ATOM 2642 O O . LYS A 1 337 ? -24.845 -7.149 19.422 1.00 92.38 337 LYS A O 1
ATOM 2647 N N . THR A 1 338 ? -24.779 -5.312 20.704 1.00 92.31 338 THR A N 1
ATOM 2648 C CA . THR A 1 338 ? -26.239 -5.195 20.855 1.00 92.31 338 THR A CA 1
ATOM 2649 C C . THR A 1 338 ? -26.860 -4.099 19.994 1.00 92.31 338 THR A C 1
ATOM 2651 O O . THR A 1 338 ? -28.083 -4.041 19.895 1.00 92.31 338 THR A O 1
ATOM 2654 N N . GLY A 1 339 ? -26.050 -3.207 19.414 1.00 91.94 339 GLY A N 1
ATOM 2655 C CA . GLY A 1 339 ? -26.514 -1.994 18.733 1.00 91.94 339 GLY A CA 1
ATOM 2656 C C . GLY A 1 339 ? -27.056 -0.916 19.683 1.00 91.94 339 GLY A C 1
ATOM 2657 O O . GLY A 1 339 ? -27.619 0.082 19.240 1.00 91.94 339 GLY A O 1
ATOM 2658 N N . LYS A 1 340 ? -26.931 -1.101 21.003 1.00 91.62 340 LYS A N 1
ATOM 2659 C CA . LYS A 1 340 ? -27.520 -0.214 22.013 1.00 91.62 340 LYS A CA 1
ATOM 2660 C C . LYS A 1 340 ? -26.489 0.771 22.546 1.00 91.62 340 LYS A C 1
ATOM 2662 O O . LYS A 1 340 ? -25.524 0.373 23.189 1.00 91.62 340 LYS A O 1
ATOM 2667 N N . ASN A 1 341 ? -26.728 2.064 22.338 1.00 93.12 341 ASN A N 1
ATOM 2668 C CA . ASN A 1 341 ? -25.849 3.150 22.791 1.00 93.12 341 ASN A CA 1
ATOM 2669 C C . ASN A 1 341 ? -26.611 4.233 23.579 1.00 93.12 341 ASN A C 1
ATOM 2671 O O . ASN A 1 341 ? -26.386 5.420 23.386 1.00 93.12 341 ASN A O 1
ATOM 2675 N N . ASN A 1 342 ? -27.572 3.852 24.426 1.00 92.00 342 ASN A N 1
ATOM 2676 C CA . ASN A 1 342 ? -28.206 4.803 25.346 1.00 92.00 342 ASN A CA 1
ATOM 2677 C C . ASN A 1 342 ? -27.641 4.660 26.760 1.00 92.00 342 ASN A C 1
ATOM 2679 O O . ASN A 1 342 ? -27.327 3.568 27.236 1.00 92.00 342 ASN A O 1
ATOM 2683 N N . LYS A 1 343 ? -27.577 5.792 27.461 1.00 85.31 343 LYS A N 1
ATOM 2684 C CA . LYS A 1 343 ? -26.928 5.919 28.767 1.00 85.31 343 LYS A CA 1
ATOM 2685 C C . LYS A 1 343 ? -27.445 4.921 29.802 1.00 85.31 343 LYS A C 1
ATOM 2687 O O . LYS A 1 343 ? -26.651 4.365 30.554 1.00 85.31 343 LYS A O 1
ATOM 2692 N N . LEU A 1 344 ? -28.755 4.681 29.836 1.00 82.62 344 LEU A N 1
ATOM 2693 C CA . LEU A 1 344 ? -29.372 3.771 30.802 1.00 82.62 344 LEU A CA 1
ATOM 2694 C C . LEU A 1 344 ? -28.927 2.322 30.586 1.00 82.62 344 LEU A C 1
ATOM 2696 O O . LEU A 1 344 ? -28.523 1.662 31.543 1.00 82.62 344 LEU A O 1
ATOM 2700 N N . GLU A 1 345 ? -28.969 1.830 29.348 1.00 87.75 345 GLU A N 1
ATOM 2701 C CA . GLU A 1 345 ? -28.563 0.458 29.033 1.00 87.75 345 GLU A CA 1
ATOM 2702 C C . GLU A 1 345 ? -27.061 0.244 29.227 1.00 87.75 345 GLU A C 1
ATOM 2704 O O . GLU A 1 345 ? -26.668 -0.767 29.810 1.00 87.75 345 GLU A O 1
ATOM 2709 N N . LEU A 1 346 ? -26.229 1.220 28.846 1.00 87.81 346 LEU A N 1
ATOM 2710 C CA . LEU A 1 346 ? -24.781 1.145 29.051 1.00 87.81 346 LEU A CA 1
ATOM 2711 C C . LEU A 1 346 ? -24.411 1.120 30.537 1.00 87.81 346 LEU A C 1
ATOM 2713 O O . LEU A 1 346 ? -23.652 0.254 30.971 1.00 87.81 346 LEU A O 1
ATOM 2717 N N . LEU A 1 347 ? -24.979 2.023 31.344 1.00 87.31 347 LEU A N 1
ATOM 2718 C CA . LEU A 1 347 ? -24.735 2.027 32.788 1.00 87.31 347 LEU A CA 1
ATOM 2719 C C . LEU A 1 347 ? -25.241 0.738 33.442 1.00 87.31 347 LEU A C 1
ATOM 2721 O O . LEU A 1 347 ? -24.585 0.230 34.347 1.00 87.31 347 LEU A O 1
ATOM 2725 N N . ARG A 1 348 ? -26.363 0.173 32.979 1.00 85.25 348 ARG A N 1
ATOM 2726 C CA . ARG A 1 348 ? -26.869 -1.113 33.476 1.00 85.25 348 ARG A CA 1
ATOM 2727 C C . ARG A 1 348 ? -25.905 -2.261 33.163 1.00 85.25 348 ARG A C 1
ATOM 2729 O O . ARG A 1 348 ? -25.604 -3.042 34.061 1.00 85.25 348 ARG A O 1
ATOM 2736 N N . ALA A 1 349 ? -25.393 -2.343 31.934 1.00 89.12 349 ALA A N 1
ATOM 2737 C CA . ALA A 1 349 ? -24.408 -3.355 31.548 1.00 89.12 349 ALA A CA 1
ATOM 2738 C C . ALA A 1 349 ? -23.136 -3.267 32.413 1.00 89.12 349 ALA A C 1
ATOM 2740 O O . ALA A 1 349 ? -22.655 -4.276 32.926 1.00 89.12 349 ALA A O 1
ATOM 2741 N N . ILE A 1 350 ? -22.645 -2.049 32.663 1.00 90.81 350 ILE A N 1
ATOM 2742 C CA . ILE A 1 350 ? -21.472 -1.811 33.514 1.00 90.81 350 ILE A CA 1
ATOM 2743 C C . ILE A 1 350 ? -21.754 -2.182 34.970 1.00 90.81 350 ILE A C 1
ATOM 2745 O O . ILE A 1 350 ? -20.968 -2.910 35.570 1.00 90.81 350 ILE A O 1
ATOM 2749 N N . LYS A 1 351 ? -22.876 -1.733 35.545 1.00 84.19 351 LYS A N 1
ATOM 2750 C CA . LYS A 1 351 ? -23.246 -2.080 36.927 1.00 84.19 351 LYS A CA 1
ATOM 2751 C C . LYS A 1 351 ? -23.309 -3.594 37.126 1.00 84.19 351 LYS A C 1
ATOM 2753 O O . LYS A 1 351 ? -22.782 -4.085 38.120 1.00 84.19 351 LYS A O 1
ATOM 2758 N N . ASN A 1 352 ? -23.870 -4.319 36.155 1.00 85.06 352 ASN A N 1
ATOM 2759 C CA . ASN A 1 352 ? -23.906 -5.780 36.166 1.00 85.06 352 ASN A CA 1
ATOM 2760 C C . ASN A 1 352 ? -22.496 -6.391 36.130 1.00 85.06 352 ASN A C 1
ATOM 2762 O O . ASN A 1 352 ? -22.219 -7.293 36.909 1.00 85.06 352 ASN A O 1
ATOM 2766 N N . LYS A 1 353 ? -21.587 -5.888 35.281 1.00 88.19 353 LYS A N 1
ATOM 2767 C CA . LYS A 1 353 ? -20.200 -6.385 35.217 1.00 88.19 353 LYS A CA 1
ATOM 2768 C C . LYS A 1 353 ? -19.430 -6.186 36.524 1.00 88.19 353 LYS A C 1
ATOM 2770 O O . LYS A 1 353 ? -18.669 -7.063 36.918 1.00 88.19 353 LYS A O 1
ATOM 2775 N N . TYR A 1 354 ? -19.588 -5.033 37.171 1.00 82.12 354 TYR A N 1
ATOM 2776 C CA . TYR A 1 354 ? -18.835 -4.680 38.381 1.00 82.12 354 TYR A CA 1
ATOM 2777 C C . TYR A 1 354 ? -19.568 -5.035 39.682 1.00 82.12 354 TYR A C 1
ATOM 2779 O O . TYR A 1 354 ? -19.116 -4.640 40.754 1.00 82.12 354 TYR A O 1
ATOM 2787 N N . ASN A 1 355 ? -20.702 -5.745 39.609 1.00 78.06 355 ASN A N 1
ATOM 2788 C CA . ASN A 1 355 ? -21.586 -6.003 40.750 1.00 78.06 355 ASN A CA 1
ATOM 2789 C C . ASN A 1 355 ? -21.891 -4.737 41.572 1.00 78.06 355 ASN A C 1
ATOM 2791 O O . ASN A 1 355 ? -22.072 -4.797 42.792 1.00 78.06 355 ASN A O 1
ATOM 2795 N N . ILE A 1 356 ? -21.968 -3.582 40.902 1.00 70.06 356 ILE A N 1
ATOM 2796 C CA . ILE A 1 356 ? -22.360 -2.323 41.529 1.00 70.06 356 ILE A CA 1
ATOM 2797 C C . ILE A 1 356 ? -23.854 -2.436 41.774 1.00 70.06 356 ILE A C 1
ATOM 2799 O O . ILE A 1 356 ? -24.682 -2.181 40.895 1.00 70.06 356 ILE A O 1
ATOM 2803 N N . ARG A 1 357 ? -24.196 -2.870 42.985 1.00 49.97 357 ARG A N 1
ATOM 2804 C CA . ARG A 1 357 ? -25.564 -2.811 43.473 1.00 49.97 357 ARG A CA 1
ATOM 2805 C C . ARG A 1 357 ? -25.961 -1.346 43.438 1.00 49.97 357 ARG A C 1
ATOM 2807 O O . ARG A 1 357 ? -25.252 -0.493 43.968 1.00 49.97 357 ARG A O 1
ATOM 2814 N N . GLU A 1 358 ? -27.085 -1.045 42.798 1.00 42.03 358 GLU A N 1
ATOM 2815 C CA . GLU A 1 358 ? -27.757 0.198 43.134 1.00 42.03 358 GLU A CA 1
ATOM 2816 C C . GLU A 1 358 ? -27.974 0.138 44.643 1.00 42.03 358 GLU A C 1
ATOM 2818 O O . GLU A 1 358 ? -28.652 -0.767 45.134 1.00 42.03 358 GLU A O 1
ATOM 2823 N N . GLU A 1 359 ? -27.383 1.072 45.391 1.00 33.53 359 GLU A N 1
ATOM 2824 C CA . GLU A 1 359 ? -28.028 1.497 46.619 1.00 33.53 359 GLU A CA 1
ATOM 2825 C C . GLU A 1 359 ? -29.396 1.991 46.172 1.00 33.53 359 GLU A C 1
ATOM 2827 O O . GLU A 1 359 ? -29.582 3.130 45.741 1.00 33.53 359 GLU A O 1
ATOM 2832 N N . VAL A 1 360 ? -30.356 1.071 46.179 1.00 32.03 360 VAL A N 1
ATOM 2833 C CA . VAL A 1 360 ? -31.763 1.388 46.122 1.00 32.03 360 VAL A CA 1
ATOM 2834 C C . VAL A 1 360 ? -31.988 2.187 47.393 1.00 32.03 360 VAL A C 1
ATOM 2836 O O . VAL A 1 360 ? -32.309 1.632 48.441 1.00 32.03 360 VAL A O 1
ATOM 2839 N N . LYS A 1 361 ? -31.771 3.504 47.325 1.00 34.38 361 LYS A N 1
ATOM 2840 C CA . LYS A 1 361 ? -32.378 4.417 48.277 1.00 34.38 361 LYS A CA 1
ATOM 2841 C C . LYS A 1 361 ? -33.868 4.194 48.119 1.00 34.38 361 LYS A C 1
ATOM 2843 O O . LYS A 1 361 ? -34.483 4.565 47.121 1.00 34.38 361 LYS A O 1
ATOM 2848 N N . VAL A 1 362 ? -34.392 3.431 49.066 1.00 40.97 362 VAL A N 1
ATOM 2849 C CA . VAL A 1 362 ? -35.794 3.093 49.187 1.00 40.97 362 VAL A CA 1
ATOM 2850 C C . VAL A 1 362 ? -36.550 4.406 49.260 1.00 40.97 362 VAL A C 1
ATOM 2852 O O . VAL A 1 362 ? -36.511 5.081 50.279 1.00 40.97 362 VAL A O 1
ATOM 2855 N N . GLU A 1 363 ? -37.277 4.756 48.209 1.00 48.88 363 GLU A N 1
ATOM 2856 C CA . GLU A 1 363 ? -38.430 5.626 48.374 1.00 48.88 363 GLU A CA 1
ATOM 2857 C C . GLU A 1 363 ? -39.665 4.816 48.004 1.00 48.88 363 GLU A C 1
ATOM 2859 O O . GLU A 1 363 ? -40.087 4.691 46.857 1.00 48.88 363 GLU A O 1
ATOM 2864 N N . SER A 1 364 ? -40.241 4.216 49.042 1.00 56.44 364 SER A N 1
ATOM 2865 C CA . SER A 1 364 ? -41.595 3.666 49.096 1.00 56.44 364 SER A CA 1
ATOM 2866 C C . SER A 1 364 ? -42.666 4.766 49.029 1.00 56.44 364 SER A C 1
ATOM 2868 O O . SER A 1 364 ? -43.796 4.534 49.456 1.00 56.44 364 SER A O 1
ATOM 2870 N N . VAL A 1 365 ? -42.318 5.956 48.526 1.00 69.56 365 VAL A N 1
ATOM 2871 C CA . VAL A 1 365 ? -43.051 7.207 48.705 1.00 69.56 365 VAL A CA 1
ATOM 2872 C C . VAL A 1 365 ? -43.129 7.963 47.378 1.00 69.56 365 VAL A C 1
ATOM 2874 O O . VAL A 1 365 ? -42.126 8.114 46.686 1.00 69.56 365 VAL A O 1
ATOM 2877 N N . LEU A 1 366 ? -44.322 8.430 47.020 1.00 76.94 366 LEU A N 1
ATOM 2878 C CA . LEU A 1 366 ? -44.554 9.375 45.933 1.00 76.94 366 LEU A CA 1
ATOM 2879 C C . LEU A 1 366 ? -44.519 10.793 46.502 1.00 76.94 366 LEU A C 1
ATOM 2881 O O . LEU A 1 366 ? -45.313 11.125 47.386 1.00 76.94 366 LEU A O 1
ATOM 2885 N N . LYS A 1 367 ? -43.616 11.624 45.985 1.00 81.88 367 LYS A N 1
ATOM 2886 C CA . LYS A 1 367 ? -43.433 13.013 46.411 1.00 81.88 367 LYS A CA 1
ATOM 2887 C C . LYS A 1 367 ? -43.908 13.973 45.327 1.00 81.88 367 LYS A C 1
ATOM 2889 O O . LYS A 1 367 ? -43.612 13.772 44.153 1.00 81.88 367 LYS A O 1
ATOM 2894 N N . TYR A 1 368 ? -44.595 15.028 45.741 1.00 81.88 368 TYR A N 1
ATOM 2895 C CA . TYR A 1 368 ? -44.863 16.200 44.923 1.00 81.88 368 TYR A CA 1
ATOM 2896 C C . TYR A 1 368 ? -43.810 17.265 45.214 1.00 81.88 368 TYR A C 1
ATOM 2898 O O . TYR A 1 368 ? -43.726 17.772 46.341 1.00 81.88 368 TYR A O 1
ATOM 2906 N N . MET A 1 369 ? -43.002 17.572 44.199 1.00 81.19 369 MET A N 1
ATOM 2907 C CA . MET A 1 369 ? -42.038 18.667 44.246 1.00 81.19 369 MET A CA 1
ATOM 2908 C C . MET A 1 369 ? -42.777 19.976 43.995 1.00 81.19 369 MET A C 1
ATOM 2910 O O . MET A 1 369 ? -43.517 20.102 43.026 1.00 81.19 369 MET A O 1
ATOM 2914 N N . LEU A 1 370 ? -42.593 20.940 44.889 1.00 75.88 370 LEU A N 1
ATOM 2915 C CA . LEU A 1 370 ? -43.305 22.211 44.835 1.00 75.88 370 LEU A CA 1
ATOM 2916 C C . LEU A 1 370 ? -42.778 23.086 43.693 1.00 75.88 370 LEU A C 1
ATOM 2918 O O . LEU A 1 370 ? -41.570 23.160 43.458 1.00 75.88 370 LEU A O 1
ATOM 2922 N N . SER A 1 371 ? -43.688 23.796 43.027 1.00 70.62 371 SER A N 1
ATOM 2923 C CA . SER A 1 371 ? -43.346 24.768 41.989 1.00 70.62 371 SER A CA 1
ATOM 2924 C C . SER A 1 371 ? -42.518 25.933 42.557 1.00 70.62 371 SER A C 1
ATOM 2926 O O . SER A 1 371 ? -42.600 26.262 43.747 1.00 70.62 371 SER A O 1
ATOM 2928 N N . SER A 1 372 ? -41.773 26.641 41.700 1.00 63.41 372 SER A N 1
ATOM 2929 C CA . SER A 1 372 ? -41.015 27.847 42.082 1.00 63.41 372 SER A CA 1
ATOM 2930 C C . SER A 1 372 ? -41.885 28.911 42.773 1.00 63.41 372 SER A C 1
ATOM 2932 O O . SER A 1 372 ? -41.397 29.662 43.617 1.00 63.41 372 SER A O 1
ATOM 2934 N N . LYS A 1 373 ? -43.185 28.956 42.443 1.00 65.69 373 LYS A N 1
ATOM 2935 C CA . LYS A 1 373 ? -44.170 29.893 42.999 1.00 65.69 373 LYS A CA 1
ATOM 2936 C C . LYS A 1 373 ? -44.542 29.560 44.450 1.00 65.69 373 LYS A C 1
ATOM 2938 O O . LYS A 1 373 ? -44.669 30.473 45.264 1.00 65.69 373 LYS A O 1
ATOM 2943 N N . ASP A 1 374 ? -44.654 28.276 44.793 1.00 69.31 374 ASP A N 1
ATOM 2944 C CA . ASP A 1 374 ? -45.016 27.816 46.145 1.00 69.31 374 ASP A CA 1
ATOM 2945 C C . ASP A 1 374 ? -43.794 27.730 47.078 1.00 69.31 374 ASP A C 1
ATOM 2947 O O . ASP A 1 374 ? -43.895 27.949 48.291 1.00 69.31 374 ASP A O 1
ATOM 2951 N N . MET A 1 375 ? -42.609 27.490 46.506 1.00 79.06 375 MET A N 1
ATOM 2952 C CA . MET A 1 375 ? -41.341 27.391 47.237 1.00 79.06 375 MET A CA 1
ATOM 2953 C C . MET A 1 375 ? -40.958 28.670 47.992 1.00 79.06 375 MET A C 1
ATOM 2955 O O . MET A 1 375 ? -40.360 28.591 49.070 1.00 79.06 375 MET A O 1
ATOM 2959 N N . GLY A 1 376 ? -41.311 29.851 47.474 1.00 80.94 376 GLY A N 1
ATOM 2960 C CA . GLY A 1 376 ? -40.962 31.132 48.096 1.00 80.94 376 GLY A CA 1
ATOM 2961 C C . GLY A 1 376 ? -41.615 31.347 49.467 1.00 80.94 376 GLY A C 1
ATOM 2962 O O . GLY A 1 376 ? -40.952 31.786 50.409 1.00 80.94 376 GLY A O 1
ATOM 2963 N N . ALA A 1 377 ? -42.899 31.003 49.611 1.00 83.06 377 ALA A N 1
ATOM 2964 C CA . ALA A 1 377 ? -43.619 31.144 50.878 1.00 83.06 377 ALA A CA 1
ATOM 2965 C C . ALA A 1 377 ? -43.105 30.152 51.933 1.00 83.06 377 ALA A C 1
ATOM 2967 O O . ALA A 1 377 ? -42.870 30.527 53.082 1.00 83.06 377 ALA A O 1
ATOM 2968 N N . LEU A 1 378 ? -42.870 28.902 51.530 1.00 88.19 378 LEU A N 1
ATOM 2969 C CA . LEU A 1 378 ? -42.374 27.855 52.420 1.00 88.19 378 LEU A CA 1
ATOM 2970 C C . LEU A 1 378 ? -40.927 28.071 52.858 1.00 88.19 378 LEU A C 1
ATOM 2972 O O . LEU A 1 378 ? -40.612 27.825 54.021 1.00 88.19 378 LEU A O 1
ATOM 2976 N N . SER A 1 379 ? -40.065 28.576 51.972 1.00 87.88 379 SER A N 1
ATOM 2977 C CA . SER A 1 379 ? -38.685 28.920 52.332 1.00 87.88 379 SER A CA 1
ATOM 2978 C C . SER A 1 379 ? -38.666 30.010 53.403 1.00 87.88 379 SER A C 1
ATOM 2980 O O . SER A 1 379 ? -38.039 29.823 54.439 1.00 87.88 379 SER A O 1
ATOM 2982 N N . LYS A 1 380 ? -39.475 31.071 53.250 1.00 89.38 380 LYS A N 1
ATOM 2983 C CA . LYS A 1 380 ? -39.634 32.109 54.286 1.00 89.38 380 LYS A CA 1
ATOM 2984 C C . LYS A 1 380 ? -40.141 31.539 55.616 1.00 89.38 380 LYS A C 1
ATOM 2986 O O . LYS A 1 380 ? -39.643 31.918 56.675 1.00 89.38 380 LYS A O 1
ATOM 2991 N N . MET A 1 381 ? -41.116 30.624 55.584 1.00 91.50 381 MET A N 1
ATOM 2992 C CA . MET A 1 381 ? -41.613 29.962 56.800 1.00 91.50 381 MET A CA 1
ATOM 2993 C C . MET A 1 381 ? -40.535 29.105 57.468 1.00 91.50 381 MET A C 1
ATOM 2995 O O . MET A 1 381 ? -40.375 29.174 58.686 1.00 91.50 381 MET A O 1
ATOM 2999 N N . ARG A 1 382 ? -39.788 28.316 56.689 1.00 93.56 382 ARG A N 1
ATOM 3000 C CA . ARG A 1 382 ? -38.675 27.496 57.178 1.00 93.56 382 ARG A CA 1
ATOM 3001 C C . ARG A 1 382 ? -37.601 28.358 57.822 1.00 93.56 382 ARG A C 1
ATOM 3003 O O . ARG A 1 382 ? -37.175 28.056 58.932 1.00 93.56 382 ARG A O 1
ATOM 3010 N N . ASP A 1 383 ? -37.190 29.416 57.141 1.00 91.50 383 ASP A N 1
ATOM 3011 C CA . ASP A 1 383 ? -36.119 30.280 57.614 1.00 91.50 383 ASP A CA 1
ATOM 3012 C C . ASP A 1 383 ? -36.564 30.986 58.907 1.00 91.50 383 ASP A C 1
ATOM 3014 O O . ASP A 1 383 ? -35.837 30.961 59.894 1.00 91.50 383 ASP A O 1
ATOM 3018 N N . SER A 1 384 ? -37.821 31.451 58.988 1.00 92.75 384 SER A N 1
ATOM 3019 C CA . SER A 1 384 ? -38.401 31.982 60.234 1.00 92.75 384 SER A CA 1
ATOM 3020 C C . SER A 1 384 ? -38.409 30.965 61.384 1.00 92.75 384 SER A C 1
ATOM 3022 O O . SER A 1 384 ? -38.129 31.326 62.529 1.00 92.75 384 SER A O 1
ATOM 3024 N N . VAL A 1 385 ? -38.717 29.695 61.100 1.00 92.56 385 VAL A N 1
ATOM 3025 C CA . VAL A 1 385 ? -38.678 28.610 62.092 1.00 92.56 385 VAL A CA 1
ATOM 3026 C C . VAL A 1 385 ? -37.253 28.371 62.587 1.00 92.56 385 VAL A C 1
ATOM 3028 O O . VAL A 1 385 ? -37.056 28.273 63.795 1.00 92.56 385 VAL A O 1
ATOM 3031 N N . VAL A 1 386 ? -36.273 28.298 61.686 1.00 91.81 386 VAL A N 1
ATOM 3032 C CA . VAL A 1 386 ? -34.864 28.049 62.029 1.00 91.81 386 VAL A CA 1
ATOM 3033 C C . VAL A 1 386 ? -34.271 29.225 62.805 1.00 91.81 386 VAL A C 1
ATOM 3035 O O . VAL A 1 386 ? -33.640 29.012 63.833 1.00 91.81 386 VAL A O 1
ATOM 3038 N N . THR A 1 387 ? -34.545 30.471 62.407 1.00 91.50 387 THR A N 1
ATOM 3039 C CA . THR A 1 387 ? -34.084 31.661 63.144 1.00 91.50 387 THR A CA 1
ATOM 3040 C C . THR A 1 387 ? -34.624 31.701 64.575 1.00 91.50 387 THR A C 1
ATOM 3042 O O . THR A 1 387 ? -33.912 32.097 65.490 1.00 91.50 387 THR A O 1
ATOM 3045 N N . LYS A 1 388 ? -35.873 31.268 64.793 1.00 90.50 388 LYS A N 1
ATOM 3046 C CA . LYS A 1 388 ? -36.498 31.232 66.128 1.00 90.50 388 LYS A CA 1
ATOM 3047 C C . LYS A 1 388 ? -36.127 29.995 66.956 1.00 90.50 388 LYS A C 1
ATOM 3049 O O . LYS A 1 388 ? -36.470 29.946 68.133 1.00 90.50 388 LYS A O 1
ATOM 3054 N N . ASN A 1 389 ? -35.487 28.988 66.359 1.00 90.25 389 ASN A N 1
ATOM 3055 C CA . ASN A 1 389 ? -35.152 27.717 67.006 1.00 90.25 389 ASN A CA 1
ATOM 3056 C C . ASN A 1 389 ? -33.741 27.287 66.576 1.00 90.25 389 ASN A C 1
ATOM 3058 O O . ASN A 1 389 ? -33.581 26.526 65.621 1.00 90.25 389 ASN A O 1
ATOM 3062 N N . SER A 1 390 ? -32.721 27.774 67.286 1.00 83.75 390 SER A N 1
ATOM 3063 C CA . SER A 1 390 ? -31.301 27.569 66.953 1.00 83.75 390 SER A CA 1
ATOM 3064 C C . SER A 1 390 ? -30.842 26.104 66.986 1.00 83.75 390 SER A C 1
ATOM 3066 O O . SER A 1 390 ? -29.816 25.769 66.398 1.00 83.75 390 SER A O 1
ATOM 3068 N N . ASP A 1 391 ? -31.604 25.215 67.628 1.00 88.12 391 ASP A N 1
ATOM 3069 C CA . ASP A 1 391 ? -31.363 23.771 67.677 1.00 88.12 391 ASP A CA 1
ATOM 3070 C C . ASP A 1 391 ? -31.915 23.008 66.454 1.00 88.12 391 ASP A C 1
ATOM 3072 O O . ASP A 1 391 ? -31.743 21.789 66.347 1.00 88.12 391 ASP A O 1
ATOM 3076 N N . MET A 1 392 ? -32.581 23.701 65.524 1.00 91.62 392 MET A N 1
ATOM 3077 C CA . MET A 1 392 ? -33.182 23.122 64.323 1.00 91.62 392 MET A CA 1
ATOM 3078 C C . MET A 1 392 ? -32.372 23.468 63.071 1.00 91.62 392 MET A C 1
ATOM 3080 O O . MET A 1 392 ? -31.995 24.612 62.839 1.00 91.62 392 MET A O 1
ATOM 3084 N N . LYS A 1 393 ? -32.167 22.476 62.204 1.00 91.31 393 LYS A N 1
ATOM 3085 C CA . LYS A 1 393 ? -31.559 22.627 60.880 1.00 91.31 393 LYS A CA 1
ATOM 3086 C C . LYS A 1 393 ? -32.641 22.639 59.789 1.00 91.31 393 LYS A C 1
ATOM 3088 O O . LYS A 1 393 ? -33.604 21.869 59.873 1.00 91.31 393 LYS A O 1
ATOM 3093 N N . PRO A 1 394 ? -32.498 23.480 58.749 1.00 92.12 394 PRO A N 1
ATOM 3094 C CA . PRO A 1 394 ? -33.459 23.552 57.653 1.00 92.12 394 PRO A CA 1
ATOM 3095 C C . PRO A 1 394 ? -33.461 22.258 56.835 1.00 92.12 394 PRO A C 1
ATOM 3097 O O . PRO A 1 394 ? -32.402 21.735 56.484 1.00 92.12 394 PRO A O 1
ATOM 3100 N N . ILE A 1 395 ? -34.648 21.780 56.463 1.00 88.50 395 ILE A N 1
ATOM 3101 C CA . ILE A 1 395 ? -34.789 20.711 55.472 1.00 88.50 395 ILE A CA 1
ATOM 3102 C C . ILE A 1 395 ? -34.595 21.319 54.080 1.00 88.50 395 ILE A C 1
ATOM 3104 O O . ILE A 1 395 ? -35.224 22.319 53.716 1.00 88.50 395 ILE A O 1
ATOM 3108 N N . LYS A 1 396 ? -33.678 20.724 53.310 1.00 81.12 396 LYS A N 1
ATOM 3109 C CA . LYS A 1 396 ? -33.328 21.191 51.959 1.00 81.12 396 LYS A CA 1
ATOM 3110 C C . LYS A 1 396 ? -34.369 20.790 50.911 1.00 81.12 396 LYS A C 1
ATOM 3112 O O . LYS A 1 396 ? -34.642 21.565 50.005 1.00 81.12 396 LYS A O 1
ATOM 3117 N N . ASP A 1 397 ? -34.944 19.601 51.064 1.00 81.38 397 ASP A N 1
ATOM 3118 C CA . ASP A 1 397 ? -35.900 19.001 50.132 1.00 81.38 397 ASP A CA 1
ATOM 3119 C C . ASP A 1 397 ? -37.343 19.205 50.622 1.00 81.38 397 ASP A C 1
ATOM 3121 O O . ASP A 1 397 ? -37.902 18.354 51.320 1.00 81.38 397 ASP A O 1
ATOM 3125 N N . LEU A 1 398 ? -37.920 20.371 50.317 1.00 86.31 398 LEU A N 1
ATOM 3126 C CA . LEU A 1 398 ? -39.309 20.689 50.651 1.00 86.31 398 LEU A CA 1
ATOM 3127 C C . LEU A 1 398 ? -40.238 20.036 49.624 1.00 86.31 398 LEU A C 1
ATOM 3129 O O . LEU A 1 398 ? -40.263 20.422 48.458 1.00 86.31 398 LEU A O 1
ATOM 3133 N N . HIS A 1 399 ? -41.019 19.061 50.070 1.00 87.56 399 HIS A N 1
ATOM 3134 C CA . HIS A 1 399 ? -41.963 18.327 49.234 1.00 87.56 399 HIS A CA 1
ATOM 3135 C C . HIS A 1 399 ? -43.213 17.963 50.035 1.00 87.56 399 HIS A C 1
ATOM 3137 O O . HIS A 1 399 ? -43.193 17.939 51.270 1.00 87.56 399 HIS A O 1
ATOM 3143 N N . ILE A 1 400 ? -44.294 17.638 49.326 1.00 87.38 400 ILE A N 1
ATOM 3144 C CA . ILE A 1 400 ? -45.480 17.009 49.917 1.00 87.38 400 ILE A CA 1
ATOM 3145 C C . ILE A 1 400 ? -45.410 15.518 49.613 1.00 87.38 400 ILE A C 1
ATOM 3147 O O . ILE A 1 400 ? -45.269 15.108 48.463 1.00 87.38 400 ILE A O 1
ATOM 3151 N N . THR A 1 401 ? -45.526 14.684 50.639 1.00 85.31 401 THR A N 1
ATOM 3152 C CA . THR A 1 401 ? -45.651 13.240 50.437 1.00 85.31 401 THR A CA 1
ATOM 3153 C C . THR A 1 401 ? -47.092 12.895 50.049 1.00 85.31 401 THR A C 1
ATOM 3155 O O . THR A 1 401 ? -47.994 12.961 50.885 1.00 85.31 401 THR A O 1
ATOM 3158 N N . LEU A 1 402 ? -47.307 12.514 48.787 1.00 81.81 402 LEU A N 1
ATOM 3159 C CA . LEU A 1 402 ? -48.627 12.210 48.229 1.00 81.81 402 LEU A CA 1
ATOM 3160 C C . LEU A 1 402 ? -49.122 10.811 48.619 1.00 81.81 402 LEU A C 1
ATOM 3162 O O . LEU A 1 402 ? -50.253 10.652 49.066 1.00 81.81 402 LEU A O 1
ATOM 3166 N N . ALA A 1 403 ? -48.269 9.794 48.487 1.00 77.69 403 ALA A N 1
ATOM 3167 C CA . ALA A 1 403 ? -48.618 8.405 48.785 1.00 77.69 403 ALA A CA 1
ATOM 3168 C C . ALA A 1 403 ? -47.408 7.633 49.321 1.00 77.69 403 ALA A C 1
ATOM 3170 O O . ALA A 1 403 ? -46.270 7.951 48.987 1.00 77.69 403 ALA A O 1
ATOM 3171 N N . SER A 1 404 ? -47.640 6.601 50.134 1.00 73.06 404 SER A N 1
ATOM 3172 C CA . SER A 1 404 ? -46.590 5.704 50.630 1.00 73.06 404 SER A CA 1
ATOM 3173 C C . SER A 1 404 ? -47.084 4.260 50.707 1.00 73.06 404 SER A C 1
ATOM 3175 O O . SER A 1 404 ? -48.245 4.040 51.039 1.00 73.06 404 SER A O 1
ATOM 3177 N N . GLY A 1 405 ? -46.208 3.279 50.473 1.00 66.94 405 GLY A N 1
ATOM 3178 C CA . GLY A 1 405 ? -46.497 1.855 50.698 1.00 66.94 405 GLY A CA 1
ATOM 3179 C C . GLY A 1 405 ? -46.522 0.966 49.440 1.00 66.94 405 GLY A C 1
ATOM 3180 O O . GLY A 1 405 ? -46.093 1.394 48.365 1.00 66.94 405 GLY A O 1
ATOM 3181 N N . PRO A 1 406 ? -46.968 -0.304 49.567 1.00 58.94 406 PRO A N 1
ATOM 3182 C CA . PRO A 1 406 ? -46.926 -1.307 48.494 1.00 58.94 406 PRO A CA 1
ATOM 3183 C C . PRO A 1 406 ? -47.822 -0.984 47.293 1.00 58.94 406 PRO A C 1
ATOM 3185 O O . PRO A 1 406 ? -47.438 -1.271 46.162 1.00 58.94 406 PRO A O 1
ATOM 3188 N N . GLU A 1 407 ? -48.974 -0.348 47.518 1.00 59.12 407 GLU A N 1
ATOM 3189 C CA . GLU A 1 407 ? -49.935 -0.021 46.453 1.00 59.12 407 GLU A CA 1
ATOM 3190 C C . GLU A 1 407 ? -49.364 0.984 45.437 1.00 59.12 407 GLU A C 1
ATOM 3192 O O . GLU A 1 407 ? -49.536 0.819 44.230 1.00 59.12 407 GLU A O 1
ATOM 3197 N N . TRP A 1 408 ? -48.540 1.939 45.886 1.00 66.50 408 TRP A N 1
ATOM 3198 C CA . TRP A 1 408 ? -47.796 2.834 44.989 1.00 66.50 408 TRP A CA 1
ATOM 3199 C C . TRP A 1 408 ? -46.809 2.074 44.082 1.00 66.50 408 TRP A C 1
ATOM 3201 O O . TRP A 1 408 ? -46.656 2.401 42.902 1.00 66.50 408 TRP A O 1
ATOM 3211 N N . LYS A 1 409 ? -46.158 1.014 44.588 1.00 62.91 409 LYS A N 1
ATOM 3212 C CA . LYS A 1 409 ? -45.162 0.256 43.806 1.00 62.91 409 LYS A CA 1
ATOM 3213 C C . LYS A 1 409 ? -45.763 -0.361 42.539 1.00 62.91 409 LYS A C 1
ATOM 3215 O O . LYS A 1 409 ? -45.053 -0.450 41.538 1.00 62.91 409 LYS A O 1
ATOM 3220 N N . LYS A 1 410 ? -47.046 -0.750 42.566 1.00 62.41 410 LYS A N 1
ATOM 3221 C CA . LYS A 1 410 ? -47.758 -1.332 41.412 1.00 62.41 410 LYS A CA 1
ATOM 3222 C C . LYS A 1 410 ? -47.979 -0.306 40.292 1.00 62.41 410 LYS A C 1
ATOM 3224 O O . LYS A 1 410 ? -47.883 -0.647 39.118 1.00 62.41 410 LYS A O 1
ATOM 3229 N N . LEU A 1 411 ? -48.196 0.960 40.652 1.00 62.91 411 LEU A N 1
ATOM 3230 C CA . LEU A 1 411 ? -48.545 2.047 39.728 1.00 62.91 411 LEU A CA 1
ATOM 3231 C C . LEU A 1 411 ? -47.326 2.825 39.201 1.00 62.91 411 LEU A C 1
ATOM 3233 O O . LEU A 1 411 ? -47.422 3.520 38.188 1.00 62.91 411 LEU A O 1
ATOM 3237 N N . ARG A 1 412 ? -46.151 2.654 39.827 1.00 64.38 412 ARG A N 1
ATOM 3238 C CA . ARG A 1 412 ? -44.891 3.341 39.482 1.00 64.38 412 ARG A CA 1
ATOM 3239 C C . ARG A 1 412 ? -44.521 3.261 37.997 1.00 64.38 412 ARG A C 1
ATOM 3241 O O . ARG A 1 412 ? -44.056 4.252 37.443 1.00 64.38 412 ARG A O 1
ATOM 3248 N N . LYS A 1 413 ? -44.713 2.109 37.339 1.00 60.41 413 LYS A N 1
ATOM 3249 C CA . LYS A 1 413 ? -44.333 1.918 35.922 1.00 60.41 413 LYS A CA 1
ATOM 3250 C C . LYS A 1 413 ? -45.108 2.835 34.965 1.00 60.41 413 LYS A C 1
ATOM 3252 O O . LYS A 1 413 ? -44.546 3.230 33.950 1.00 60.41 413 LYS A O 1
ATOM 3257 N N . ARG A 1 414 ? -46.352 3.199 35.308 1.00 63.12 414 ARG A N 1
ATOM 3258 C CA . ARG A 1 414 ? -47.229 4.059 34.492 1.00 63.12 414 ARG A CA 1
ATOM 3259 C C . ARG A 1 414 ? -46.819 5.533 34.540 1.00 63.12 414 ARG A C 1
ATOM 3261 O O . ARG A 1 414 ? -46.970 6.237 33.554 1.00 63.12 414 ARG A O 1
ATOM 3268 N N . LEU A 1 415 ? -46.292 5.989 35.677 1.00 60.84 415 LEU A N 1
ATOM 3269 C CA . LEU A 1 415 ? -45.990 7.404 35.929 1.00 60.84 415 LEU A CA 1
ATOM 3270 C C . LEU A 1 415 ? -44.501 7.756 35.765 1.00 60.84 415 LEU A C 1
ATOM 3272 O O . LEU A 1 415 ? -44.153 8.927 35.762 1.00 60.84 415 LEU A O 1
ATOM 3276 N N . PHE A 1 416 ? -43.611 6.771 35.579 1.00 52.19 416 PHE A N 1
ATOM 3277 C CA . PHE A 1 416 ? -42.153 6.987 35.531 1.00 52.19 416 PHE A CA 1
ATOM 3278 C C . PHE A 1 416 ? -41.642 7.776 34.308 1.00 52.19 416 PHE A C 1
ATOM 3280 O O . PHE A 1 416 ? -40.468 8.132 34.278 1.00 52.19 416 PHE A O 1
ATOM 3287 N N . HIS A 1 417 ? -42.496 8.030 33.309 1.00 47.41 417 HIS A N 1
ATOM 3288 C CA . HIS A 1 417 ? -42.130 8.730 32.069 1.00 47.41 417 HIS A CA 1
ATOM 3289 C C . HIS A 1 417 ? -42.784 10.113 31.926 1.00 47.41 417 HIS A C 1
ATOM 3291 O O . HIS A 1 417 ? -42.451 10.830 30.989 1.00 47.41 417 HIS A O 1
ATOM 3297 N N . ASN A 1 418 ? -43.659 10.509 32.859 1.00 48.84 418 ASN A N 1
ATOM 3298 C CA . ASN A 1 418 ? -44.392 11.773 32.796 1.00 48.84 418 ASN A CA 1
ATOM 3299 C C . ASN A 1 418 ? -44.099 12.612 34.047 1.00 48.84 418 ASN A C 1
ATOM 3301 O O . ASN A 1 418 ? -44.086 12.091 35.162 1.00 48.84 418 ASN A O 1
ATOM 3305 N N . SER A 1 419 ? -43.888 13.917 33.877 1.00 56.19 419 SER A N 1
ATOM 3306 C CA . SER A 1 419 ? -43.943 14.875 34.985 1.00 56.19 419 SER A CA 1
ATOM 3307 C C . SER A 1 419 ? -45.315 14.796 35.661 1.00 56.19 419 SER A C 1
ATOM 3309 O O . SER A 1 419 ? -46.331 14.705 34.967 1.00 56.19 419 SER A O 1
ATOM 3311 N N . LEU A 1 420 ? -45.360 14.828 36.999 1.00 67.38 420 LEU A N 1
ATOM 3312 C CA . LEU A 1 420 ? -46.633 14.944 37.715 1.00 67.38 420 LEU A CA 1
ATOM 3313 C C . LEU A 1 420 ? -47.317 16.248 37.271 1.00 67.38 420 LEU A C 1
ATOM 3315 O O . LEU A 1 420 ? -46.654 17.285 37.287 1.00 67.38 420 LEU A O 1
ATOM 3319 N N . PRO A 1 421 ? -48.593 16.220 36.855 1.00 69.06 421 PRO A N 1
ATOM 3320 C CA . PRO A 1 421 ? -49.311 17.445 36.538 1.00 69.06 421 PRO A CA 1
ATOM 3321 C C . PRO A 1 421 ? -49.464 18.275 37.812 1.00 69.06 421 PRO A C 1
ATOM 3323 O O . PRO A 1 421 ? -49.803 17.723 38.861 1.00 69.06 421 PRO A O 1
ATOM 3326 N N . ASP A 1 422 ? -49.231 19.581 37.733 1.00 75.56 422 ASP A N 1
ATOM 3327 C CA . ASP A 1 422 ? -49.495 20.470 38.863 1.00 75.56 422 ASP A CA 1
ATOM 3328 C C . ASP A 1 422 ? -50.990 20.394 39.243 1.00 75.56 422 ASP A C 1
ATOM 3330 O O . ASP A 1 422 ? -51.849 20.308 38.355 1.00 75.56 422 ASP A O 1
ATOM 3334 N N . PRO A 1 423 ? -51.347 20.420 40.541 1.00 80.06 423 PRO A N 1
ATOM 3335 C CA . PRO A 1 423 ? -52.732 20.539 40.959 1.00 80.06 423 PRO A CA 1
ATOM 3336 C C . PRO A 1 423 ? -53.364 21.794 40.353 1.00 80.06 423 PRO A C 1
ATOM 3338 O O . PRO A 1 423 ? -52.772 22.872 40.348 1.00 80.06 423 PRO A O 1
ATOM 3341 N N . ASN A 1 424 ? -54.610 21.684 39.899 1.00 81.25 424 ASN A N 1
ATOM 3342 C CA . ASN A 1 424 ? -55.372 22.796 39.320 1.00 81.25 424 ASN A CA 1
ATOM 3343 C C . ASN A 1 424 ? -55.876 23.818 40.366 1.00 81.25 424 ASN A C 1
ATOM 3345 O O . ASN A 1 424 ? -56.783 24.603 40.092 1.00 81.25 424 ASN A O 1
ATOM 3349 N N . PHE A 1 425 ? -55.299 23.817 41.568 1.00 85.12 425 PHE A N 1
ATOM 3350 C CA . PHE A 1 425 ? -55.616 24.722 42.665 1.00 85.12 425 PHE A CA 1
ATOM 3351 C C . PHE A 1 425 ? -54.333 25.225 43.331 1.00 85.12 425 PHE A C 1
ATOM 3353 O O . PHE A 1 425 ? -53.297 24.564 43.339 1.00 85.12 425 PHE A O 1
ATOM 3360 N N . LYS A 1 426 ? -54.407 26.417 43.928 1.00 84.69 426 LYS A N 1
ATOM 3361 C CA . LYS A 1 426 ? -53.278 27.030 44.633 1.00 84.69 426 LYS A CA 1
ATOM 3362 C C . LYS A 1 426 ? -53.067 26.367 45.996 1.00 84.69 426 LYS A C 1
ATOM 3364 O O . LYS A 1 426 ? -54.012 26.242 46.774 1.00 84.69 426 LYS A O 1
ATOM 3369 N N . LEU A 1 427 ? -51.821 26.012 46.305 1.00 87.56 427 LEU A N 1
ATOM 3370 C CA . LEU A 1 427 ? -51.443 25.488 47.614 1.00 87.56 427 LEU A CA 1
ATOM 3371 C C . LEU A 1 427 ? -51.272 26.629 48.620 1.00 87.56 427 LEU A C 1
ATOM 3373 O O . LEU A 1 427 ? -50.507 27.570 48.408 1.00 87.56 427 LEU A O 1
ATOM 3377 N N . GLU A 1 428 ? -51.966 26.527 49.748 1.00 90.00 428 GLU A N 1
ATOM 3378 C CA . GLU A 1 428 ? -51.762 27.397 50.899 1.00 90.00 428 GLU A CA 1
ATOM 3379 C C . GLU A 1 428 ? -51.365 26.591 52.127 1.00 90.00 428 GLU A C 1
ATOM 3381 O O . GLU A 1 428 ? -51.797 25.455 52.321 1.00 90.00 428 GLU A O 1
ATOM 3386 N N . PHE A 1 429 ? -50.575 27.212 52.998 1.00 92.06 429 PHE A N 1
ATOM 3387 C CA . PHE A 1 429 ? -49.994 26.550 54.157 1.00 92.06 429 PHE A CA 1
ATOM 3388 C C . PHE A 1 429 ? -50.480 27.197 55.455 1.00 92.06 429 PHE A C 1
ATOM 3390 O O . PHE A 1 429 ? -50.656 28.415 55.542 1.00 92.06 429 PHE A O 1
ATOM 3397 N N . GLU A 1 430 ? -50.726 26.372 56.469 1.00 93.94 430 GLU A N 1
ATOM 3398 C CA . GLU A 1 430 ? -51.023 26.829 57.824 1.00 93.94 430 GLU A CA 1
ATOM 3399 C C . GLU A 1 430 ? -49.780 27.436 58.502 1.00 93.94 430 GLU A C 1
ATOM 3401 O O . GLU A 1 430 ? -48.651 27.357 58.007 1.00 93.94 430 GLU A O 1
ATOM 3406 N N . LYS A 1 431 ? -49.964 28.028 59.688 1.00 92.25 431 LYS A N 1
ATOM 3407 C CA . LYS A 1 431 ? -48.826 28.425 60.528 1.00 92.25 431 LYS A CA 1
ATOM 3408 C C . LYS A 1 431 ? -47.985 27.184 60.894 1.00 92.25 431 LYS A C 1
ATOM 3410 O O . LYS A 1 431 ? -48.577 26.142 61.192 1.00 92.25 431 LYS A O 1
ATOM 3415 N N . PRO A 1 432 ? -46.640 27.280 60.912 1.00 94.25 432 PRO A N 1
ATOM 3416 C CA . PRO A 1 432 ? -45.778 26.171 61.306 1.00 94.25 432 PRO A CA 1
ATOM 3417 C C . PRO A 1 432 ? -46.131 25.605 62.685 1.00 94.25 432 PRO A C 1
ATOM 3419 O O . PRO A 1 432 ? -46.356 26.350 63.640 1.00 94.25 432 PRO A O 1
ATOM 3422 N N . LYS A 1 433 ? -46.150 24.278 62.787 1.00 93.06 433 LYS A N 1
ATOM 3423 C CA . LYS A 1 433 ? -46.437 23.503 63.997 1.00 93.06 433 LYS A CA 1
ATOM 3424 C C . LYS A 1 433 ? -45.256 22.593 64.324 1.00 93.06 433 LYS A C 1
ATOM 3426 O O . LYS A 1 433 ? -44.480 22.213 63.447 1.00 93.06 433 LYS A O 1
ATOM 3431 N N . LYS A 1 434 ? -45.134 22.233 65.600 1.00 91.94 434 LYS A N 1
ATOM 3432 C CA . LYS A 1 434 ? -44.083 21.350 66.119 1.00 91.94 434 LYS A CA 1
ATOM 3433 C C . LYS A 1 434 ? -44.647 19.946 66.345 1.00 91.94 434 LYS A C 1
ATOM 3435 O O . LYS A 1 434 ? -45.669 19.800 67.006 1.00 91.94 434 LYS A O 1
ATOM 3440 N N . ALA A 1 435 ? -43.974 18.930 65.817 1.00 89.44 435 ALA A N 1
ATOM 3441 C CA . ALA A 1 435 ? -44.230 17.512 66.062 1.00 89.44 435 ALA A CA 1
ATOM 3442 C C . ALA A 1 435 ? -43.119 16.920 66.939 1.00 89.44 435 ALA A C 1
ATOM 3444 O O . ALA A 1 435 ? -41.947 17.292 66.806 1.00 89.44 435 ALA A O 1
ATOM 3445 N N . LYS A 1 436 ? -43.487 15.992 67.827 1.00 88.44 436 LYS A N 1
ATOM 3446 C CA . LYS A 1 436 ? -42.559 15.235 68.674 1.00 88.44 436 LYS A CA 1
ATOM 3447 C C . LYS A 1 436 ? -42.940 13.758 68.651 1.00 88.44 436 LYS A C 1
ATOM 3449 O O . LYS A 1 436 ? -44.093 13.434 68.908 1.00 88.44 436 LYS A O 1
ATOM 3454 N N . PHE A 1 437 ? -41.977 12.882 68.386 1.00 80.44 437 PHE A N 1
ATOM 3455 C CA . PHE A 1 437 ? -42.180 11.431 68.414 1.00 80.44 437 PHE A CA 1
ATOM 3456 C C . PHE A 1 437 ? -40.851 10.723 68.687 1.00 80.44 437 PHE A C 1
ATOM 3458 O O . PHE A 1 437 ? -39.847 11.052 68.055 1.00 80.44 437 PHE A O 1
ATOM 3465 N N . GLY A 1 438 ? -40.823 9.780 69.636 1.00 74.94 438 GLY A N 1
ATOM 3466 C CA . GLY A 1 438 ? -39.632 8.967 69.930 1.00 74.94 438 GLY A CA 1
ATOM 3467 C C . GLY A 1 438 ? -38.348 9.777 70.178 1.00 74.94 438 GLY A C 1
ATOM 3468 O O . GLY A 1 438 ? -37.302 9.455 69.624 1.00 74.94 438 GLY A O 1
ATOM 3469 N N . GLY A 1 439 ? -38.434 10.893 70.915 1.00 77.44 439 GLY A N 1
ATOM 3470 C CA . GLY A 1 439 ? -37.298 11.791 71.192 1.00 77.44 439 GLY A CA 1
ATOM 3471 C C . GLY A 1 439 ? -36.878 12.710 70.032 1.00 77.44 439 GLY A C 1
ATOM 3472 O O . GLY A 1 439 ? -36.059 13.613 70.220 1.00 77.44 439 GLY A O 1
ATOM 3473 N N . ARG A 1 440 ? -37.463 12.543 68.840 1.00 83.06 440 ARG A N 1
ATOM 3474 C CA . ARG A 1 440 ? -37.229 13.401 67.673 1.00 83.06 440 ARG A CA 1
ATOM 3475 C C . ARG A 1 440 ? -38.222 14.554 67.639 1.00 83.06 440 ARG A C 1
ATOM 3477 O O . ARG A 1 440 ? -39.346 14.458 68.131 1.00 83.06 440 ARG A O 1
ATOM 3484 N N . VAL A 1 441 ? -37.787 15.656 67.037 1.00 87.81 441 VAL A N 1
ATOM 3485 C CA . VAL A 1 441 ? -38.550 16.899 66.928 1.00 87.81 441 VAL A CA 1
ATOM 3486 C C . VAL A 1 441 ? -38.492 17.386 65.490 1.00 87.81 441 VAL A C 1
ATOM 3488 O O . VAL A 1 441 ? -37.416 17.426 64.889 1.00 87.81 441 VAL A O 1
ATOM 3491 N N . SER A 1 442 ? -39.640 17.768 64.938 1.00 91.69 442 SER A N 1
ATOM 3492 C CA . SER A 1 442 ? -39.722 18.348 63.597 1.00 91.69 442 SER A CA 1
ATOM 3493 C C . SER A 1 442 ? -40.728 19.483 63.553 1.00 91.69 442 SER A C 1
ATOM 3495 O O . SER A 1 442 ? -41.791 19.414 64.166 1.00 91.69 442 SER A O 1
ATOM 3497 N N . TRP A 1 443 ? -40.396 20.523 62.806 1.00 94.25 443 TRP A N 1
ATOM 3498 C CA . TRP A 1 443 ? -41.315 21.585 62.441 1.00 94.25 443 TRP A CA 1
ATOM 3499 C C . TRP A 1 443 ? -41.878 21.312 61.059 1.00 94.25 443 TRP A C 1
ATOM 3501 O O . TRP A 1 443 ? -41.136 20.987 60.133 1.00 94.25 443 TRP A O 1
ATOM 3511 N N . TYR A 1 444 ? -43.184 21.470 60.919 1.00 94.25 444 TYR A N 1
ATOM 3512 C CA . TYR A 1 444 ? -43.901 21.230 59.676 1.00 94.25 444 TYR A CA 1
ATOM 3513 C C . TYR A 1 444 ? -45.001 22.274 59.493 1.00 94.25 444 TYR A C 1
ATOM 3515 O O . TYR A 1 444 ? -45.378 22.970 60.434 1.00 94.25 444 TYR A O 1
ATOM 3523 N N . THR A 1 445 ? -45.549 22.367 58.289 1.00 93.88 445 THR A N 1
ATOM 3524 C CA . THR A 1 445 ? -46.795 23.093 58.032 1.00 93.88 445 THR A CA 1
ATOM 3525 C C . THR A 1 445 ? -47.779 22.205 57.282 1.00 93.88 445 THR A C 1
ATOM 3527 O O . THR A 1 445 ? -47.376 21.398 56.444 1.00 93.88 445 THR A O 1
ATOM 3530 N N . LYS A 1 446 ? -49.069 22.313 57.614 1.00 93.69 446 LYS A N 1
ATOM 3531 C CA . LYS A 1 446 ? -50.138 21.593 56.914 1.00 93.69 446 LYS A CA 1
ATOM 3532 C C . LYS A 1 446 ? -50.555 22.370 55.679 1.00 93.69 446 LYS A C 1
ATOM 3534 O O . LYS A 1 446 ? -50.612 23.598 55.711 1.00 93.69 446 LYS A O 1
ATOM 3539 N N . VAL A 1 447 ? -50.906 21.649 54.623 1.00 92.31 447 VAL A N 1
ATOM 3540 C CA . VAL A 1 447 ? -51.595 22.260 53.485 1.00 92.31 447 VAL A CA 1
ATOM 3541 C C . VAL A 1 447 ? -53.045 22.532 53.884 1.00 92.31 447 VAL A C 1
ATOM 3543 O O . VAL A 1 447 ? -53.680 21.665 54.478 1.00 92.31 447 VAL A O 1
ATOM 3546 N N . LYS A 1 448 ? -53.605 23.702 53.579 1.00 93.12 448 LYS A N 1
ATOM 3547 C CA . LYS A 1 448 ? -55.010 23.994 53.911 1.00 93.12 448 LYS A CA 1
ATOM 3548 C C . LYS A 1 448 ? -55.978 23.152 53.073 1.00 93.12 448 LYS A C 1
ATOM 3550 O O . LYS A 1 448 ? -56.984 22.664 53.575 1.00 93.12 448 LYS A O 1
ATOM 3555 N N . GLN A 1 449 ? -55.648 22.935 51.802 1.00 93.44 449 GLN A N 1
ATOM 3556 C CA . GLN A 1 449 ? -56.474 22.238 50.812 1.00 93.44 449 GLN A CA 1
ATOM 3557 C C . GLN A 1 449 ? -56.396 20.699 50.924 1.00 93.44 449 GLN A C 1
ATOM 3559 O O . GLN A 1 449 ? -56.168 20.008 49.934 1.00 93.44 449 GLN A O 1
ATOM 3564 N N . GLN A 1 450 ? -56.587 20.134 52.123 1.00 91.81 450 GLN A N 1
ATOM 3565 C CA . GLN A 1 450 ? -56.466 18.683 52.370 1.00 91.81 450 GLN A CA 1
ATOM 3566 C C . GLN A 1 450 ? -57.368 17.834 51.465 1.00 91.81 450 GLN A C 1
ATOM 3568 O O . GLN A 1 450 ? -56.908 16.853 50.886 1.00 91.81 450 GLN A O 1
ATOM 3573 N N . LYS A 1 451 ? -58.642 18.225 51.322 1.00 89.50 451 LYS A N 1
ATOM 3574 C CA . LYS A 1 451 ? -59.620 17.496 50.504 1.00 89.50 451 LYS A CA 1
ATOM 3575 C C . LYS A 1 451 ? -59.232 17.503 49.022 1.00 89.50 451 LYS A C 1
ATOM 3577 O O . LYS A 1 451 ? -59.139 16.445 48.425 1.00 89.50 451 LYS A O 1
ATOM 3582 N N . GLN A 1 452 ? -58.898 18.672 48.474 1.00 90.06 452 GLN A N 1
ATOM 3583 C CA . GLN A 1 452 ? -58.524 18.810 47.060 1.00 90.06 452 GLN A CA 1
ATOM 3584 C C . GLN A 1 452 ? -57.224 18.060 46.732 1.00 90.06 452 GLN A C 1
ATOM 3586 O O . GLN A 1 452 ? -57.110 17.462 45.668 1.00 90.06 452 GLN A O 1
ATOM 3591 N N . LEU A 1 453 ? -56.258 18.032 47.660 1.00 88.38 453 LEU A N 1
ATOM 3592 C CA . LEU A 1 453 ? -55.062 17.192 47.533 1.00 88.38 453 LEU A CA 1
ATOM 3593 C C . LEU A 1 453 ? -55.400 15.702 47.568 1.00 88.38 453 LEU A C 1
ATOM 3595 O O . LEU A 1 453 ? -54.807 14.929 46.823 1.00 88.38 453 LEU A O 1
ATOM 3599 N N . LYS A 1 454 ? -56.351 15.292 48.411 1.00 88.31 454 LYS A N 1
ATOM 3600 C CA . LYS A 1 454 ? -56.811 13.904 48.467 1.00 88.31 454 LYS A CA 1
ATOM 3601 C C . LYS A 1 454 ? -57.469 13.479 47.154 1.00 88.31 454 LYS A C 1
ATOM 3603 O O . LYS A 1 454 ? -57.153 12.401 46.655 1.00 88.31 454 LYS A O 1
ATOM 3608 N N . ASP A 1 455 ? -58.319 14.334 46.594 1.00 86.62 455 ASP A N 1
ATOM 3609 C CA . ASP A 1 455 ? -58.991 14.107 45.313 1.00 86.62 455 ASP A CA 1
ATOM 3610 C C . ASP A 1 4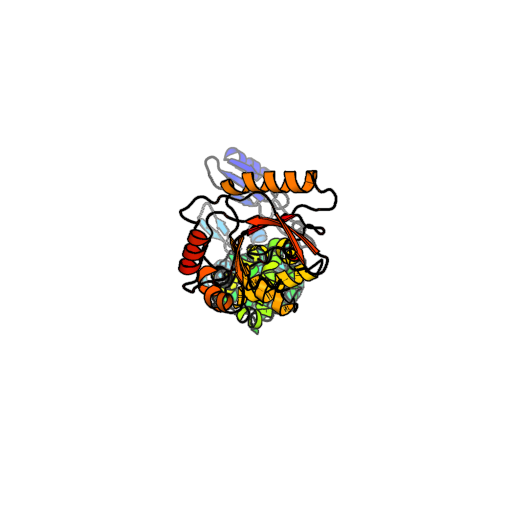55 ? -57.951 14.027 44.179 1.00 86.62 455 ASP A C 1
ATOM 3612 O O . ASP A 1 455 ? -57.884 13.021 43.477 1.00 86.62 455 ASP A O 1
ATOM 3616 N N . TYR A 1 456 ? -57.015 14.984 44.117 1.00 86.19 456 TYR A N 1
ATOM 3617 C CA . TYR A 1 456 ? -55.887 14.971 43.174 1.00 86.19 456 TYR A CA 1
ATOM 3618 C C . TYR A 1 456 ? -55.049 13.685 43.260 1.00 86.19 456 TYR A C 1
ATOM 3620 O O . TYR A 1 456 ? -54.709 13.089 42.239 1.00 86.19 456 TYR A O 1
ATOM 3628 N N . VAL A 1 457 ? -54.712 13.225 44.471 1.00 84.19 457 VAL A N 1
ATOM 3629 C CA . VAL A 1 457 ? -53.966 11.971 44.649 1.00 84.19 457 VAL A CA 1
ATOM 3630 C C . VAL A 1 457 ? -54.797 10.782 44.189 1.00 84.19 457 VAL A C 1
ATOM 3632 O O . VAL A 1 457 ? -54.251 9.918 43.507 1.00 84.19 457 VAL A O 1
ATOM 3635 N N . THR A 1 458 ? -56.089 10.750 44.522 1.00 83.69 458 THR A N 1
ATOM 3636 C CA . THR A 1 458 ? -57.014 9.681 44.119 1.00 83.69 458 THR A CA 1
ATOM 3637 C C . THR A 1 458 ? -57.088 9.563 42.603 1.00 83.69 458 THR A C 1
ATOM 3639 O O . THR A 1 458 ? -56.939 8.461 42.079 1.00 83.69 458 THR A O 1
ATOM 3642 N N . ASP A 1 459 ? -57.201 10.686 41.896 1.00 81.75 459 ASP A N 1
ATOM 3643 C CA . ASP A 1 459 ? -57.203 10.726 40.432 1.00 81.75 459 ASP A CA 1
ATOM 3644 C C . ASP A 1 459 ? -55.861 10.259 39.852 1.00 81.75 459 ASP A C 1
ATOM 3646 O O . ASP A 1 459 ? -55.810 9.490 38.886 1.00 81.75 459 ASP A O 1
ATOM 3650 N N . LEU A 1 460 ? -54.752 10.666 40.474 1.00 76.50 460 LEU A N 1
ATOM 3651 C CA . LEU A 1 460 ? -53.407 10.340 40.008 1.00 76.50 460 LEU A CA 1
ATOM 3652 C C . LEU A 1 460 ? -53.082 8.842 40.144 1.00 76.50 460 LEU A C 1
ATOM 3654 O O . LEU A 1 460 ? -52.525 8.221 39.227 1.00 76.50 460 LEU A O 1
ATOM 3658 N N . ILE A 1 461 ? -53.425 8.246 41.290 1.00 74.06 461 ILE A N 1
ATOM 3659 C CA . ILE A 1 461 ? -53.114 6.842 41.594 1.00 74.06 461 ILE A CA 1
ATOM 3660 C C . ILE A 1 461 ? -54.280 5.892 41.305 1.00 74.06 461 ILE A C 1
ATOM 3662 O O . ILE A 1 461 ? -54.079 4.684 41.338 1.00 74.06 461 ILE A O 1
ATOM 3666 N N . GLN A 1 462 ? -55.466 6.402 40.958 1.00 75.25 462 GLN A N 1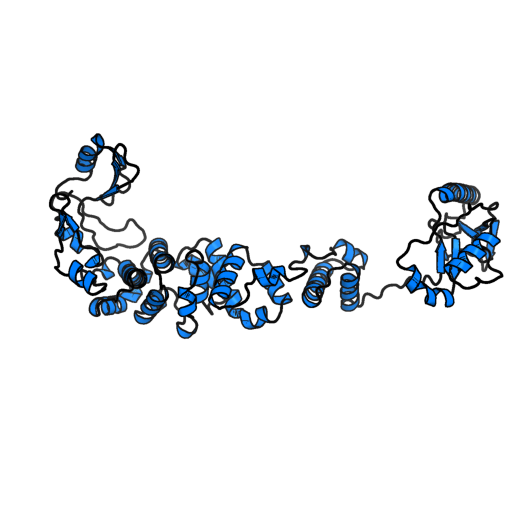
ATOM 3667 C CA . GLN A 1 462 ? -56.681 5.607 40.723 1.00 75.25 462 GLN A CA 1
ATOM 3668 C C . GLN A 1 462 ? -57.013 4.683 41.913 1.00 75.25 462 GLN A C 1
ATOM 3670 O O . GLN A 1 462 ? -57.479 3.558 41.748 1.00 75.25 462 GLN A O 1
ATOM 3675 N N . ALA A 1 463 ? -56.711 5.149 43.127 1.00 71.12 463 ALA A N 1
ATOM 3676 C CA . ALA A 1 463 ? -56.968 4.463 44.387 1.00 71.12 463 ALA A CA 1
ATOM 3677 C C . ALA A 1 463 ? -57.113 5.498 45.505 1.00 71.12 463 ALA A C 1
ATOM 3679 O O . ALA A 1 463 ? -56.473 6.548 45.472 1.00 71.12 463 ALA A O 1
ATOM 3680 N N . ASN A 1 464 ? -57.933 5.200 46.511 1.00 67.44 464 ASN A N 1
ATOM 3681 C CA . ASN A 1 464 ? -58.160 6.131 47.610 1.00 67.44 464 ASN A CA 1
ATOM 3682 C C . ASN A 1 464 ? -56.928 6.131 48.538 1.00 67.44 464 ASN A C 1
ATOM 3684 O O . ASN A 1 464 ? -56.580 5.071 49.073 1.00 67.44 464 ASN A O 1
ATOM 3688 N N . PRO A 1 465 ? -56.235 7.267 48.738 1.00 68.69 465 PRO A N 1
ATOM 3689 C CA . PRO A 1 465 ? -55.190 7.349 49.748 1.00 68.69 465 PRO A CA 1
ATOM 3690 C C . PRO A 1 465 ? -55.791 7.103 51.138 1.00 68.69 465 PRO A C 1
ATOM 3692 O O . PRO A 1 465 ? -56.991 7.295 51.352 1.00 68.69 465 PRO A O 1
ATOM 3695 N N . ASP A 1 466 ? -54.940 6.699 52.088 1.00 71.81 466 ASP A N 1
ATOM 3696 C CA . ASP A 1 466 ? -55.333 6.473 53.484 1.00 71.81 466 ASP A CA 1
ATOM 3697 C C . ASP A 1 466 ? -56.268 7.598 53.970 1.00 71.81 466 ASP A C 1
ATOM 3699 O O . ASP A 1 466 ? -55.877 8.772 53.935 1.00 71.81 466 ASP A O 1
ATOM 3703 N N . PRO A 1 467 ? -57.507 7.280 54.394 1.00 68.38 467 PRO A N 1
ATOM 3704 C CA . PRO A 1 467 ? -58.489 8.289 54.746 1.00 68.38 467 PRO A CA 1
ATOM 3705 C C . PRO A 1 467 ? -58.077 9.168 55.926 1.00 68.38 467 PRO A C 1
ATOM 3707 O O . PRO A 1 467 ? -58.637 10.254 56.063 1.00 68.38 467 PRO A O 1
ATOM 3710 N N . LYS A 1 468 ? -57.102 8.733 56.732 1.00 77.38 468 LYS A N 1
ATOM 3711 C CA . LYS A 1 468 ? -56.546 9.497 57.853 1.00 77.38 468 LYS A CA 1
ATOM 3712 C C . LYS A 1 468 ? -55.345 10.366 57.465 1.00 77.38 468 LYS A C 1
ATOM 3714 O O . LYS A 1 468 ? -54.868 11.124 58.302 1.00 77.38 468 LYS A O 1
ATOM 3719 N N . ARG A 1 469 ? -54.856 10.288 56.221 1.00 81.75 469 ARG A N 1
ATOM 3720 C CA . ARG A 1 469 ? -53.653 11.003 55.773 1.00 81.75 469 ARG A CA 1
ATOM 3721 C C . ARG A 1 469 ? -53.826 12.514 55.820 1.00 81.75 469 ARG A C 1
ATOM 3723 O O . ARG A 1 469 ? -54.759 13.056 55.229 1.00 81.75 469 ARG A O 1
ATOM 3730 N N . ILE A 1 470 ? -52.839 13.186 56.411 1.00 86.88 470 ILE A N 1
ATOM 3731 C CA . ILE A 1 470 ? -52.732 14.643 56.396 1.00 86.88 470 ILE A CA 1
ATOM 3732 C C . ILE A 1 470 ? -51.509 15.086 55.583 1.00 86.88 470 ILE A C 1
ATOM 3734 O O . ILE A 1 470 ? -50.354 14.790 55.905 1.00 86.88 470 ILE A O 1
ATOM 3738 N N . PHE A 1 471 ? -51.761 15.861 54.530 1.00 90.50 471 PHE A N 1
ATOM 3739 C CA . PHE A 1 471 ? -50.732 16.432 53.669 1.00 90.50 471 PHE A CA 1
ATOM 3740 C C . PHE A 1 471 ? -50.030 17.603 54.357 1.00 90.50 471 PHE A C 1
ATOM 3742 O O . PHE A 1 471 ? -50.648 18.582 54.784 1.00 90.50 471 PHE A O 1
ATOM 3749 N N . HIS A 1 472 ? -48.714 17.520 54.455 1.00 92.31 472 HIS A N 1
ATOM 3750 C CA . HIS A 1 472 ? -47.899 18.517 55.127 1.00 92.31 472 HIS A CA 1
ATOM 3751 C C . HIS A 1 472 ? -46.532 18.621 54.448 1.00 92.31 472 HIS A C 1
ATOM 3753 O O . HIS A 1 472 ? -46.145 17.758 53.659 1.00 92.31 472 HIS A O 1
ATOM 3759 N N . VAL A 1 473 ? -45.801 19.681 54.785 1.00 92.00 473 VAL A N 1
ATOM 3760 C CA . VAL A 1 473 ? -44.411 19.899 54.383 1.00 92.00 473 VAL A CA 1
ATOM 3761 C C . VAL A 1 473 ? -43.567 19.998 55.643 1.00 92.00 473 VAL A C 1
ATOM 3763 O O . VAL A 1 473 ? -43.842 20.822 56.519 1.00 92.00 473 VAL A O 1
ATOM 3766 N N . SER A 1 474 ? -42.540 19.159 55.743 1.00 92.50 474 SER A N 1
ATOM 3767 C CA . SER A 1 474 ? -41.560 19.251 56.827 1.00 92.50 474 SER A CA 1
ATOM 3768 C C . SER A 1 474 ? -40.574 20.382 56.530 1.00 92.50 474 SER A C 1
ATOM 3770 O O . SER A 1 474 ? -39.958 20.409 55.470 1.00 92.50 474 SER A O 1
ATOM 3772 N N . LEU A 1 475 ? -40.433 21.321 57.465 1.00 92.94 475 LEU A N 1
ATOM 3773 C CA . LEU A 1 475 ? -39.642 22.544 57.307 1.00 92.94 475 LEU A CA 1
ATOM 3774 C C . LEU A 1 475 ? -38.243 22.399 57.917 1.00 92.94 475 LEU A C 1
ATOM 3776 O O . LEU A 1 475 ? -37.249 22.742 57.281 1.00 92.94 475 LEU A O 1
ATOM 3780 N N . ALA A 1 476 ? -38.150 21.898 59.150 1.00 92.69 476 ALA A N 1
ATOM 3781 C CA . ALA A 1 476 ? -36.888 21.809 59.883 1.00 92.69 476 ALA A CA 1
ATOM 3782 C C . ALA A 1 476 ? -36.902 20.672 60.911 1.00 92.69 476 ALA A C 1
ATOM 3784 O O . ALA A 1 476 ? -37.949 20.334 61.465 1.00 92.69 476 ALA A O 1
ATOM 3785 N N . ASN A 1 477 ? -35.738 20.098 61.197 1.00 92.06 477 ASN A N 1
ATOM 3786 C CA . ASN A 1 477 ? -35.538 19.118 62.268 1.00 92.06 477 ASN A CA 1
ATOM 3787 C C . ASN A 1 477 ? -34.080 19.180 62.763 1.00 92.06 477 ASN A C 1
ATOM 3789 O O . ASN A 1 477 ? -33.284 19.957 62.245 1.00 92.06 477 ASN A O 1
ATOM 3793 N N . LYS A 1 478 ? -33.693 18.377 63.758 1.00 88.88 478 LYS A N 1
ATOM 3794 C CA . LYS A 1 478 ? -32.334 18.445 64.336 1.00 88.88 478 LYS A CA 1
ATOM 3795 C C . LYS A 1 478 ? -31.201 18.066 63.363 1.00 88.88 478 LYS A C 1
ATOM 3797 O O . LYS A 1 478 ? -30.062 18.484 63.567 1.00 88.88 478 LYS A O 1
ATOM 3802 N N . THR A 1 479 ? -31.478 17.280 62.320 1.00 84.38 479 THR A N 1
ATOM 3803 C CA . THR A 1 479 ? -30.450 16.747 61.404 1.00 84.38 479 THR A CA 1
ATOM 3804 C C . THR A 1 479 ? -30.383 17.500 60.073 1.00 84.38 479 THR A C 1
ATOM 3806 O O . THR A 1 479 ? -29.325 17.538 59.450 1.00 84.38 479 THR A O 1
ATOM 3809 N N . GLY A 1 480 ? -31.477 18.141 59.654 1.00 83.94 480 GLY A N 1
ATOM 3810 C CA . GLY A 1 480 ? -31.665 18.739 58.329 1.00 83.94 480 GLY A CA 1
ATOM 3811 C C . GLY A 1 480 ? -32.052 17.726 57.242 1.00 83.94 480 GLY A C 1
ATOM 3812 O O . GLY A 1 480 ? -32.280 18.118 56.096 1.00 83.94 480 GLY A O 1
ATOM 3813 N N . ASN A 1 481 ? -32.153 16.435 57.580 1.00 81.38 481 ASN A N 1
ATOM 3814 C CA . ASN A 1 481 ? -32.505 15.376 56.634 1.00 81.38 481 ASN A CA 1
ATOM 3815 C C . ASN A 1 481 ? -34.019 15.158 56.605 1.00 81.38 481 ASN A C 1
ATOM 3817 O O . ASN A 1 481 ? -34.636 14.947 57.648 1.00 81.38 481 ASN A O 1
ATOM 3821 N N . SER A 1 482 ? -34.626 15.130 55.416 1.00 76.62 482 SER A N 1
ATOM 3822 C CA . SER A 1 482 ? -36.077 14.936 55.264 1.00 76.62 482 SER A CA 1
ATOM 3823 C C . SER A 1 482 ? -36.573 13.598 55.828 1.00 76.62 482 SER A C 1
ATOM 3825 O O . SER A 1 482 ? -37.660 13.558 56.398 1.00 76.62 482 SER A O 1
ATOM 3827 N N . GLY A 1 483 ? -35.762 12.536 55.749 1.00 73.38 483 GLY A N 1
ATOM 3828 C CA . GLY A 1 483 ? -36.091 11.203 56.273 1.00 73.38 483 GLY A CA 1
ATOM 3829 C C . GLY A 1 483 ? -36.134 11.086 57.803 1.00 73.38 483 GLY A C 1
ATOM 3830 O O . GLY A 1 483 ? -36.704 10.130 58.319 1.00 73.38 483 GLY A O 1
ATOM 3831 N N . ASP A 1 484 ? -35.583 12.060 58.535 1.00 77.88 484 ASP A N 1
ATOM 3832 C CA . ASP A 1 484 ? -35.613 12.084 60.006 1.00 77.88 484 ASP A CA 1
ATOM 3833 C C . ASP A 1 484 ? -36.828 12.837 60.565 1.00 77.88 484 ASP A C 1
ATOM 3835 O O . ASP A 1 484 ? -37.000 12.942 61.785 1.00 77.88 484 ASP A O 1
ATOM 3839 N N . SER A 1 485 ? -37.667 13.376 59.679 1.00 82.06 485 SER A N 1
ATOM 3840 C CA . SER A 1 485 ? -38.861 14.116 60.055 1.00 82.06 485 SER A CA 1
ATOM 3841 C C . SER A 1 485 ? -39.910 13.207 60.681 1.00 82.06 485 SER A C 1
ATOM 3843 O O . SER A 1 485 ? -40.247 12.154 60.151 1.00 82.06 485 SER A O 1
ATOM 3845 N N . VAL A 1 486 ? -40.465 13.654 61.804 1.00 79.12 486 VAL A N 1
ATOM 3846 C CA . VAL A 1 486 ? -41.512 12.931 62.543 1.00 79.12 486 VAL A CA 1
ATOM 3847 C C . VAL A 1 486 ? -42.889 13.567 62.420 1.00 79.12 486 VAL A C 1
ATOM 3849 O O . VAL A 1 486 ? -43.782 13.290 63.214 1.00 79.12 486 VAL A O 1
ATOM 3852 N N . ALA A 1 487 ? -43.084 14.420 61.419 1.00 73.88 487 ALA A N 1
ATOM 3853 C CA . ALA A 1 487 ? -44.383 15.003 61.111 1.00 73.88 487 ALA A CA 1
ATOM 3854 C C . ALA A 1 487 ? -45.335 13.986 60.444 1.00 73.88 487 ALA A C 1
ATOM 3856 O O . ALA A 1 487 ? -46.077 14.339 59.545 1.00 73.88 487 ALA A O 1
ATOM 3857 N N . ASN A 1 488 ? -45.340 12.722 60.868 1.00 64.12 488 ASN A N 1
ATOM 3858 C CA . ASN A 1 488 ? -46.329 11.750 60.410 1.00 64.12 488 ASN A CA 1
ATOM 3859 C C . ASN A 1 488 ? -47.619 11.991 61.202 1.00 64.12 488 ASN A C 1
ATOM 3861 O O . ASN A 1 488 ? -47.675 11.657 62.384 1.00 64.12 488 ASN A O 1
ATOM 3865 N N . ILE A 1 489 ? -48.603 12.639 60.575 1.00 57.44 489 ILE A N 1
ATOM 3866 C CA . ILE A 1 489 ? -49.892 13.010 61.182 1.00 57.44 489 ILE A CA 1
ATOM 3867 C C . ILE A 1 489 ? -51.006 12.248 60.493 1.00 57.44 489 ILE A C 1
ATOM 3869 O O . ILE A 1 489 ? -51.013 12.259 59.236 1.00 57.44 489 ILE A O 1
#

Sequence (489 aa):
VVGIELEDLGKILQPFGKVNLVGKSFGIIKYTPEGGSGEIDISIPRIDSKSTGKGHKDFEVKLGKGITLQQDQLRRDFWINALAKDLDTGKVIDIGRKGMTDLKKKEIRMISPVAFEEDPLRMLRAVQFAARFEFKIESKTFEEIKKNAKSISTVSSERFQEEFRKMFTKAEKPSIGIKLLFDTGLIDHILPQSNLRKIDLASIDKLDKKAFPAFMGMLMNGYGSNAGKEVISKMRLSNNDADAVQSVVTYTDNSPFLEKNDFKLVQFIKNVDNKGIANIDEYLKVKNRPTLSSRLRRMTVTSIKDLSIGGRDLMGIGLKGIQVGDALNHALEFAVKTGKNNKLELLRAIKNKYNIREEVKVESVLKYMLSSKDMGALSKMRDSVVTKNSDMKPIKDLHITLASGPEWKKLRKRLFHNSLPDPNFKLEFEKPKKAKFGGRVSWYTKVKQQKQLKDYVTDLIQANPDPKRIFHVSLANKTGNSGDSVANI

pLDDT: mean 87.43, std 12.32, range [32.03, 98.56]

Secondary structure (DSSP, 8-state):
-TT--HHHHHHHHGGGEEEE-TTGGGTEEEEEETT----EEEE--EEEPPP-SSSTT---EEESTT--HHHHHHTSSBGGGS-EE-TTT--EE-TTS-HHHHHHHTEE-BS-TTHHHH-THHHHHHHHHHHHHTPEEPHHHHHHHHHHGGGGGGS-HHHHHHHHHHHHHH-S-HHHHHHHHHHTTHHHHH-TT--GGG--HHHHHTS-TT-HHHHHHHHTTT-GGGHHHHHHHHH---HHHHHHHHHHHHHHHHHHHHTT-HHHHHHHHTT--HHHHHHHHHHHHHTT---HHHHHTT-S-SSGGGSS--HHHHHHTT--THHHHHHHHHHHHHHHHH----HHHHHHHHHHHTT---------EEEEEPPHHHHHHHHHHHHHHHHH-TT-EEPS--EEEEEESHHHHHHHHHHTTSPPPPPSS---BPPPEEEEETTEEEEEEEBS-HHHHHHHHHHHHTS---TT---EEEEEESS--GGG-----

Radius of gyration: 42.54 Å; Cα contacts (8 Å, |Δi|>4): 757; chains: 1; bounding box: 93×52×114 Å

Organism: NCBI:txid408172

Mean predicted aligned error: 15.04 Å

Solvent-accessible surface area (backbone atoms only — not comparable to full-atom values): 27004 Å² total; per-residue (Å²): 95,71,67,42,42,71,69,57,50,48,62,69,45,44,87,56,24,52,71,39,72,65,50,58,89,73,40,30,32,42,34,31,45,63,98,52,96,57,79,42,83,50,58,42,35,41,46,73,46,63,54,73,68,84,60,98,77,35,50,59,60,50,71,42,68,81,39,45,68,64,56,32,37,62,73,40,65,31,31,64,76,32,55,47,65,43,84,89,80,62,47,74,44,45,89,80,70,40,17,69,53,25,58,74,68,39,39,48,39,57,60,47,92,61,48,48,77,40,38,36,60,49,48,56,46,51,34,22,48,22,12,41,70,73,27,46,64,33,70,70,44,45,51,52,36,39,76,46,23,73,49,48,69,66,48,45,31,66,66,48,35,54,49,55,48,43,20,51,55,62,15,69,40,29,38,55,25,54,49,44,30,57,78,33,47,37,33,58,60,74,47,63,80,46,46,73,92,74,42,60,48,76,35,55,39,60,48,61,62,84,38,54,33,28,55,50,11,47,54,39,50,76,52,48,95,47,42,26,58,50,41,34,75,60,34,58,46,52,68,72,49,19,52,15,19,26,42,24,16,48,44,64,73,40,35,87,56,40,75,77,29,68,52,55,34,36,60,55,50,74,80,46,52,73,62,15,49,54,22,38,24,47,52,26,48,46,66,78,39,84,30,59,69,64,54,56,72,72,45,79,43,73,48,67,86,61,44,63,58,54,66,69,60,39,43,73,74,72,43,59,74,72,54,36,58,55,45,45,51,50,38,44,42,52,19,48,76,67,60,52,66,49,50,69,62,40,52,49,55,42,29,63,75,70,68,52,68,75,81,72,76,81,67,60,55,45,70,44,77,63,51,80,79,56,44,58,61,52,50,53,51,30,51,54,50,31,75,76,33,84,76,38,28,61,33,81,74,59,38,35,65,70,47,72,46,74,74,55,65,75,51,45,80,79,50,74,86,54,81,81,77,78,72,98,61,87,88,46,70,49,78,76,46,82,32,74,50,96,93,41,51,15,34,28,27,39,46,70,57,48,67,62,52,48,51,53,45,21,69,72,67,74,45,81,62,68,90,77,65,60,52,39,33,59,29,28,20,70,81,26,51,67,89,72,54,48,72,80,85

InterPro domains:
  IPR002646 Poly A polymerase, head domain [PF01743] (21-109)
  IPR032828 tRNA nucleotidyltransferase/poly(A) polymerase, RNA and SrmB- binding domain [PF12627] (135-193)
  IPR043519 Nucleotidyltransferase superfamily [G3DSA:3.30.460.10] (3-108)
  IPR043519 Nucleotidyltransferase superfamily [SSF81301] (11-106)
  IPR050264 Bacterial CCA-adding enzyme type 3 subfamily [PTHR46173] (19-353)

Nearest PDB structures (foldseek):
  7otr-assembly1_A  TM=6.874E-01  e=1.950E-13  Planococcus halocryophilus
  6qy6-assembly1_A  TM=6.625E-01  e=4.550E-13  Planococcus halocryophilus
  6qxn-assembly1_A  TM=6.776E-0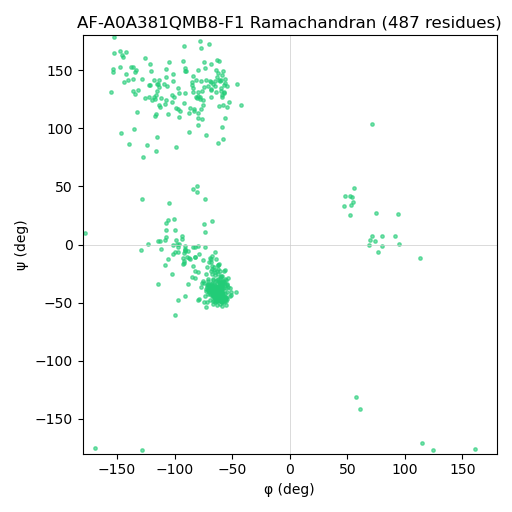1  e=8.004E-13  Planococcus halocryophilus
  6tvz-assembly1_A  TM=6.823E-01  e=1.166E-12  Planococcus halocryophilus
  3wfp-assembly9_B  TM=4.706E-01  e=3.350E-07  Aquifex aeolicus VF5